Protein AF-A0A518E091-F1 (afdb_monomer)

pLDDT: mean 81.17, std 14.45, range [46.28, 98.56]

Foldseek 3Di:
DDWEKDKDFFQFDADFKDKFKDDPPGQPDTPFDPPWGFAADPVDGRMTITTTPDQDAAKIKIFMAGPVRDTQKIDIWGWHDDPPDIDTPDDDIDGPDDDPPDPPCVDVDDPPDDDPVNQDPCNDPPVNDDPVNVVVVVVPDQDPVNVVVVVVVVVVVQVVQCPPPPSVPCVVVVVVVVVVVVVVVVVVVVVVCCPDPRPNVVPPCPPPDDPPPPDDPPDDDDPPPPDPDDDPDPPVVVVVVVVVVVVVVVVVVVVVVVVVVVVVVVVVVVQVVQCVQPPSVPNCPVQHPVNVVVVVVVVVVVVVVVVLVCQQPPCVHVVNVVVVVVVVVCCVVVPPQPPVNVVVVVVCQQQPFQNPHNDPDDHTGGNQLVVQLVQQVPQFDWDPQVHQKIFRAGNVRPDRAWIFGADPVRDGPDIDGDSD

Organism: NCBI:txid2528010

Mean predicted aligned error: 22.21 Å

Radius of gyration: 72.85 Å; Cα contacts (8 Å, |Δi|>4): 406; chains: 1; bounding box: 138×112×195 Å

Secondary structure (DSSP, 8-state):
---EEEEEE--TT-SS-EEEEEETT-TTSB-S-TT-BEEE-TTSTTEEEEEE-S---EEEEEEEE-TT--EEEEEEEEEE--TT--EEEEEEEEE----TTS---TT----S---TTTSPTT-S-GGGS-HHHHHHHHHHSPPHHHHHHHHHHHHHHHHHHHTSGGGGT-HHHHHHHHHHHHHHHHHHHHHHHH-TTSGGGGG---TT----TTS---SSS----S-TT-TT---HHHHHHHHHHHHHHHHHHHHHHHHHHHHHHHHHHHHHHHHHSGGGGT-TTSS-HHHHHHHHHHHHHHHHHHHHHHHHHSTTSHHHHHHHHHHHHHHHHS----HHHHHHHHHHHHT-TTSS---SSS----HHHHHHHHHHHHHPPEESTTTTEEEEEPTTSSSEEEEEEE-TT--EEEEEE---

Sequence (420 aa):
MASTTITCNLPSGLSSPVLKLAAVGAPDTLVNGVGDTLTEQTNLKGWYAATVTEALADLHLATLEDSASNVLATGYVSLADDTGNYLVVEQCLLSVGAKPGELSISSGKVPATIAAGDLATDSITADVLQADAVAELQNGLATASALATVDGNVDAIRAVTDEIPDAGAMTSLAMALATVDGNVNSILEDTAEIGPAGAGLTNIHLPDQEMNITGNLSGSVGSVTGGINTAAGEITTLDGLDTAQDAEHDATQALLATIAAYIDTEVAAIKAVTDAIPDSGAMSSIATAAALATVDANVDSVLEDTAELQAAWTDGGRLDLLVDAIQEAIQATGVALSAATINTIADGLLDRTDGVEPASSGTSRTLRQALRLILAASVGKLSGAAGAQVMIRDPNDTKNRIVAAVDSSGNRTSVTLNDS

Solvent-accessible surface area (backbone atoms only — not comparable to full-atom values): 24823 Å² total; per-residue (Å²): 131,84,61,33,71,50,75,47,78,50,80,62,87,69,67,68,37,42,66,46,36,12,44,73,93,44,74,90,46,70,75,59,67,100,78,42,50,40,40,71,38,95,91,41,84,25,32,31,38,28,47,39,73,70,94,52,64,51,56,24,41,37,41,31,24,43,74,83,69,50,71,46,31,43,32,49,37,32,33,43,72,51,104,84,63,58,50,73,78,46,80,52,70,50,69,64,85,78,67,95,88,62,89,79,72,87,74,83,69,78,72,97,66,84,55,85,82,77,52,61,88,77,70,77,45,77,87,75,52,54,68,67,62,55,49,55,57,54,70,71,45,83,46,73,69,56,51,53,50,51,49,54,51,50,51,52,53,46,53,60,42,56,71,33,63,72,62,64,64,48,52,70,59,52,52,52,50,53,50,51,49,51,51,50,52,50,50,52,50,55,54,56,57,26,39,92,89,50,65,38,70,80,63,77,75,57,93,88,53,84,84,65,87,84,59,82,87,87,73,90,73,86,83,77,80,70,64,88,91,48,103,82,68,78,61,62,68,58,56,53,47,51,54,52,50,49,52,53,49,50,52,50,52,52,51,50,52,52,51,52,54,50,50,53,51,54,50,51,52,50,48,55,53,42,60,69,32,55,69,65,60,68,46,66,76,55,73,37,74,65,56,46,52,51,53,49,55,51,49,51,53,51,52,51,54,49,52,53,52,50,52,26,60,33,92,87,13,68,54,35,50,50,50,50,52,49,54,49,50,44,55,73,72,60,60,80,68,46,72,67,55,49,48,50,52,54,50,51,58,35,60,22,77,45,59,73,54,66,53,92,82,66,86,50,38,22,43,52,32,48,52,52,46,51,48,16,78,73,66,26,51,80,42,52,74,94,54,62,40,36,31,27,15,32,80,84,70,81,47,71,24,38,38,28,37,33,52,99,85,65,50,75,78,46,77,51,75,48,65,124

Nearest PDB structures (foldseek):
  6rfx-assembly1_D  TM=7.145E-01  e=7.419E-01  Mycobacteroides abscessus
  4zm6-assembly1_B  TM=5.449E-01  e=1.064E+00  Rhizomucor miehei CAU432

Structure (mmCIF, N/CA/C/O backbone):
data_AF-A0A518E091-F1
#
_entry.id   AF-A0A518E091-F1
#
loop_
_atom_site.group_PDB
_atom_site.id
_atom_site.type_symbol
_atom_site.label_atom_id
_atom_site.label_alt_id
_atom_site.label_comp_id
_atom_site.label_asym_id
_atom_site.label_entity_id
_atom_site.label_seq_id
_atom_site.pdbx_PDB_ins_code
_atom_site.Cartn_x
_atom_site.Cartn_y
_atom_site.Cartn_z
_atom_site.occupancy
_atom_site.B_iso_or_equiv
_atom_site.auth_seq_id
_atom_site.auth_comp_id
_atom_site.auth_asym_id
_atom_site.auth_atom_id
_atom_site.pdbx_PDB_model_num
ATOM 1 N N . MET A 1 1 ? 63.237 75.862 7.632 1.00 50.25 1 MET A N 1
ATOM 2 C CA . MET A 1 1 ? 63.632 74.958 8.729 1.00 50.25 1 MET A CA 1
ATOM 3 C C . MET A 1 1 ? 63.094 73.599 8.338 1.00 50.25 1 MET A C 1
ATOM 5 O O . MET A 1 1 ? 61.906 73.525 8.050 1.00 50.25 1 MET A O 1
ATOM 9 N N . ALA A 1 2 ? 63.963 72.612 8.119 1.00 51.91 2 ALA A N 1
ATOM 10 C CA . ALA A 1 2 ? 63.514 71.266 7.759 1.00 51.91 2 ALA A CA 1
ATOM 11 C C . ALA A 1 2 ? 62.797 70.654 8.975 1.00 51.91 2 ALA A C 1
ATOM 13 O O . ALA A 1 2 ? 63.245 70.880 10.093 1.00 51.91 2 ALA A O 1
ATOM 14 N N . SER A 1 3 ? 61.669 69.973 8.765 1.00 65.62 3 SER A N 1
ATOM 15 C CA . SER A 1 3 ? 60.878 69.345 9.831 1.00 65.62 3 SER A CA 1
ATOM 16 C C . S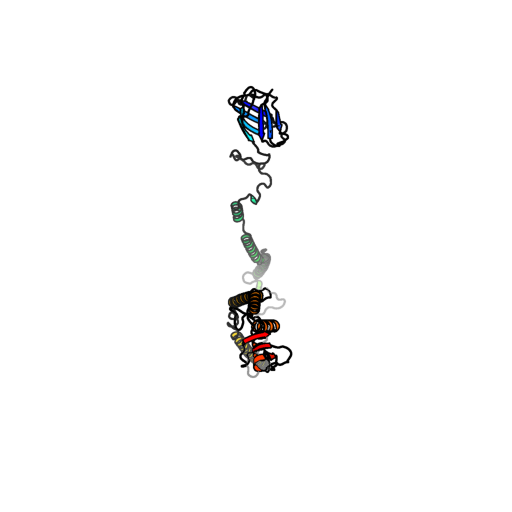ER A 1 3 ? 60.906 67.827 9.691 1.00 65.62 3 SER A C 1
ATOM 18 O O . SER A 1 3 ? 60.837 67.312 8.573 1.00 65.62 3 SER A O 1
ATOM 20 N N . THR A 1 4 ? 60.975 67.129 10.825 1.00 72.38 4 THR A N 1
ATOM 21 C CA . THR A 1 4 ? 60.858 65.671 10.919 1.00 72.38 4 THR A CA 1
ATOM 22 C C . THR A 1 4 ? 59.389 65.285 11.012 1.00 72.38 4 THR A C 1
ATOM 24 O O . THR A 1 4 ? 58.672 65.774 11.886 1.00 72.38 4 THR A O 1
ATOM 27 N N . THR A 1 5 ? 58.921 64.396 10.135 1.00 76.31 5 THR A N 1
ATOM 28 C CA . THR A 1 5 ? 57.534 63.913 10.177 1.00 76.31 5 THR A CA 1
ATOM 29 C C . THR A 1 5 ? 57.439 62.570 10.901 1.00 76.31 5 THR A C 1
ATOM 31 O O . THR A 1 5 ? 58.033 61.591 10.458 1.00 76.31 5 THR A O 1
ATOM 34 N N . ILE A 1 6 ? 56.653 62.509 11.978 1.00 77.69 6 ILE A N 1
ATOM 35 C CA . ILE A 1 6 ? 56.302 61.272 12.697 1.00 77.69 6 ILE A CA 1
ATOM 36 C C . ILE A 1 6 ? 54.890 60.858 12.276 1.00 77.69 6 ILE A C 1
ATOM 38 O O . ILE A 1 6 ? 53.970 61.668 12.365 1.00 77.69 6 ILE A O 1
ATOM 42 N N . THR A 1 7 ? 54.682 59.616 11.831 1.00 81.25 7 THR A N 1
ATOM 43 C CA . THR A 1 7 ? 53.378 59.166 11.299 1.00 81.25 7 THR A CA 1
ATOM 44 C C . THR A 1 7 ? 52.788 58.023 12.104 1.00 81.25 7 THR A C 1
ATOM 46 O O . THR A 1 7 ? 53.448 57.015 12.303 1.00 81.25 7 THR A O 1
ATOM 49 N N . CYS A 1 8 ? 51.536 58.113 12.529 1.00 75.88 8 CYS A N 1
ATOM 50 C CA . CYS A 1 8 ? 50.884 57.062 13.310 1.00 75.88 8 CYS A CA 1
ATOM 51 C C . CYS A 1 8 ? 49.487 56.747 12.777 1.00 75.88 8 CYS A C 1
ATOM 53 O O . CYS A 1 8 ? 48.867 57.578 12.117 1.00 75.88 8 CYS A O 1
ATOM 55 N N . ASN A 1 9 ? 49.000 55.543 13.071 1.00 78.12 9 ASN A N 1
ATOM 56 C CA . ASN A 1 9 ? 47.634 55.143 12.762 1.00 78.12 9 ASN A CA 1
ATOM 57 C C . ASN A 1 9 ? 46.779 55.247 14.033 1.00 78.12 9 ASN A C 1
ATOM 59 O O . ASN A 1 9 ? 47.095 54.631 15.051 1.00 78.12 9 ASN A O 1
ATOM 63 N N . LEU A 1 10 ? 45.717 56.039 13.971 1.00 74.38 10 LEU A N 1
ATOM 64 C CA . LEU A 1 10 ? 44.744 56.282 15.031 1.00 74.38 10 LEU A CA 1
ATOM 65 C C . LEU A 1 10 ? 43.326 56.231 14.429 1.00 74.38 10 LEU A C 1
ATOM 67 O O . LEU A 1 10 ? 43.166 56.335 13.212 1.00 74.38 10 LEU A O 1
ATOM 71 N N . PRO A 1 11 ? 42.259 56.103 15.237 1.00 75.44 11 PRO A N 1
ATOM 72 C CA . PRO A 1 11 ? 40.896 56.274 14.734 1.00 75.44 11 PRO A CA 1
ATOM 73 C C . PRO A 1 11 ? 40.731 57.617 13.995 1.00 75.44 11 PRO A C 1
ATOM 75 O O . PRO A 1 11 ? 41.177 58.649 14.486 1.00 75.44 11 PRO A O 1
ATOM 78 N N . SER A 1 12 ? 40.106 57.614 12.812 1.00 79.56 12 SER A N 1
ATOM 79 C CA . SER A 1 12 ? 39.942 58.817 11.975 1.00 79.56 12 SER A CA 1
ATOM 80 C C . SER A 1 12 ? 39.024 59.870 12.609 1.00 79.56 12 SER A C 1
ATOM 82 O O . SER A 1 12 ? 38.038 59.504 13.251 1.00 79.56 12 SER A O 1
ATOM 84 N N . GLY A 1 13 ? 39.245 61.156 12.318 1.00 79.44 13 GLY A N 1
ATOM 85 C CA . GLY A 1 13 ? 38.331 62.243 12.698 1.00 79.44 13 GLY A CA 1
ATOM 86 C C . GLY A 1 13 ? 38.489 62.802 14.118 1.00 79.44 13 GLY A C 1
ATOM 87 O O . GLY A 1 13 ? 37.566 63.441 14.618 1.00 79.44 13 GLY A O 1
ATOM 88 N N . LEU A 1 14 ? 39.635 62.588 14.771 1.00 78.62 14 LEU A N 1
ATOM 89 C CA . LEU A 1 14 ? 39.964 63.199 16.064 1.00 78.62 14 LEU A CA 1
ATOM 90 C C . LEU A 1 14 ? 40.048 64.731 15.968 1.00 78.62 14 LEU A C 1
ATOM 92 O O . LEU A 1 14 ? 40.714 65.276 15.086 1.00 78.62 14 LEU A O 1
ATOM 96 N N . SER A 1 15 ? 39.408 65.426 16.910 1.00 80.31 15 SER A N 1
ATOM 97 C CA . SER A 1 15 ? 39.460 66.883 17.036 1.00 80.31 15 SER A CA 1
ATOM 98 C C . SER A 1 15 ? 40.710 67.319 17.806 1.00 80.31 15 SER A C 1
ATOM 100 O O . SER A 1 15 ? 40.766 67.168 19.024 1.00 80.31 15 SER A O 1
ATOM 102 N N . SER A 1 16 ? 41.688 67.886 17.097 1.00 79.75 16 SER A N 1
ATOM 103 C CA . SER A 1 16 ? 42.902 68.502 17.665 1.00 79.75 16 SER A CA 1
ATOM 104 C C . SER A 1 16 ? 43.746 67.586 18.572 1.00 79.75 16 SER A C 1
ATOM 106 O O . SER A 1 16 ? 43.987 67.945 19.727 1.00 79.75 16 SER A O 1
ATOM 108 N N . PRO A 1 17 ? 44.200 66.410 18.096 1.00 83.56 17 PRO A N 1
ATOM 109 C CA . PRO A 1 17 ? 45.074 65.560 18.892 1.00 83.56 17 PRO A CA 1
ATOM 110 C C . PRO A 1 17 ? 46.472 66.186 19.036 1.00 83.56 17 PRO A C 1
ATOM 112 O O . PRO A 1 17 ? 46.924 66.948 18.177 1.00 83.56 17 PRO A O 1
ATOM 115 N N . VAL A 1 18 ? 47.162 65.859 20.128 1.00 85.38 18 VAL A N 1
ATOM 116 C CA . VAL A 1 18 ? 48.465 66.439 20.489 1.00 85.38 18 VAL A CA 1
ATOM 117 C C . VAL A 1 18 ? 49.522 65.342 20.580 1.00 85.38 18 VAL A C 1
ATOM 119 O O . VAL A 1 18 ? 49.276 64.289 21.168 1.00 85.38 18 VAL A O 1
ATOM 122 N N . LEU A 1 19 ? 50.708 65.601 20.017 1.00 85.75 19 LEU A N 1
ATOM 123 C CA . LEU A 1 19 ? 51.902 64.779 20.219 1.00 85.75 19 LEU A CA 1
ATOM 124 C C . LEU A 1 19 ? 52.756 65.369 21.345 1.00 85.75 19 LEU A C 1
ATOM 126 O O . LEU A 1 19 ? 53.175 66.525 21.278 1.00 85.75 19 LEU A O 1
ATOM 130 N N . LYS A 1 20 ? 53.077 64.543 22.339 1.00 87.31 20 LYS A N 1
ATOM 131 C CA . LYS A 1 20 ? 54.059 64.839 23.383 1.00 87.31 20 LYS A CA 1
ATOM 132 C C . LYS A 1 20 ? 55.265 63.923 23.227 1.00 87.31 20 LYS A C 1
ATOM 134 O O . LYS A 1 20 ? 55.096 62.706 23.168 1.00 87.31 20 LYS A O 1
ATOM 139 N N . LEU A 1 21 ? 56.464 64.499 23.188 1.00 85.75 21 LEU A N 1
ATOM 140 C CA . LEU A 1 21 ? 57.731 63.769 23.180 1.00 85.75 21 LEU A CA 1
ATOM 141 C C . LEU A 1 21 ? 58.497 64.046 24.472 1.00 85.75 21 LEU A C 1
ATOM 143 O O . LEU A 1 21 ? 58.687 65.202 24.845 1.00 85.75 21 LEU A O 1
ATOM 147 N N . ALA A 1 22 ? 58.984 62.991 25.120 1.00 86.50 22 ALA A N 1
ATOM 148 C CA . ALA A 1 22 ? 59.887 63.076 26.266 1.00 86.50 22 ALA A CA 1
ATOM 149 C C . ALA A 1 22 ? 61.127 62.196 26.045 1.00 86.50 22 ALA A C 1
ATOM 151 O O . ALA A 1 22 ? 61.031 61.119 25.453 1.00 86.50 22 ALA A O 1
ATOM 152 N N . ALA A 1 23 ? 62.299 62.631 26.512 1.00 84.69 23 ALA A N 1
ATOM 153 C CA . ALA A 1 23 ? 63.530 61.847 26.387 1.00 84.69 23 ALA A CA 1
ATOM 154 C C . ALA A 1 23 ? 63.464 60.564 27.235 1.00 84.69 23 ALA A C 1
ATOM 156 O O . ALA A 1 23 ? 63.007 60.582 28.386 1.00 84.69 23 ALA A O 1
ATOM 157 N N . VAL A 1 24 ? 63.957 59.441 26.701 1.00 79.31 24 VAL A N 1
ATOM 158 C CA . VAL A 1 24 ? 64.017 58.176 27.449 1.00 79.31 24 VAL A CA 1
ATOM 159 C C . VAL A 1 24 ? 65.050 58.300 28.576 1.00 79.31 24 VAL A C 1
ATOM 161 O O . VAL A 1 24 ? 66.253 58.289 28.346 1.00 79.31 24 VAL A O 1
ATOM 164 N N . GLY A 1 25 ? 64.557 58.464 29.807 1.00 76.31 25 GLY A N 1
ATOM 165 C CA . GLY A 1 25 ? 65.354 58.762 31.006 1.00 76.31 25 GLY A CA 1
ATOM 166 C C . GLY A 1 25 ? 64.836 59.959 31.816 1.00 76.31 25 GLY A C 1
ATOM 167 O O . GLY A 1 25 ? 65.165 60.077 32.994 1.00 76.31 25 GLY A O 1
ATOM 168 N N . ALA A 1 26 ? 63.979 60.798 31.222 1.00 77.81 26 ALA A N 1
ATOM 169 C CA . ALA A 1 26 ? 63.287 61.910 31.880 1.00 77.81 26 ALA A CA 1
ATOM 170 C C . ALA A 1 26 ? 61.853 62.077 31.316 1.00 77.81 26 ALA A C 1
ATOM 172 O O . ALA A 1 26 ? 61.562 63.078 30.660 1.00 77.81 26 ALA A O 1
ATOM 173 N N . PRO A 1 27 ? 60.946 61.104 31.545 1.00 70.19 27 PRO A N 1
ATOM 174 C CA . PRO A 1 27 ? 59.643 61.032 30.870 1.00 70.19 27 PRO A CA 1
ATOM 175 C C . PRO A 1 27 ? 58.683 62.188 31.204 1.00 70.19 27 PRO A C 1
ATOM 177 O O . PRO A 1 27 ? 57.759 62.444 30.440 1.00 70.19 27 PRO A O 1
ATOM 180 N N . ASP A 1 28 ? 58.915 62.905 32.307 1.00 74.81 28 ASP A N 1
ATOM 181 C CA . ASP A 1 28 ? 58.046 64.000 32.763 1.00 74.81 28 ASP A CA 1
ATOM 182 C C . ASP A 1 28 ? 58.430 65.375 32.188 1.00 74.81 28 ASP A C 1
ATOM 184 O O . ASP A 1 28 ? 57.759 66.372 32.454 1.00 74.81 28 ASP A O 1
ATOM 188 N N . THR A 1 29 ? 59.519 65.466 31.416 1.00 79.44 29 THR A N 1
ATOM 189 C CA . THR A 1 29 ? 59.945 66.718 30.773 1.00 79.44 29 THR A CA 1
ATOM 190 C C . THR A 1 29 ? 59.757 66.609 29.267 1.00 79.44 29 THR A C 1
ATOM 192 O O . THR A 1 29 ? 60.442 65.831 28.603 1.00 79.44 29 THR A O 1
ATOM 195 N N . LEU A 1 30 ? 58.825 67.400 28.732 1.00 83.88 30 LEU A N 1
ATOM 196 C CA . LEU A 1 30 ? 58.589 67.462 27.294 1.00 83.88 30 LEU A CA 1
ATOM 197 C C . LEU A 1 30 ? 59.780 68.113 26.597 1.00 83.88 30 LEU A C 1
ATOM 199 O O . LEU A 1 30 ? 60.252 69.172 27.014 1.00 83.88 30 LEU A O 1
ATOM 203 N N . VAL A 1 31 ? 60.257 67.465 25.541 1.00 83.06 31 VAL A N 1
ATOM 204 C CA . VAL A 1 31 ? 61.375 67.947 24.724 1.00 83.06 31 VAL A CA 1
ATOM 205 C C . VAL A 1 31 ? 60.912 68.609 23.432 1.00 83.06 31 VAL A C 1
ATOM 207 O O . VAL A 1 31 ? 61.705 69.292 22.791 1.00 83.06 31 VAL A O 1
ATOM 210 N N . ASN A 1 32 ? 59.642 68.438 23.063 1.00 82.12 32 ASN A N 1
ATOM 211 C CA . ASN A 1 32 ? 59.051 69.101 21.914 1.00 82.12 32 ASN A CA 1
ATOM 212 C C . ASN A 1 32 ? 58.237 70.340 22.314 1.00 82.12 32 ASN A C 1
ATOM 214 O O . ASN A 1 32 ? 57.677 70.419 23.412 1.00 82.12 32 ASN A O 1
ATOM 218 N N . GLY A 1 33 ? 58.222 71.345 21.442 1.00 73.12 33 GLY A N 1
ATOM 219 C CA . GLY A 1 33 ? 57.577 72.625 21.675 1.00 73.12 33 GLY A CA 1
ATOM 220 C C . GLY A 1 33 ? 56.068 72.577 21.457 1.00 73.12 33 GLY A C 1
ATOM 221 O O . GLY A 1 33 ? 55.508 71.693 20.818 1.00 73.12 33 GLY A O 1
ATOM 222 N N . VAL A 1 34 ? 55.385 73.608 21.956 1.00 62.44 34 VAL A N 1
ATOM 223 C CA . VAL A 1 34 ? 53.915 73.762 21.902 1.00 62.44 34 VAL A CA 1
ATOM 224 C C . VAL A 1 34 ? 53.348 73.923 20.473 1.00 62.44 34 VAL A C 1
ATOM 226 O O . VAL A 1 34 ? 52.147 74.126 20.314 1.00 62.44 34 VAL A O 1
ATOM 229 N N . GLY A 1 35 ? 54.202 73.895 19.444 1.00 58.81 35 GLY A N 1
ATOM 230 C CA . GLY A 1 35 ? 53.867 74.127 18.035 1.00 58.81 35 GLY A CA 1
ATOM 231 C C . GLY A 1 35 ? 53.760 72.867 17.171 1.00 58.81 35 GLY A C 1
ATOM 232 O O . GLY A 1 35 ? 53.382 72.983 16.003 1.00 58.81 35 GLY A O 1
ATOM 233 N N . ASP A 1 36 ? 54.049 71.685 17.718 1.00 75.69 36 ASP A N 1
ATOM 234 C CA . ASP A 1 36 ? 53.966 70.428 16.976 1.00 75.69 36 ASP A CA 1
ATOM 235 C C . ASP A 1 36 ? 52.509 70.006 16.788 1.00 75.69 36 ASP A C 1
ATOM 237 O O . ASP A 1 36 ? 51.800 69.638 17.726 1.00 75.69 36 ASP A O 1
ATOM 241 N N . THR A 1 37 ? 52.041 70.063 15.545 1.00 73.38 37 THR A N 1
ATOM 242 C CA . THR A 1 37 ? 50.657 69.727 15.200 1.00 73.38 37 THR A CA 1
ATOM 243 C C . THR A 1 37 ? 50.577 68.308 14.660 1.00 73.38 37 THR A C 1
ATOM 245 O O . THR A 1 37 ? 51.257 67.968 13.693 1.00 73.38 37 THR A O 1
ATOM 248 N N . LEU A 1 38 ? 49.727 67.481 15.273 1.00 83.12 38 LEU A N 1
ATOM 249 C CA . LEU A 1 38 ? 49.390 66.144 14.796 1.00 83.12 38 LEU A CA 1
ATOM 250 C C . LEU A 1 38 ? 48.107 66.236 13.962 1.00 83.12 38 LEU A C 1
ATOM 252 O O . LEU A 1 38 ? 47.016 66.427 14.494 1.00 83.12 38 LEU A O 1
ATOM 256 N N . THR A 1 39 ? 48.235 66.122 12.641 1.00 85.19 39 THR A N 1
ATOM 257 C CA . THR A 1 39 ? 47.114 66.329 11.709 1.00 85.19 39 THR A CA 1
ATOM 258 C C . THR A 1 39 ? 46.830 65.065 10.909 1.00 85.19 39 THR A C 1
ATOM 260 O O . THR A 1 39 ? 47.757 64.387 10.466 1.00 85.19 39 THR A O 1
ATOM 263 N N . GLU A 1 40 ? 45.550 64.743 10.713 1.00 86.06 40 GLU A N 1
ATOM 264 C CA . GLU A 1 40 ? 45.134 63.637 9.844 1.00 86.06 40 GLU A CA 1
ATOM 265 C C . GLU A 1 40 ? 45.523 63.948 8.393 1.00 86.06 40 GLU A C 1
ATOM 267 O O . GLU A 1 40 ? 45.239 65.032 7.876 1.00 86.06 40 GLU A O 1
ATOM 272 N N . GLN A 1 41 ? 46.178 63.007 7.720 1.00 81.25 41 GLN A N 1
ATOM 273 C CA . GLN A 1 41 ? 46.568 63.183 6.330 1.00 81.25 41 GLN A CA 1
ATOM 274 C C . GLN A 1 41 ? 45.331 63.166 5.427 1.00 81.25 41 GLN A C 1
ATOM 276 O O . GLN A 1 41 ? 44.545 62.221 5.440 1.00 81.25 41 GLN A O 1
ATOM 281 N N . THR A 1 42 ? 45.201 64.170 4.555 1.00 82.56 42 THR A N 1
ATOM 282 C CA . THR A 1 42 ? 44.054 64.311 3.638 1.00 82.56 42 THR A CA 1
ATOM 283 C C . THR A 1 42 ? 43.835 63.081 2.746 1.00 82.56 42 THR A C 1
ATOM 285 O O . THR A 1 42 ? 42.698 62.775 2.394 1.00 82.56 42 THR A O 1
ATOM 288 N N . ASN A 1 43 ? 44.912 62.362 2.401 1.00 79.12 43 ASN A N 1
ATOM 289 C CA . ASN A 1 43 ? 44.886 61.240 1.456 1.00 79.12 43 ASN A CA 1
ATOM 290 C C . ASN A 1 43 ? 44.872 59.848 2.123 1.00 79.12 43 ASN A C 1
ATOM 292 O O . ASN A 1 43 ? 44.683 58.858 1.420 1.00 79.12 43 ASN A O 1
ATOM 296 N N . LEU A 1 44 ? 45.056 59.751 3.448 1.00 79.31 44 LEU A N 1
ATOM 297 C CA . LEU A 1 44 ? 44.985 58.498 4.211 1.00 79.31 44 LEU A CA 1
ATOM 298 C C . LEU A 1 44 ? 44.245 58.737 5.534 1.00 79.31 44 LEU A C 1
ATOM 300 O O . LEU A 1 44 ? 44.847 59.084 6.547 1.00 79.31 44 LEU A O 1
ATOM 304 N N . LYS A 1 45 ? 42.925 58.523 5.5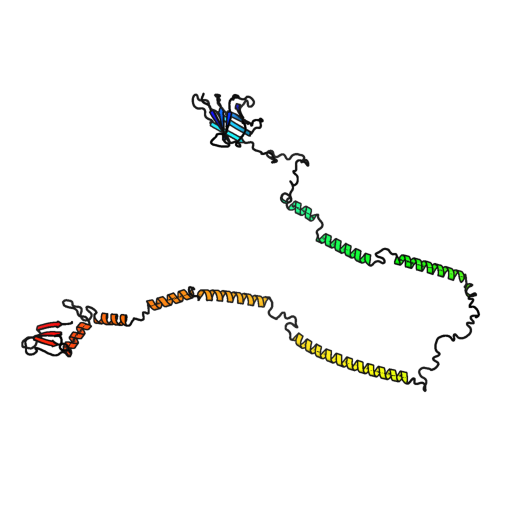31 1.00 79.25 45 LYS A N 1
ATOM 305 C CA . LYS A 1 45 ? 42.117 58.612 6.756 1.00 79.25 45 LYS A CA 1
ATOM 306 C C . LYS A 1 45 ? 42.602 57.614 7.813 1.00 79.25 45 LYS A C 1
ATOM 308 O O . LYS A 1 45 ? 42.923 56.474 7.484 1.00 79.25 45 LYS A O 1
ATOM 313 N N . GLY A 1 46 ? 42.648 58.051 9.068 1.00 76.75 46 GLY A N 1
ATOM 314 C CA . GLY A 1 46 ? 43.224 57.326 10.205 1.00 76.75 46 GLY A CA 1
ATOM 315 C C . GLY A 1 46 ? 44.745 57.462 10.339 1.00 76.75 46 GLY A C 1
ATOM 316 O O . GLY A 1 46 ? 45.290 57.171 11.398 1.00 76.75 46 GLY A O 1
ATOM 317 N N . TRP A 1 47 ? 45.449 57.970 9.323 1.00 81.06 47 TRP A N 1
ATOM 318 C CA . TRP A 1 47 ? 46.884 58.233 9.420 1.00 81.06 47 TRP A CA 1
ATOM 319 C C . TRP A 1 47 ? 47.135 59.687 9.790 1.00 81.06 47 TRP A C 1
ATOM 321 O O . TRP A 1 47 ? 46.795 60.603 9.043 1.00 81.06 47 TRP A O 1
ATOM 331 N N . TYR A 1 48 ? 47.768 59.900 10.936 1.00 83.75 48 TYR A N 1
ATOM 332 C CA . TYR A 1 48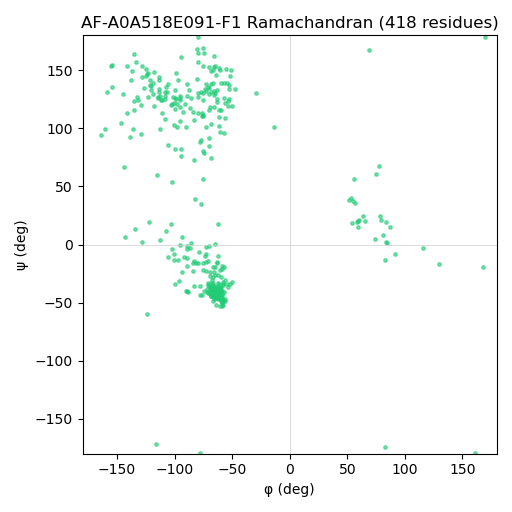 ? 48.134 61.216 11.436 1.00 83.75 48 TYR A CA 1
ATOM 333 C C . TYR A 1 48 ? 49.633 61.449 11.274 1.00 83.75 48 TYR A C 1
ATOM 335 O O . TYR A 1 48 ? 50.436 60.557 11.545 1.00 83.75 48 TYR A O 1
ATOM 343 N N . ALA A 1 49 ? 50.009 62.650 10.844 1.00 83.44 49 ALA A N 1
ATOM 344 C CA . ALA A 1 49 ? 51.388 63.107 10.742 1.00 83.44 49 ALA A CA 1
ATOM 345 C C . ALA A 1 49 ? 51.628 64.262 11.720 1.00 83.44 49 ALA A C 1
ATOM 347 O O . ALA A 1 49 ? 50.890 65.249 11.702 1.00 83.44 49 ALA A O 1
ATOM 348 N N . ALA A 1 50 ? 52.652 64.134 12.559 1.00 83.62 50 ALA A N 1
ATOM 349 C CA . ALA A 1 50 ? 53.165 65.213 13.388 1.00 83.62 50 ALA A CA 1
ATOM 350 C C . ALA A 1 50 ? 54.413 65.819 12.752 1.00 83.62 50 ALA A C 1
ATOM 352 O O . ALA A 1 50 ? 55.317 65.095 12.335 1.00 83.62 50 ALA A O 1
ATOM 353 N N . THR A 1 51 ? 54.439 67.146 12.695 1.00 79.88 51 THR A N 1
ATOM 354 C CA . THR A 1 51 ? 55.558 67.954 12.195 1.00 79.88 51 THR A CA 1
ATOM 355 C C . THR A 1 51 ? 56.367 68.410 13.404 1.00 79.88 51 THR A C 1
ATOM 357 O O . THR A 1 51 ? 55.929 69.335 14.080 1.00 79.88 51 THR A O 1
ATOM 360 N N . VAL A 1 52 ? 57.495 67.755 13.690 1.00 78.94 52 VAL A N 1
ATOM 361 C CA . VAL A 1 52 ? 58.425 68.163 14.758 1.00 78.94 52 VAL A CA 1
ATOM 362 C C . VAL A 1 52 ? 59.429 69.139 14.159 1.00 78.94 52 VAL A C 1
ATOM 364 O O . VAL A 1 52 ? 60.006 68.865 13.096 1.00 78.94 52 VAL A O 1
ATOM 367 N N . THR A 1 53 ? 59.594 70.307 14.774 1.00 72.62 53 THR A N 1
ATOM 368 C CA . THR A 1 53 ? 60.460 71.382 14.241 1.00 72.62 53 THR A CA 1
ATOM 369 C C . THR A 1 53 ? 61.772 71.543 15.000 1.00 72.62 53 THR A C 1
ATOM 371 O O . THR A 1 53 ? 62.682 72.232 14.537 1.00 72.62 53 THR A O 1
ATOM 374 N N . GLU A 1 54 ? 61.880 70.883 16.145 1.00 78.00 54 GLU A N 1
ATOM 375 C CA . GLU A 1 54 ? 63.034 70.844 17.021 1.00 78.00 54 GLU A CA 1
ATOM 376 C C . GLU A 1 54 ? 64.087 69.851 16.509 1.00 78.00 54 GLU A C 1
ATOM 378 O O . GLU A 1 54 ? 63.768 68.762 16.026 1.00 78.00 54 GLU A O 1
ATOM 383 N N . ALA A 1 55 ? 65.365 70.212 16.658 1.00 76.38 55 ALA A N 1
ATOM 384 C CA . ALA A 1 55 ? 66.485 69.312 16.400 1.00 76.38 55 ALA A CA 1
ATOM 385 C C . ALA A 1 55 ? 66.628 68.327 17.575 1.00 76.38 55 ALA A C 1
ATOM 387 O O . ALA A 1 55 ? 67.292 68.622 18.569 1.00 76.38 55 ALA A O 1
ATOM 388 N N . LEU A 1 56 ? 65.937 67.186 17.480 1.00 77.25 56 LEU A N 1
ATOM 389 C CA . LEU A 1 56 ? 65.955 66.109 18.474 1.00 77.25 56 LEU A CA 1
ATOM 390 C C . LEU A 1 56 ? 66.731 64.894 17.944 1.00 77.25 56 LEU A C 1
ATOM 392 O O . LEU A 1 56 ? 66.516 64.460 16.812 1.00 77.25 56 LEU A O 1
ATOM 396 N N . ALA A 1 57 ? 67.588 64.317 18.789 1.00 78.44 57 ALA A N 1
ATOM 397 C CA . ALA A 1 57 ? 68.342 63.092 18.524 1.00 78.44 57 ALA A CA 1
ATOM 398 C C . ALA A 1 57 ? 68.145 62.083 19.670 1.00 78.44 57 ALA A C 1
ATOM 400 O O . ALA A 1 57 ? 67.896 62.492 20.800 1.00 78.44 57 ALA A O 1
ATOM 401 N N . ASP A 1 58 ? 68.278 60.789 19.373 1.00 81.44 58 ASP A N 1
ATOM 402 C CA . ASP A 1 58 ? 68.083 59.629 20.259 1.00 81.44 58 ASP A CA 1
ATOM 403 C C . ASP A 1 58 ? 66.617 59.161 20.431 1.00 81.44 58 ASP A C 1
ATOM 405 O O . ASP A 1 58 ? 65.694 59.565 19.712 1.00 81.44 58 ASP A O 1
ATOM 409 N N . LEU A 1 59 ? 66.414 58.189 21.329 1.00 82.44 59 LEU A N 1
ATOM 410 C CA . LEU A 1 59 ? 65.129 57.547 21.606 1.00 82.44 59 LEU A CA 1
ATOM 411 C C . LEU A 1 59 ? 64.257 58.423 22.516 1.00 82.44 59 LEU A C 1
ATOM 413 O O . LEU A 1 59 ? 64.676 58.843 23.596 1.00 82.44 59 LEU A O 1
ATOM 417 N N . HIS A 1 60 ? 63.008 58.615 22.108 1.00 84.38 60 HIS A N 1
ATOM 418 C CA . HIS A 1 60 ? 61.997 59.393 22.814 1.00 84.38 60 HIS A CA 1
ATOM 419 C C . HIS A 1 60 ? 60.749 58.549 23.081 1.00 84.38 60 HIS A C 1
ATOM 421 O O . HIS A 1 60 ? 60.393 57.683 22.282 1.00 84.38 60 HIS A O 1
ATOM 427 N N . LEU A 1 61 ? 60.072 58.803 24.200 1.00 84.19 61 LEU A N 1
ATOM 428 C CA . LEU A 1 61 ? 58.726 58.303 24.464 1.00 84.19 61 LEU A CA 1
ATOM 429 C C . LEU A 1 61 ? 57.719 59.289 23.863 1.00 84.19 61 LEU A C 1
ATOM 431 O O . LEU A 1 61 ? 57.663 60.450 24.266 1.00 84.19 61 LEU A O 1
ATOM 435 N N . ALA A 1 62 ? 56.938 58.812 22.902 1.00 85.56 62 ALA A N 1
ATOM 436 C CA . ALA A 1 62 ? 55.827 59.523 22.301 1.00 85.56 62 ALA A CA 1
ATOM 437 C C . ALA A 1 62 ? 54.515 59.143 22.994 1.00 85.56 62 ALA A C 1
ATOM 439 O O . ALA A 1 62 ? 54.164 57.963 23.083 1.00 85.56 62 ALA A O 1
ATOM 440 N N . THR A 1 63 ? 53.764 60.150 23.428 1.00 83.69 63 THR A N 1
ATOM 441 C CA . THR A 1 63 ? 52.407 59.998 23.963 1.00 83.69 63 THR A CA 1
ATOM 442 C C . THR A 1 63 ? 51.464 60.869 23.152 1.00 83.69 63 THR A C 1
ATOM 444 O O . THR A 1 63 ? 51.716 62.059 22.956 1.00 83.69 63 THR A O 1
ATOM 447 N N . LEU A 1 64 ? 50.400 60.259 22.639 1.00 83.62 64 LEU A N 1
ATOM 448 C CA . LEU A 1 64 ? 49.391 60.928 21.830 1.00 83.62 64 LEU A CA 1
ATOM 449 C C . LEU A 1 64 ? 48.123 61.057 22.647 1.00 83.62 64 LEU A C 1
ATOM 451 O O . LEU A 1 64 ? 47.626 60.064 23.179 1.00 83.62 64 LEU A O 1
ATOM 455 N N . GLU A 1 65 ? 47.600 62.272 22.715 1.00 83.25 65 GLU A N 1
ATOM 456 C CA . GLU A 1 65 ? 46.423 62.601 23.510 1.00 83.25 65 GLU A CA 1
ATOM 457 C C . GLU A 1 65 ? 45.341 63.262 22.653 1.00 83.25 65 GLU A C 1
ATOM 459 O O . GLU A 1 65 ? 45.636 63.922 21.652 1.00 83.25 65 GLU A O 1
ATOM 464 N N . ASP A 1 66 ? 44.079 63.083 23.045 1.00 81.94 66 ASP A N 1
ATOM 465 C CA . ASP A 1 66 ? 42.970 63.877 22.515 1.00 81.94 66 ASP A CA 1
ATOM 466 C C . ASP A 1 66 ? 42.889 65.266 23.181 1.00 81.94 66 ASP A C 1
ATOM 468 O O . ASP A 1 66 ? 43.645 65.603 24.094 1.00 81.94 66 ASP A O 1
ATOM 472 N N . SER A 1 67 ? 41.927 66.086 22.749 1.00 77.31 67 SER A N 1
ATOM 473 C CA . SER A 1 67 ? 41.683 67.419 23.314 1.00 77.31 67 SER A CA 1
ATOM 474 C C . SER A 1 67 ? 41.284 67.432 24.801 1.00 77.31 67 SER A C 1
ATOM 476 O O . SER A 1 67 ? 41.201 68.508 25.390 1.00 77.31 67 SER A O 1
ATOM 478 N N . ALA A 1 68 ? 40.997 66.274 25.404 1.00 78.44 68 ALA A N 1
ATOM 479 C CA . ALA A 1 68 ? 40.658 66.107 26.816 1.00 78.44 68 ALA A CA 1
ATOM 480 C C . ALA A 1 68 ? 41.798 65.454 27.629 1.00 78.44 68 ALA A C 1
ATOM 482 O O . ALA A 1 68 ? 41.586 65.095 28.788 1.00 78.44 68 ALA A O 1
ATOM 483 N N . SER A 1 69 ? 43.001 65.340 27.049 1.00 75.00 69 SER A N 1
ATOM 484 C CA . SER A 1 69 ? 44.189 64.705 27.640 1.00 75.00 69 SER A CA 1
ATOM 485 C C . SER A 1 69 ? 44.051 63.194 27.881 1.00 75.00 69 SER A C 1
ATOM 487 O O . SER A 1 69 ? 44.793 62.626 28.685 1.00 75.00 69 SER A O 1
ATOM 489 N N . ASN A 1 70 ? 43.122 62.513 27.201 1.00 78.31 70 ASN A N 1
ATOM 490 C CA . ASN A 1 70 ? 43.057 61.053 27.248 1.00 78.31 70 ASN A CA 1
ATOM 491 C C . ASN A 1 70 ? 44.150 60.468 26.353 1.00 78.31 70 ASN A C 1
ATOM 493 O O . ASN A 1 70 ? 44.265 60.849 25.187 1.00 78.31 70 ASN A O 1
ATOM 497 N N . VAL A 1 71 ? 44.925 59.514 26.872 1.00 79.56 71 VAL A N 1
ATOM 498 C CA . VAL A 1 71 ? 45.979 58.844 26.098 1.00 79.56 71 VAL A CA 1
ATOM 499 C C . VAL A 1 71 ? 45.347 57.941 25.039 1.00 79.56 71 VAL A C 1
ATOM 501 O O . VAL A 1 71 ? 44.683 56.957 25.357 1.00 79.56 71 VAL A O 1
ATOM 504 N N . LEU A 1 72 ? 45.586 58.270 23.773 1.00 76.94 72 LEU A N 1
ATOM 505 C CA . LEU A 1 72 ? 45.115 57.529 22.604 1.00 76.94 72 LEU A CA 1
ATOM 506 C C . LEU A 1 72 ? 46.104 56.434 22.198 1.00 76.94 72 LEU A C 1
ATOM 508 O O . LEU A 1 72 ? 45.712 55.324 21.831 1.00 76.94 72 LEU A O 1
ATOM 512 N N . ALA A 1 73 ? 47.395 56.757 22.258 1.00 76.50 73 ALA A N 1
ATOM 513 C CA . ALA A 1 73 ? 48.481 55.840 21.962 1.00 76.50 73 ALA A CA 1
ATOM 514 C C . ALA A 1 73 ? 49.761 56.263 22.685 1.00 76.50 73 ALA A C 1
ATOM 516 O O . ALA A 1 73 ? 49.983 57.445 22.949 1.00 76.50 73 ALA A O 1
ATOM 517 N N . THR A 1 74 ? 50.632 55.300 22.963 1.00 79.31 74 THR A N 1
ATOM 518 C CA . THR A 1 74 ? 51.972 55.563 23.496 1.00 79.31 74 THR A CA 1
ATOM 519 C C . THR A 1 74 ? 52.988 54.614 22.877 1.00 79.31 74 THR A C 1
ATOM 521 O O . THR A 1 74 ? 52.631 53.520 22.424 1.00 79.31 74 THR A O 1
ATOM 524 N N . GLY A 1 75 ? 54.247 55.034 22.821 1.00 78.75 75 GLY A N 1
ATOM 525 C CA . GLY A 1 75 ? 55.319 54.199 22.311 1.00 78.75 75 GLY A CA 1
ATOM 526 C C . GLY A 1 75 ? 56.633 54.930 22.088 1.00 78.75 75 GLY A C 1
ATOM 527 O O . GLY A 1 75 ? 56.731 56.128 22.326 1.00 78.75 75 GLY A O 1
ATOM 528 N N . TYR A 1 76 ? 57.658 54.211 21.642 1.00 81.06 76 TYR A N 1
ATOM 529 C CA . TYR A 1 76 ? 58.992 54.782 21.461 1.00 81.06 76 TYR A CA 1
ATOM 530 C C . TYR A 1 76 ? 59.243 55.191 20.006 1.00 81.06 76 TYR A C 1
ATOM 532 O O . TYR A 1 76 ? 58.827 54.500 19.070 1.00 81.06 76 TYR A O 1
ATOM 540 N N . VAL A 1 77 ? 59.936 56.316 19.833 1.00 79.75 77 VAL A N 1
ATOM 541 C CA . VAL A 1 77 ? 60.347 56.867 18.538 1.00 79.75 77 VAL A CA 1
ATOM 542 C C . VAL A 1 77 ? 61.824 57.230 18.602 1.00 79.75 77 VAL A C 1
ATOM 544 O O . VAL A 1 77 ? 62.238 57.988 19.477 1.00 79.75 77 VAL A O 1
ATOM 547 N N . SER A 1 78 ? 62.630 56.690 17.689 1.00 81.31 78 SER A N 1
ATOM 548 C CA . SER A 1 78 ? 64.042 57.069 17.555 1.00 81.31 78 SER A CA 1
ATOM 549 C C . SER A 1 78 ? 64.203 58.145 16.483 1.00 81.31 78 SER A C 1
ATOM 551 O O . SER A 1 78 ? 63.775 57.954 15.341 1.00 81.31 78 SER A O 1
ATOM 553 N N . LEU A 1 79 ? 64.806 59.271 16.871 1.00 80.00 79 LEU A N 1
ATOM 554 C CA . LEU A 1 79 ? 65.072 60.429 16.018 1.00 80.00 79 LEU A CA 1
ATOM 555 C C . LEU A 1 79 ? 66.589 60.588 15.824 1.00 80.00 79 LEU A C 1
ATOM 557 O O . LEU A 1 79 ? 67.362 60.321 16.743 1.00 80.00 79 LEU A O 1
ATOM 561 N N . ALA A 1 80 ? 67.026 61.021 14.641 1.00 73.06 80 ALA A N 1
ATOM 562 C CA . ALA A 1 80 ? 68.430 61.323 14.354 1.00 73.06 80 ALA A CA 1
ATOM 563 C C . ALA A 1 80 ? 68.572 62.740 13.776 1.00 73.06 80 ALA A C 1
ATOM 565 O O . ALA A 1 80 ? 67.816 63.116 12.879 1.00 73.06 80 ALA A O 1
ATOM 566 N N . ASP A 1 81 ? 69.550 63.498 14.282 1.00 67.25 81 ASP A N 1
ATOM 567 C CA . ASP A 1 81 ? 69.919 64.837 13.804 1.00 67.25 81 ASP A CA 1
ATOM 568 C C . ASP A 1 81 ? 71.169 64.729 12.916 1.00 67.25 81 ASP A C 1
ATOM 570 O O . ASP A 1 81 ? 72.285 64.553 13.409 1.00 67.25 81 ASP A O 1
ATOM 574 N N . ASP A 1 82 ? 70.993 64.805 11.596 1.00 54.81 82 ASP A N 1
ATOM 575 C CA . ASP A 1 82 ? 72.061 65.218 10.688 1.00 54.81 82 ASP A CA 1
ATOM 576 C C . ASP A 1 82 ? 71.636 66.503 9.973 1.00 54.81 82 ASP A C 1
ATOM 578 O O . ASP A 1 82 ? 70.451 66.780 9.784 1.00 54.81 82 ASP A O 1
ATOM 582 N N . THR A 1 83 ? 72.605 67.355 9.641 1.00 55.97 83 THR A N 1
ATOM 583 C CA . THR A 1 83 ? 72.374 68.735 9.189 1.00 55.97 83 THR A CA 1
ATOM 584 C C . THR A 1 83 ? 71.871 68.782 7.734 1.00 55.97 83 THR A C 1
ATOM 586 O O . THR A 1 83 ? 72.488 69.408 6.870 1.00 55.97 83 THR A O 1
ATOM 589 N N . GLY A 1 84 ? 70.761 68.098 7.439 1.00 56.06 84 GLY A N 1
ATOM 590 C CA . GLY A 1 84 ? 70.122 68.054 6.126 1.00 56.06 84 GLY A CA 1
ATOM 591 C C . GLY A 1 84 ? 69.028 66.992 5.929 1.00 56.06 84 GLY A C 1
ATOM 592 O O . GLY A 1 84 ? 68.222 67.186 5.021 1.00 56.06 84 GLY A O 1
ATOM 593 N N . ASN A 1 85 ? 68.950 65.925 6.737 1.00 53.31 85 ASN A N 1
ATOM 594 C CA . ASN A 1 85 ? 67.943 64.860 6.623 1.00 53.31 85 ASN A CA 1
ATOM 595 C C . ASN A 1 85 ? 67.550 64.289 8.001 1.00 53.31 85 ASN A C 1
ATOM 597 O O . ASN A 1 85 ? 68.245 63.462 8.582 1.00 53.31 85 ASN A O 1
ATOM 601 N N . TYR A 1 86 ? 66.366 64.655 8.489 1.00 56.28 86 TYR A N 1
ATOM 602 C CA . TYR A 1 86 ? 65.811 64.079 9.714 1.00 56.28 86 TYR A CA 1
ATOM 603 C C . TYR A 1 86 ? 64.945 62.852 9.393 1.00 56.28 86 TYR A C 1
ATOM 605 O O . TYR A 1 86 ? 63.965 62.958 8.653 1.00 56.28 86 TYR A O 1
ATOM 613 N N . LEU A 1 87 ? 65.293 61.684 9.942 1.00 58.62 87 LEU A N 1
ATOM 614 C CA . LEU A 1 87 ? 64.630 60.398 9.684 1.00 58.62 87 LEU A CA 1
ATOM 615 C C . LEU A 1 87 ? 64.094 59.789 10.986 1.00 58.62 87 LEU A C 1
ATOM 617 O O . LEU A 1 87 ? 64.789 59.762 12.001 1.00 58.62 87 LEU A O 1
ATOM 621 N N . VAL A 1 88 ? 62.873 59.252 10.937 1.00 61.25 88 VAL A N 1
ATOM 622 C CA . VAL A 1 88 ? 62.356 58.352 11.976 1.00 61.25 88 VAL A CA 1
ATOM 623 C C . VAL A 1 88 ? 62.952 56.970 11.720 1.00 61.25 88 VAL A C 1
ATOM 625 O O . VAL A 1 88 ? 62.666 56.359 10.691 1.00 61.25 88 VAL A O 1
ATOM 628 N N . VAL A 1 89 ? 63.812 56.499 12.624 1.00 59.38 89 VAL A N 1
ATOM 629 C CA . VAL A 1 89 ? 64.556 55.238 12.435 1.00 59.38 89 VAL A CA 1
ATOM 630 C C . VAL A 1 89 ? 63.707 54.029 12.834 1.00 59.38 89 VAL A C 1
ATOM 632 O O . VAL A 1 89 ? 63.760 52.989 12.184 1.00 59.38 89 VAL A O 1
ATOM 635 N N . GLU A 1 90 ? 62.875 54.180 13.863 1.00 59.41 90 GLU A N 1
ATOM 636 C CA . GLU A 1 90 ? 61.925 53.162 14.309 1.00 59.41 90 GLU A CA 1
ATOM 637 C C . GLU A 1 90 ? 60.757 53.842 15.036 1.00 59.41 90 GLU A C 1
ATOM 639 O O . GLU A 1 90 ? 60.968 54.760 15.835 1.00 59.41 90 GLU A O 1
ATOM 644 N N . GLN A 1 91 ? 59.526 53.415 14.738 1.00 61.16 91 GLN A N 1
ATOM 645 C CA . GLN A 1 91 ? 58.306 53.937 15.351 1.00 61.16 91 GLN A CA 1
ATOM 646 C C . GLN A 1 91 ? 57.373 52.785 15.733 1.00 61.16 91 GLN A C 1
ATOM 648 O O . GLN A 1 91 ? 56.856 52.084 14.864 1.00 61.16 91 GLN A O 1
ATOM 653 N N . CYS A 1 92 ? 57.115 52.619 17.031 1.00 57.59 92 CYS A N 1
ATOM 654 C CA . CYS A 1 92 ? 56.159 51.641 17.549 1.00 57.59 92 CYS A CA 1
ATOM 655 C C . CYS A 1 92 ? 55.205 52.336 18.521 1.00 57.59 92 CYS A C 1
ATOM 657 O O . CYS A 1 92 ? 55.556 52.506 19.681 1.00 57.59 92 CYS A O 1
ATOM 659 N N . LEU A 1 93 ? 54.031 52.770 18.047 1.00 63.06 93 LEU A N 1
ATOM 660 C CA . LEU A 1 93 ? 52.963 53.338 18.882 1.00 63.06 93 LEU A CA 1
ATOM 661 C C . LEU A 1 93 ? 51.803 52.342 18.961 1.00 63.06 93 LEU A C 1
ATOM 663 O O . LEU A 1 93 ? 51.276 51.935 17.926 1.00 63.06 93 LEU A O 1
ATOM 667 N N . LEU A 1 94 ? 51.393 51.972 20.176 1.00 64.19 94 LEU A N 1
ATOM 668 C CA . LEU A 1 94 ? 50.266 51.068 20.414 1.00 64.19 94 LEU A CA 1
ATOM 669 C C . LEU A 1 94 ? 49.012 51.875 20.775 1.00 64.19 94 LEU A C 1
ATOM 671 O O . LEU A 1 94 ? 49.035 52.667 21.717 1.00 64.19 94 LEU A O 1
ATOM 675 N N . SER A 1 95 ? 47.913 51.660 20.048 1.00 59.34 95 SER A N 1
ATOM 676 C CA . SER A 1 95 ? 46.613 52.286 20.325 1.00 59.34 95 SER A CA 1
ATOM 677 C C . SER A 1 95 ? 45.919 51.645 21.533 1.00 59.34 95 SER A C 1
ATOM 679 O O . SER A 1 95 ? 45.745 50.424 21.559 1.00 59.34 95 SER A O 1
ATOM 681 N N . VAL A 1 96 ? 45.446 52.448 22.489 1.00 62.19 96 VAL A N 1
ATOM 682 C CA . VAL A 1 96 ? 44.682 51.991 23.667 1.00 62.19 96 VAL A CA 1
ATOM 683 C C . VAL A 1 96 ? 43.180 52.098 23.359 1.00 62.19 96 VAL A C 1
ATOM 685 O O . VAL A 1 96 ? 42.510 53.049 23.742 1.00 62.19 96 VAL A O 1
ATOM 688 N N . GLY A 1 97 ? 42.647 51.166 22.563 1.00 53.44 97 GLY A N 1
ATOM 689 C CA . GLY A 1 97 ? 41.297 51.272 21.992 1.00 53.44 97 GLY A CA 1
ATOM 690 C C . GLY A 1 97 ? 40.206 50.470 22.711 1.00 53.44 97 GLY A C 1
ATOM 691 O O . GLY A 1 97 ? 39.833 49.415 22.210 1.00 53.44 97 GLY A O 1
ATOM 692 N N . ALA A 1 98 ? 39.618 50.974 23.801 1.00 53.22 98 ALA A N 1
ATOM 693 C CA . ALA A 1 98 ? 38.324 50.466 24.290 1.00 53.22 98 ALA A CA 1
ATOM 694 C C . ALA A 1 98 ? 37.219 51.521 24.095 1.00 53.22 98 ALA A C 1
ATOM 696 O O . ALA A 1 98 ? 37.349 52.657 24.549 1.00 53.22 98 ALA A O 1
ATOM 697 N N . LYS A 1 99 ? 36.138 51.155 23.390 1.00 48.84 99 LYS A N 1
ATOM 698 C CA . LYS A 1 99 ? 34.943 51.999 23.192 1.00 48.84 99 LYS A CA 1
ATOM 699 C C . LYS A 1 99 ? 34.088 52.042 24.476 1.00 48.84 99 LYS A C 1
ATOM 701 O O . LYS A 1 99 ? 34.105 51.077 25.237 1.00 48.84 99 LYS A O 1
ATOM 706 N N . PRO A 1 100 ? 33.294 53.104 24.718 1.00 46.28 100 PRO A N 1
ATOM 707 C CA . PRO A 1 100 ? 32.370 53.151 25.854 1.00 46.28 100 PRO A CA 1
ATOM 708 C C . PRO A 1 100 ? 31.293 52.055 25.750 1.00 46.28 100 PRO A C 1
ATOM 710 O O . PRO A 1 100 ? 30.590 52.000 24.743 1.00 46.28 100 PRO A O 1
ATOM 713 N N . GLY A 1 101 ? 31.143 51.213 26.782 1.00 54.12 101 GLY A N 1
ATOM 714 C CA . GLY A 1 101 ? 30.069 50.206 26.883 1.00 54.12 101 GLY A CA 1
ATOM 715 C C . GLY A 1 101 ? 30.505 48.735 26.893 1.00 54.12 101 GLY A C 1
ATOM 716 O O . GLY A 1 101 ? 29.659 47.867 27.082 1.00 54.12 101 GLY A O 1
ATOM 717 N N . GLU A 1 102 ? 31.797 48.438 26.753 1.00 49.59 102 GLU A N 1
ATOM 718 C CA . GLU A 1 102 ? 32.337 47.088 26.960 1.00 49.59 102 GLU A CA 1
ATOM 719 C C . GLU A 1 102 ? 33.113 47.023 28.283 1.00 49.59 102 GLU A C 1
ATOM 721 O O . GLU A 1 102 ? 33.969 47.868 28.562 1.00 49.59 102 GLU A O 1
ATOM 726 N N . LEU A 1 103 ? 32.827 46.008 29.110 1.00 58.34 103 LEU A N 1
ATOM 727 C CA . LEU A 1 103 ? 33.618 45.701 30.301 1.00 58.34 103 LEU A CA 1
ATOM 728 C C . LEU A 1 103 ? 34.980 45.156 29.846 1.00 58.34 103 LEU A C 1
ATOM 730 O O . LEU A 1 103 ? 35.145 43.962 29.601 1.00 58.34 103 LEU A O 1
ATOM 734 N N . SER A 1 104 ? 35.955 46.047 29.689 1.00 56.34 104 SER A N 1
ATOM 735 C CA . SER A 1 104 ? 37.295 45.684 29.234 1.00 56.34 104 SER A CA 1
ATOM 736 C C . SER A 1 104 ? 38.052 44.943 30.343 1.00 56.34 104 SER A C 1
ATOM 738 O O . SER A 1 104 ? 38.564 45.542 31.288 1.00 56.34 104 SER A O 1
ATOM 740 N N . ILE A 1 105 ? 38.122 43.612 30.243 1.00 61.75 105 ILE A N 1
ATOM 741 C CA . ILE A 1 105 ? 38.834 42.726 31.184 1.00 61.75 105 ILE A CA 1
ATOM 742 C C . ILE A 1 105 ? 40.340 42.662 30.869 1.00 61.75 105 ILE A C 1
ATOM 744 O O . ILE A 1 105 ? 40.972 41.613 30.974 1.00 61.75 105 ILE A O 1
ATOM 748 N N . SER A 1 106 ? 40.958 43.781 30.486 1.00 53.25 106 SER A N 1
ATOM 749 C CA . SER A 1 106 ? 42.372 43.821 30.079 1.00 53.25 106 SER A CA 1
ATOM 750 C C . SER A 1 106 ? 43.367 43.598 31.231 1.00 53.25 106 SER A C 1
ATOM 752 O O . SER A 1 106 ? 44.571 43.564 30.992 1.00 53.25 106 SER A O 1
ATOM 754 N N . SER A 1 107 ? 42.889 43.427 32.472 1.00 50.03 107 SER A N 1
ATOM 755 C CA . SER A 1 107 ? 43.741 43.359 33.674 1.00 50.03 107 SER A CA 1
ATOM 756 C C . SER A 1 107 ? 43.399 42.227 34.657 1.00 50.03 107 SER A C 1
ATOM 758 O O . SER A 1 107 ? 43.860 42.266 35.796 1.00 50.03 107 SER A O 1
ATOM 760 N N . GLY A 1 108 ? 42.584 41.233 34.273 1.00 50.12 108 GLY A N 1
ATOM 761 C CA . GLY A 1 108 ? 42.392 39.995 35.055 1.00 50.12 108 GLY A CA 1
ATOM 762 C C . GLY A 1 108 ? 41.867 40.141 36.497 1.00 50.12 108 GLY A C 1
ATOM 763 O O . GLY A 1 108 ? 41.951 39.189 37.269 1.00 50.12 108 GLY A O 1
ATOM 764 N N . LYS A 1 109 ? 41.325 41.301 36.892 1.00 52.59 109 LYS A N 1
ATOM 765 C CA . LYS A 1 109 ? 40.662 41.498 38.190 1.00 52.59 109 LYS A CA 1
ATOM 766 C C . LYS A 1 109 ? 39.158 41.636 37.986 1.00 52.59 109 LYS A C 1
ATOM 768 O O . LYS A 1 109 ? 38.694 42.669 37.518 1.00 52.59 109 LYS A O 1
ATOM 773 N N . VAL A 1 110 ? 38.406 40.607 38.372 1.00 62.22 110 VAL A N 1
ATOM 774 C CA . VAL A 1 110 ? 36.957 40.722 38.584 1.00 62.22 110 VAL A CA 1
ATOM 775 C C . VAL A 1 110 ? 36.741 41.660 39.784 1.00 62.22 110 VAL A C 1
ATOM 777 O O . VAL A 1 110 ? 37.435 41.492 40.794 1.00 62.22 110 VAL A O 1
ATOM 780 N N . PRO A 1 111 ? 35.856 42.672 39.707 1.00 60.25 111 PRO A N 1
ATOM 781 C CA . PRO A 1 111 ? 35.536 43.511 40.859 1.00 60.25 111 PRO A CA 1
ATOM 782 C C . PRO A 1 111 ? 35.023 42.645 42.019 1.00 60.25 111 PRO A C 1
ATOM 784 O O . PRO A 1 111 ? 34.266 41.701 41.816 1.00 60.25 111 PRO A O 1
ATOM 787 N N . ALA A 1 112 ? 35.453 42.954 43.247 1.00 64.44 112 ALA A N 1
ATOM 788 C CA . ALA A 1 112 ? 35.146 42.153 44.440 1.00 64.44 112 ALA A CA 1
ATOM 789 C C . ALA A 1 112 ? 33.642 42.088 44.782 1.00 64.44 112 ALA A C 1
ATOM 791 O O . ALA A 1 112 ? 33.224 41.223 45.548 1.00 64.44 112 ALA A O 1
ATOM 792 N N . THR A 1 113 ? 32.841 42.975 44.190 1.00 67.31 113 THR A N 1
ATOM 793 C CA . THR A 1 113 ? 31.385 43.009 44.295 1.00 67.31 113 THR A CA 1
ATOM 794 C C . THR A 1 113 ? 30.833 43.472 42.950 1.00 67.31 113 THR A C 1
ATOM 796 O O . THR A 1 113 ? 31.278 44.501 42.448 1.00 67.31 113 THR A O 1
ATOM 799 N N . ILE A 1 114 ? 29.874 42.740 42.381 1.00 76.81 114 ILE A N 1
ATOM 800 C CA . ILE A 1 114 ? 29.036 43.226 41.276 1.00 76.81 114 ILE A CA 1
ATOM 801 C C . ILE A 1 114 ? 27.791 43.838 41.921 1.00 76.81 114 ILE A C 1
ATOM 803 O O . ILE A 1 114 ? 27.037 43.133 42.595 1.00 76.81 114 ILE A O 1
ATOM 807 N N . ALA A 1 115 ? 27.604 45.151 41.800 1.00 73.75 115 ALA A N 1
ATOM 808 C CA . ALA A 1 115 ? 26.413 45.827 42.298 1.00 73.75 115 ALA A CA 1
ATOM 809 C C . ALA A 1 115 ? 25.242 45.640 41.320 1.00 73.75 115 ALA A C 1
ATOM 811 O O . ALA A 1 115 ? 25.434 45.435 40.126 1.00 73.75 115 ALA A O 1
ATOM 812 N N . ALA A 1 116 ? 24.005 45.768 41.808 1.00 63.66 116 ALA A N 1
ATOM 813 C CA . ALA A 1 116 ? 22.803 45.595 40.985 1.00 63.66 116 ALA A CA 1
ATOM 814 C C . ALA A 1 116 ? 22.710 46.557 39.776 1.00 63.66 116 ALA A C 1
ATOM 816 O O . ALA A 1 116 ? 21.950 46.285 38.856 1.00 63.66 116 ALA A O 1
ATOM 817 N N . GLY A 1 117 ? 23.466 47.663 39.769 1.00 69.44 117 GLY A N 1
ATOM 818 C CA . GLY A 1 117 ? 23.548 48.599 38.639 1.00 69.44 117 GLY A CA 1
ATOM 819 C C . GLY A 1 117 ? 24.634 48.276 37.605 1.00 69.44 117 GLY A C 1
ATOM 820 O O . GLY A 1 117 ? 24.622 48.866 36.530 1.00 69.44 117 GLY A O 1
ATOM 821 N N . ASP A 1 118 ? 25.551 47.351 37.911 1.00 70.56 118 ASP A N 1
ATOM 822 C CA . ASP A 1 118 ? 26.628 46.933 36.998 1.00 70.56 118 ASP A CA 1
ATOM 823 C C . ASP A 1 118 ? 26.137 45.905 35.961 1.00 70.56 118 ASP A C 1
ATOM 825 O O . ASP A 1 118 ? 26.794 45.665 34.949 1.00 70.56 118 ASP A O 1
ATOM 829 N N . LEU A 1 119 ? 24.969 45.302 36.206 1.00 78.75 119 LEU A N 1
ATOM 830 C CA . LEU A 1 119 ? 24.268 44.418 35.282 1.00 78.75 119 LEU A CA 1
ATOM 831 C C . LEU A 1 119 ? 23.163 45.216 34.589 1.00 78.75 119 LEU A C 1
ATOM 833 O O . LEU A 1 119 ? 22.221 45.680 35.231 1.00 78.75 119 LEU A O 1
ATOM 837 N N . ALA A 1 120 ? 23.257 45.363 33.268 1.00 76.56 120 ALA A N 1
ATOM 838 C CA . ALA A 1 120 ? 22.156 45.919 32.489 1.00 76.56 120 ALA A CA 1
ATOM 839 C C . ALA A 1 120 ? 20.902 45.035 32.634 1.00 76.56 120 ALA A C 1
ATOM 841 O O . ALA A 1 120 ? 21.007 43.815 32.810 1.00 76.56 120 ALA A O 1
ATOM 842 N N . THR A 1 121 ? 19.714 45.637 32.544 1.00 77.50 121 THR A N 1
ATOM 843 C CA . THR A 1 121 ? 18.450 44.887 32.466 1.00 77.50 121 THR A CA 1
ATOM 844 C C . THR A 1 121 ? 18.533 43.856 31.338 1.00 77.50 121 THR A C 1
ATOM 846 O O . THR A 1 121 ? 19.085 44.149 30.280 1.00 77.50 121 THR A O 1
ATOM 849 N N . ASP A 1 122 ? 18.041 42.643 31.594 1.00 79.56 122 ASP A N 1
ATOM 850 C CA . ASP A 1 122 ? 18.050 41.512 30.654 1.00 79.56 122 ASP A CA 1
ATOM 851 C C . ASP A 1 122 ? 19.445 41.075 30.160 1.00 79.56 122 ASP A C 1
ATOM 853 O O . ASP A 1 122 ? 19.564 40.359 29.169 1.00 79.56 122 ASP A O 1
ATOM 857 N N . SER A 1 123 ? 20.521 41.445 30.869 1.00 75.69 123 SER A N 1
ATOM 858 C CA . SER A 1 123 ? 21.886 41.000 30.536 1.00 75.69 123 SER A CA 1
ATOM 859 C C . SER A 1 123 ? 22.117 39.496 30.732 1.00 75.69 123 SER A C 1
ATOM 861 O O . SER A 1 123 ? 23.049 38.944 30.149 1.00 75.69 123 SER A O 1
ATOM 863 N N . ILE A 1 124 ? 21.265 38.822 31.514 1.00 82.44 124 ILE A N 1
ATOM 864 C CA . ILE A 1 124 ? 21.254 37.363 31.673 1.00 82.44 124 ILE A CA 1
ATOM 865 C C . ILE A 1 124 ? 20.051 36.809 30.907 1.00 82.44 124 ILE A C 1
ATOM 867 O O . ILE A 1 124 ? 18.964 36.636 31.457 1.00 82.44 124 ILE A O 1
ATOM 871 N N . THR A 1 125 ? 20.239 36.567 29.613 1.00 82.56 125 THR A N 1
ATOM 872 C CA . THR A 1 125 ? 19.269 35.855 28.774 1.00 82.56 125 THR A CA 1
ATOM 873 C C . THR A 1 125 ? 19.384 34.335 28.953 1.00 82.56 125 THR A C 1
ATOM 875 O O . THR A 1 125 ? 20.349 33.825 29.525 1.00 82.56 125 THR A O 1
ATOM 878 N N . ALA A 1 126 ? 18.406 33.581 28.443 1.00 74.75 126 ALA A N 1
ATOM 879 C CA . ALA A 1 126 ? 18.470 32.117 28.441 1.00 74.75 126 ALA A CA 1
ATOM 880 C C . ALA A 1 126 ? 19.716 31.586 27.703 1.00 74.75 126 ALA A C 1
ATOM 882 O O . ALA A 1 126 ? 20.303 30.600 28.135 1.00 74.75 126 ALA A O 1
ATOM 883 N N . ASP A 1 127 ? 20.152 32.284 26.651 1.00 79.69 127 ASP A N 1
ATOM 884 C CA . ASP A 1 127 ? 21.286 31.882 25.811 1.00 79.69 127 ASP A CA 1
ATOM 885 C C . ASP A 1 127 ? 22.643 31.986 26.524 1.00 79.69 127 ASP A C 1
ATOM 887 O O . ASP A 1 127 ? 23.592 31.305 26.137 1.00 79.69 127 ASP A O 1
ATOM 891 N N . VAL A 1 128 ? 22.759 32.833 27.557 1.00 77.75 128 VAL A N 1
ATOM 892 C CA . VAL A 1 128 ? 24.012 32.988 28.321 1.00 77.75 128 VAL A CA 1
ATOM 893 C C . VAL A 1 128 ? 24.093 32.067 29.542 1.00 77.75 128 VAL A C 1
ATOM 895 O O . VAL A 1 128 ? 25.163 31.934 30.138 1.00 77.75 128 VAL A O 1
ATOM 898 N N . LEU A 1 129 ? 22.992 31.411 29.923 1.00 84.62 129 LEU A N 1
ATOM 899 C CA . LEU A 1 129 ? 22.985 30.385 30.964 1.00 84.62 129 LEU A CA 1
ATOM 900 C C . LEU A 1 129 ? 23.489 29.064 30.374 1.00 84.62 129 LEU A C 1
ATOM 902 O O . LEU A 1 129 ? 22.979 28.580 29.368 1.00 84.62 129 LEU A O 1
ATOM 906 N N . GLN A 1 130 ? 24.492 28.453 31.009 1.00 86.69 130 GLN A N 1
ATOM 907 C CA . GLN A 1 130 ? 24.970 27.143 30.567 1.00 86.69 130 GLN A CA 1
ATOM 908 C C . GLN A 1 130 ? 23.882 26.075 30.723 1.00 86.69 130 GLN A C 1
ATOM 910 O O . GLN A 1 130 ? 23.113 26.094 31.686 1.00 86.69 130 GLN A O 1
ATOM 915 N N . ALA A 1 131 ? 23.869 25.112 29.797 1.00 85.06 131 ALA A N 1
ATOM 916 C CA . ALA A 1 131 ? 22.894 24.024 29.772 1.00 85.06 131 ALA A CA 1
ATOM 917 C C . ALA A 1 131 ? 22.820 23.257 31.105 1.00 85.06 131 ALA A C 1
ATOM 919 O O . ALA A 1 131 ? 21.724 22.913 31.538 1.00 85.06 131 ALA A O 1
ATOM 920 N N . ASP A 1 132 ? 23.952 23.071 31.791 1.00 87.06 132 ASP A N 1
ATOM 921 C CA . ASP A 1 132 ? 24.004 22.408 33.100 1.00 87.06 132 ASP A CA 1
ATOM 922 C C . ASP A 1 132 ? 23.205 23.166 34.172 1.00 87.06 132 ASP A C 1
ATOM 924 O O . ASP A 1 132 ? 22.449 22.558 34.926 1.00 87.06 132 ASP A O 1
ATOM 928 N N . ALA A 1 133 ? 23.294 24.501 34.202 1.00 87.19 133 ALA A N 1
ATOM 929 C CA . ALA A 1 133 ? 22.536 25.323 35.146 1.00 87.19 133 ALA A CA 1
ATOM 930 C C . ALA A 1 133 ? 21.027 25.280 34.850 1.00 87.19 133 ALA A C 1
ATOM 932 O O . ALA A 1 133 ? 20.207 25.225 35.767 1.00 87.19 133 ALA A O 1
ATOM 933 N N . VAL A 1 134 ? 20.654 25.263 33.566 1.00 86.31 134 VAL A N 1
ATOM 934 C CA . VAL A 1 134 ? 19.256 25.091 33.143 1.00 86.31 134 VAL A CA 1
ATOM 935 C C . VAL A 1 134 ? 18.740 23.711 33.559 1.00 86.31 134 VAL A C 1
ATOM 937 O O . VAL A 1 134 ? 17.639 23.612 34.100 1.00 86.31 134 VAL A O 1
ATOM 940 N N . ALA A 1 135 ? 19.545 22.663 33.381 1.00 84.81 135 ALA A N 1
ATOM 941 C CA . ALA A 1 135 ? 19.196 21.299 33.758 1.00 84.81 135 ALA A CA 1
ATOM 942 C C . ALA A 1 135 ? 19.039 21.133 35.278 1.00 84.81 135 ALA A C 1
ATOM 944 O O . ALA A 1 135 ? 18.067 20.526 35.720 1.00 84.81 135 ALA A O 1
ATOM 945 N N . GLU A 1 136 ? 19.931 21.698 36.099 1.00 87.75 136 GLU A N 1
ATOM 946 C CA . GLU A 1 136 ? 19.804 21.655 37.564 1.00 87.75 136 GLU A CA 1
ATOM 947 C C . GLU A 1 136 ? 18.536 22.360 38.063 1.00 87.75 136 GLU A C 1
ATOM 949 O O . GLU A 1 136 ? 17.812 21.807 38.895 1.00 87.75 136 GLU A O 1
ATOM 954 N N . LEU A 1 137 ? 18.219 23.542 37.519 1.00 87.81 137 LEU A N 1
ATOM 955 C CA . LEU A 1 137 ? 16.984 24.258 37.851 1.00 87.81 137 LEU A CA 1
ATOM 956 C C . LEU A 1 137 ? 15.737 23.458 37.452 1.00 87.81 137 LEU A C 1
ATOM 958 O O . LEU A 1 137 ? 14.779 23.381 38.221 1.00 87.81 137 LEU A O 1
ATOM 962 N N . GLN A 1 138 ? 15.751 22.835 36.272 1.00 87.62 138 GLN A N 1
ATOM 963 C CA . GLN A 1 138 ? 14.643 22.010 35.787 1.00 87.62 138 GLN A CA 1
ATOM 964 C C . GLN A 1 138 ? 14.480 20.716 36.592 1.00 87.62 138 GLN A C 1
ATOM 966 O O . GLN A 1 138 ? 13.351 20.319 36.867 1.00 87.62 138 GLN A O 1
ATOM 971 N N . ASN A 1 139 ? 15.579 20.098 37.030 1.00 84.56 139 ASN A N 1
ATOM 972 C CA . ASN A 1 139 ? 15.562 18.905 37.879 1.00 84.56 139 ASN A CA 1
ATOM 973 C C . ASN A 1 139 ? 14.985 19.183 39.278 1.00 84.56 139 ASN A C 1
ATOM 975 O O . ASN A 1 139 ? 14.442 18.276 39.907 1.00 84.56 139 ASN A O 1
ATOM 979 N N . GLY A 1 140 ? 15.101 20.420 39.771 1.00 83.88 140 GLY A N 1
ATOM 980 C CA . GLY A 1 140 ? 14.515 20.846 41.044 1.00 83.88 140 GLY A CA 1
ATOM 981 C C . GLY A 1 140 ? 13.018 21.170 40.982 1.00 83.88 140 GLY A C 1
ATOM 982 O O . GLY A 1 140 ? 12.373 21.252 42.029 1.00 83.88 140 GLY A O 1
ATOM 983 N N . LEU A 1 141 ? 12.447 21.357 39.788 1.00 89.00 141 LEU A N 1
ATOM 984 C CA . LEU A 1 141 ? 11.033 21.681 39.614 1.00 89.00 141 LEU A CA 1
ATOM 985 C C . LEU A 1 141 ? 10.197 20.401 39.494 1.00 89.00 141 LEU A C 1
ATOM 987 O O . LEU A 1 141 ? 10.568 19.456 38.800 1.00 89.00 141 LEU A O 1
ATOM 991 N N . ALA A 1 142 ? 9.034 20.369 40.151 1.00 89.25 142 ALA A N 1
ATOM 992 C CA . ALA A 1 142 ? 8.101 19.259 39.993 1.00 89.25 142 ALA A CA 1
ATOM 993 C C . ALA A 1 142 ? 7.722 19.101 38.513 1.00 89.25 142 ALA A C 1
ATOM 995 O O . ALA A 1 142 ? 7.275 20.052 37.867 1.00 89.25 142 ALA A O 1
ATOM 996 N N . THR A 1 143 ? 7.895 17.894 37.973 1.00 89.94 143 THR A N 1
ATOM 997 C CA . THR A 1 143 ? 7.532 17.616 36.582 1.00 89.94 143 THR A CA 1
ATOM 998 C C . THR A 1 143 ? 6.019 17.733 36.400 1.00 89.94 143 THR A C 1
ATOM 1000 O O . THR A 1 143 ? 5.247 17.468 37.324 1.00 89.94 143 THR A O 1
ATOM 1003 N N . ALA A 1 144 ? 5.571 18.062 35.185 1.00 89.50 144 ALA A N 1
ATOM 1004 C CA . ALA A 1 144 ? 4.141 18.080 34.860 1.00 89.50 144 ALA A CA 1
ATOM 1005 C C . ALA A 1 144 ? 3.457 16.737 35.192 1.00 89.50 144 ALA A C 1
ATOM 1007 O O . ALA A 1 144 ? 2.325 16.713 35.665 1.00 89.50 144 ALA A O 1
ATOM 1008 N N . SER A 1 145 ? 4.181 15.623 35.032 1.00 91.56 145 SER A N 1
ATOM 1009 C CA . SER A 1 145 ? 3.714 14.287 35.415 1.00 91.56 145 SER A CA 1
ATOM 1010 C C . SER A 1 145 ? 3.547 14.121 36.929 1.00 91.56 145 SER A C 1
ATOM 1012 O O . SER A 1 145 ? 2.582 13.494 37.368 1.00 91.56 145 SER A O 1
ATOM 1014 N N . ALA A 1 146 ? 4.467 14.661 37.735 1.00 93.69 146 ALA A N 1
ATOM 1015 C CA . ALA A 1 146 ? 4.355 14.619 39.191 1.00 93.69 146 ALA A CA 1
ATOM 1016 C C . ALA A 1 146 ? 3.156 15.451 39.666 1.00 93.69 146 ALA A C 1
ATOM 1018 O O . ALA A 1 146 ? 2.396 14.997 40.518 1.00 93.69 146 ALA A O 1
ATOM 1019 N N . LEU A 1 147 ? 2.933 16.622 39.061 1.00 95.31 147 LEU A N 1
ATOM 1020 C CA . LEU A 1 147 ? 1.785 17.468 39.382 1.00 95.31 147 LEU A CA 1
ATOM 1021 C C . LEU A 1 147 ? 0.453 16.813 38.983 1.00 95.31 147 LEU A C 1
ATOM 1023 O O . LEU A 1 147 ? -0.472 16.815 39.785 1.00 95.31 147 LEU A O 1
ATOM 1027 N N . ALA A 1 148 ? 0.379 16.172 37.812 1.00 94.38 148 ALA A N 1
ATOM 1028 C CA . ALA A 1 148 ? -0.798 15.407 37.389 1.00 94.38 148 ALA A CA 1
ATOM 1029 C C . ALA A 1 148 ? -1.104 14.219 38.323 1.00 94.38 148 ALA A C 1
ATOM 1031 O O . ALA A 1 148 ? -2.261 13.885 38.556 1.00 94.38 148 ALA A O 1
ATOM 1032 N N . THR A 1 149 ? -0.069 13.597 38.899 1.00 96.19 149 THR A N 1
ATOM 1033 C CA . THR A 1 149 ? -0.245 12.533 39.903 1.00 96.19 149 THR A CA 1
ATOM 1034 C C . THR A 1 149 ? -0.843 13.086 41.196 1.00 96.19 149 THR A C 1
ATOM 1036 O O . THR A 1 149 ? -1.743 12.480 41.773 1.00 96.19 149 THR A O 1
ATOM 1039 N N . VAL A 1 150 ? -0.357 14.244 41.657 1.00 96.69 150 VAL A N 1
ATOM 1040 C CA . VAL A 1 150 ? -0.916 14.923 42.836 1.00 96.69 150 VAL A CA 1
ATOM 1041 C C . VAL A 1 150 ? -2.368 15.326 42.588 1.00 96.69 150 VAL A C 1
ATOM 1043 O O . VAL A 1 150 ? -3.200 15.094 43.457 1.00 96.69 150 VAL A O 1
ATOM 1046 N N . ASP A 1 151 ? -2.677 15.860 41.409 1.00 97.25 151 ASP A N 1
ATOM 1047 C CA . ASP A 1 151 ? -4.033 16.244 41.009 1.00 97.25 151 ASP A CA 1
ATOM 1048 C C . ASP A 1 151 ? -4.995 15.047 41.039 1.00 97.25 151 ASP A C 1
ATOM 1050 O O . ASP A 1 151 ? -6.009 15.081 41.731 1.00 97.25 151 ASP A O 1
ATOM 1054 N N . GLY A 1 152 ? -4.605 13.920 40.432 1.00 97.06 152 GLY A N 1
ATOM 1055 C CA . GLY A 1 152 ? -5.390 12.683 40.487 1.00 97.06 152 GLY A CA 1
ATOM 1056 C C . GLY A 1 152 ? -5.600 12.153 41.911 1.00 97.06 152 GLY A C 1
ATOM 1057 O O . GLY A 1 152 ? -6.689 11.687 42.246 1.00 97.06 152 GLY A O 1
ATOM 1058 N N . ASN A 1 153 ? -4.592 12.263 42.783 1.00 96.88 153 ASN A N 1
ATOM 1059 C CA . ASN A 1 153 ? -4.743 11.910 44.198 1.00 96.88 153 ASN A CA 1
ATOM 1060 C C . ASN A 1 153 ? -5.722 12.851 44.922 1.00 96.88 153 ASN A C 1
ATOM 1062 O O . ASN A 1 153 ? -6.517 12.389 45.739 1.00 96.88 153 ASN A O 1
ATOM 1066 N N . VAL A 1 154 ? -5.676 14.156 44.639 1.00 97.44 154 VAL A N 1
ATOM 1067 C CA . VAL A 1 154 ? -6.599 15.152 45.209 1.00 97.44 154 VAL A CA 1
ATOM 1068 C C . VAL A 1 154 ? -8.028 14.900 44.733 1.00 97.44 154 VAL A C 1
ATOM 1070 O O . VAL A 1 154 ? -8.948 14.919 45.549 1.00 97.44 154 VAL A O 1
ATOM 1073 N N . ASP A 1 155 ? -8.217 14.589 43.453 1.00 96.75 155 ASP A N 1
ATOM 1074 C CA . ASP A 1 155 ? -9.516 14.213 42.899 1.00 96.75 155 ASP A CA 1
ATOM 1075 C C . ASP A 1 155 ? -10.064 12.934 43.542 1.00 96.75 155 ASP A C 1
ATOM 1077 O O . ASP A 1 155 ? -11.240 12.890 43.902 1.00 96.75 155 ASP A O 1
ATOM 1081 N N . ALA A 1 156 ? -9.222 11.917 43.758 1.00 96.56 156 ALA A N 1
ATOM 1082 C CA . ALA A 1 156 ? -9.621 10.690 44.448 1.00 96.56 156 ALA A CA 1
ATOM 1083 C C . ALA A 1 156 ? -10.029 10.952 45.909 1.00 96.56 156 ALA A C 1
ATOM 1085 O O . ALA A 1 156 ? -11.043 10.432 46.372 1.00 96.56 156 ALA A O 1
ATOM 1086 N N . ILE A 1 157 ? -9.280 11.794 46.631 1.00 95.25 157 ILE A N 1
ATOM 1087 C CA . ILE A 1 157 ? -9.634 12.217 47.995 1.00 95.25 157 ILE A CA 1
ATOM 1088 C C . ILE A 1 157 ? -10.971 12.959 47.994 1.00 95.25 157 ILE A C 1
ATOM 1090 O O . ILE A 1 157 ? -11.813 12.698 48.856 1.00 95.25 157 ILE A O 1
ATOM 1094 N N . ARG A 1 158 ? -11.183 13.867 47.035 1.00 92.69 158 ARG A N 1
ATOM 1095 C CA . ARG A 1 158 ? -12.440 14.606 46.906 1.00 92.69 158 ARG A CA 1
ATOM 1096 C C . ARG A 1 158 ? -13.604 13.658 46.640 1.00 92.69 158 ARG A C 1
ATOM 1098 O O . ARG A 1 158 ? -14.589 13.748 47.353 1.00 92.69 158 ARG A O 1
ATOM 1105 N N . ALA A 1 159 ? -13.462 12.710 45.716 1.00 92.31 159 ALA A N 1
ATOM 1106 C CA . ALA A 1 159 ? -14.501 11.725 45.422 1.00 92.31 159 ALA A CA 1
ATOM 1107 C C . ALA A 1 159 ? -14.915 10.928 46.671 1.00 92.31 159 ALA A C 1
ATOM 1109 O O . ALA A 1 159 ? -16.100 10.836 46.977 1.00 92.31 159 ALA A O 1
ATOM 1110 N N . VAL A 1 160 ? -13.944 10.432 47.447 1.00 91.62 160 VAL A N 1
ATOM 1111 C CA . VAL A 1 160 ? -14.228 9.739 48.717 1.00 91.62 160 VAL A CA 1
ATOM 1112 C C . VAL A 1 160 ? -14.900 10.672 49.729 1.00 91.62 160 VAL A C 1
ATOM 1114 O O . VAL A 1 160 ? -15.790 10.250 50.459 1.00 91.62 160 VAL A O 1
ATOM 1117 N N . THR A 1 161 ? -14.488 11.939 49.787 1.00 88.81 161 THR A N 1
ATOM 1118 C CA . THR A 1 161 ? -15.057 12.926 50.719 1.00 88.81 161 THR A CA 1
ATOM 1119 C C . THR A 1 161 ? -16.489 13.313 50.336 1.00 88.81 161 THR A C 1
ATOM 1121 O O . THR A 1 161 ? -17.325 13.490 51.219 1.00 88.81 161 THR A O 1
ATOM 1124 N N . ASP A 1 162 ? -16.791 13.386 49.041 1.00 86.19 162 ASP A N 1
ATOM 1125 C CA . ASP A 1 162 ? -18.122 13.691 48.511 1.00 86.19 162 ASP A CA 1
ATOM 1126 C C . ASP A 1 162 ? -19.121 12.543 48.762 1.00 86.19 162 ASP A C 1
ATOM 1128 O O . ASP A 1 162 ? -20.319 12.790 48.903 1.00 86.19 162 ASP A O 1
ATOM 1132 N N . GLU A 1 163 ? -18.646 11.295 48.871 1.00 87.62 163 GLU A N 1
ATOM 1133 C CA . GLU A 1 163 ? -19.464 10.130 49.251 1.00 87.62 163 GLU A CA 1
ATOM 1134 C C . GLU A 1 163 ? -19.807 10.080 50.754 1.00 87.62 163 GLU A C 1
ATOM 1136 O O . GLU A 1 163 ? -20.727 9.361 51.159 1.00 87.62 163 GLU A O 1
ATOM 1141 N N . ILE A 1 164 ? -19.112 10.846 51.603 1.00 86.56 164 ILE A N 1
ATOM 1142 C CA . ILE A 1 164 ? -19.469 10.973 53.023 1.00 86.56 164 ILE A CA 1
ATOM 1143 C C . ILE A 1 164 ? -20.785 11.770 53.124 1.00 86.56 164 ILE A C 1
ATOM 1145 O O . ILE A 1 164 ? -20.905 12.821 52.491 1.00 86.56 164 ILE A O 1
ATOM 1149 N N . PRO A 1 165 ? -21.770 11.337 53.942 1.00 82.56 165 PRO A N 1
ATOM 1150 C CA . PRO A 1 165 ? -23.052 12.026 54.082 1.00 82.56 165 PRO A CA 1
ATOM 1151 C C . PRO A 1 165 ? -22.918 13.542 54.287 1.00 82.56 165 PRO A C 1
ATOM 1153 O O . PRO A 1 165 ? -22.113 14.010 55.099 1.00 82.56 165 PRO A O 1
ATOM 1156 N N . ASP A 1 166 ? -23.734 14.291 53.544 1.00 76.19 166 ASP A N 1
ATOM 1157 C CA . ASP A 1 166 ? -23.744 15.758 53.477 1.00 76.19 166 ASP A CA 1
ATOM 1158 C C . ASP A 1 166 ? -22.396 16.383 53.075 1.00 76.19 166 ASP A C 1
ATOM 1160 O O . ASP A 1 166 ? -22.026 17.434 53.599 1.00 76.19 166 ASP A O 1
ATOM 1164 N N . ALA A 1 167 ? -21.638 15.730 52.185 1.00 73.69 167 ALA A N 1
ATOM 1165 C CA . ALA A 1 167 ? -20.300 16.166 51.768 1.00 73.69 167 ALA A CA 1
ATOM 1166 C C . ALA A 1 167 ? -19.361 16.403 52.970 1.00 73.69 167 ALA A C 1
ATOM 1168 O O . ALA A 1 167 ? -18.627 17.390 53.043 1.00 73.69 167 ALA A O 1
ATOM 1169 N N . GLY A 1 168 ? -19.450 15.523 53.974 1.00 71.62 168 GLY A N 1
ATOM 1170 C CA . GLY A 1 168 ? -18.675 15.616 55.212 1.00 71.62 168 GLY A CA 1
ATOM 1171 C C . GLY A 1 168 ? -19.267 16.524 56.298 1.00 71.62 168 GLY A C 1
ATOM 1172 O O . GLY A 1 168 ? -18.678 16.628 57.373 1.00 71.62 168 GLY A O 1
ATOM 1173 N N . ALA A 1 169 ? -20.431 17.148 56.083 1.00 74.94 169 ALA A N 1
ATOM 1174 C CA . ALA A 1 169 ? -21.061 18.027 57.073 1.00 74.94 169 ALA A CA 1
ATOM 1175 C C . ALA A 1 169 ? -21.810 17.289 58.209 1.00 74.94 169 ALA A C 1
ATOM 1177 O O . ALA A 1 169 ? -22.251 17.945 59.154 1.00 74.94 169 ALA A O 1
ATOM 1178 N N . MET A 1 170 ? -21.954 15.951 58.159 1.00 82.94 170 MET A N 1
ATOM 1179 C CA . MET A 1 170 ? -22.526 15.098 59.233 1.00 82.94 170 MET A CA 1
ATOM 1180 C C . MET A 1 170 ? -23.929 15.509 59.743 1.00 82.94 170 MET A C 1
ATOM 1182 O O . MET A 1 170 ? -24.364 15.090 60.820 1.00 82.94 170 MET A O 1
ATOM 1186 N N . THR A 1 171 ? -24.677 16.302 58.979 1.00 83.69 171 THR A N 1
ATOM 1187 C CA . THR A 1 171 ? -25.949 16.909 59.404 1.00 83.69 171 THR A CA 1
ATOM 1188 C C . THR A 1 171 ? -27.053 15.862 59.556 1.00 83.69 171 THR A C 1
ATOM 1190 O O . THR A 1 171 ? -27.773 15.846 60.553 1.00 83.69 171 THR A O 1
ATOM 1193 N N . SER A 1 172 ? -27.129 14.919 58.628 1.00 83.38 172 SER A N 1
ATOM 1194 C CA . SER A 1 172 ? -28.046 13.785 58.622 1.00 83.38 172 SER A CA 1
ATOM 1195 C C . SER A 1 172 ? -27.838 12.882 59.841 1.00 83.38 172 SER A C 1
ATOM 1197 O O . SER A 1 172 ? -28.804 12.429 60.454 1.00 83.38 172 SER A O 1
ATOM 1199 N N . LEU A 1 173 ? -26.583 12.672 60.258 1.00 85.75 173 LEU A N 1
ATOM 1200 C CA . LEU A 1 173 ? -26.271 11.914 61.472 1.00 85.75 173 LEU A CA 1
ATOM 1201 C C . LEU A 1 173 ? -26.673 12.684 62.739 1.00 85.75 173 LEU A C 1
ATOM 1203 O O . LEU A 1 173 ? -27.228 12.089 63.661 1.00 85.75 173 LEU A O 1
ATOM 1207 N N . ALA A 1 174 ? -26.458 14.003 62.774 1.00 87.44 174 ALA A N 1
ATOM 1208 C CA . ALA A 1 174 ? -26.906 14.850 63.879 1.00 87.44 174 ALA A CA 1
ATOM 1209 C C . ALA A 1 174 ? -28.441 14.849 64.020 1.00 87.44 174 ALA A C 1
ATOM 1211 O O . ALA A 1 174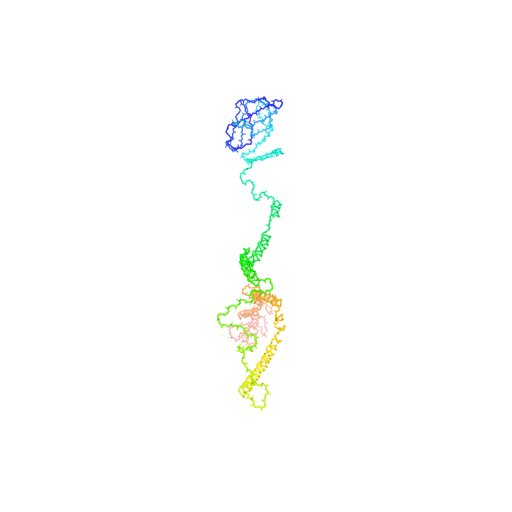 ? -28.960 14.747 65.131 1.00 87.44 174 ALA A O 1
ATOM 1212 N N . MET A 1 175 ? -29.172 14.882 62.903 1.00 89.19 175 MET A N 1
ATOM 1213 C CA . MET A 1 175 ? -30.635 14.770 62.887 1.00 89.19 175 MET A CA 1
ATOM 1214 C C . MET A 1 175 ? -31.123 13.393 63.353 1.00 89.19 175 MET A C 1
ATOM 1216 O O . MET A 1 175 ? -32.075 13.304 64.133 1.00 89.19 175 MET A O 1
ATOM 1220 N N . ALA A 1 176 ? -30.466 12.317 62.913 1.00 89.25 176 ALA A N 1
ATOM 1221 C CA . ALA A 1 176 ? -30.781 10.964 63.363 1.00 89.25 176 ALA A CA 1
ATOM 1222 C C . ALA A 1 176 ? -30.556 10.816 64.875 1.00 89.25 176 ALA A C 1
ATOM 1224 O O . ALA A 1 176 ? -31.409 10.270 65.571 1.00 89.25 176 ALA A O 1
ATOM 1225 N N . LEU A 1 177 ? -29.456 11.364 65.401 1.00 92.75 177 LEU A N 1
ATOM 1226 C CA . LEU A 1 177 ? -29.165 11.328 66.831 1.00 92.75 177 LEU A CA 1
ATOM 1227 C C . LEU A 1 177 ? -30.167 12.154 67.646 1.00 92.75 177 LEU A C 1
ATOM 1229 O O . LEU A 1 177 ? -30.615 11.682 68.682 1.00 92.75 177 LEU A O 1
ATOM 1233 N N . ALA A 1 178 ? -30.581 13.326 67.158 1.00 92.88 178 ALA A N 1
ATOM 1234 C CA . ALA A 1 178 ? -31.640 14.116 67.790 1.00 92.88 178 ALA A CA 1
ATOM 1235 C C . ALA A 1 178 ? -32.992 13.378 67.802 1.00 92.88 178 ALA A C 1
ATOM 1237 O O . ALA A 1 178 ? -33.746 13.471 68.767 1.00 92.88 178 ALA A O 1
ATOM 1238 N N . THR A 1 179 ? -33.289 12.603 66.754 1.00 94.44 179 THR A N 1
ATOM 1239 C CA . THR A 1 179 ? -34.494 11.757 66.696 1.00 94.44 179 THR A CA 1
ATOM 1240 C C . THR A 1 179 ? -34.417 10.615 67.707 1.00 94.44 179 THR A C 1
ATOM 1242 O O . THR A 1 179 ? -35.385 10.351 68.416 1.00 94.44 179 THR A O 1
ATOM 1245 N N . VAL A 1 180 ? -33.265 9.943 67.800 1.00 95.50 180 VAL A N 1
ATOM 1246 C CA . VAL A 1 180 ? -33.031 8.892 68.800 1.00 95.50 180 VAL A CA 1
ATOM 1247 C C . VAL A 1 180 ? -33.128 9.460 70.210 1.00 95.50 180 VAL A C 1
ATOM 1249 O O . VAL A 1 180 ? -33.784 8.847 71.041 1.00 95.50 180 VAL A O 1
ATOM 1252 N N . ASP A 1 181 ? -32.535 10.623 70.468 1.00 95.81 181 ASP A N 1
ATOM 1253 C CA . ASP A 1 181 ? -32.626 11.317 71.755 1.00 95.81 181 ASP A CA 1
ATOM 1254 C C . ASP A 1 181 ? -34.085 11.623 72.116 1.00 95.81 181 ASP A C 1
ATOM 1256 O O . ASP A 1 181 ? -34.541 11.265 73.197 1.00 95.81 181 ASP A O 1
ATOM 1260 N N . GLY A 1 182 ? -34.866 12.160 71.172 1.00 94.75 182 GLY A N 1
ATOM 1261 C CA . GLY A 1 182 ? -36.308 12.357 71.344 1.00 94.75 182 GLY A CA 1
ATOM 1262 C C . GLY A 1 182 ? -37.054 11.062 71.684 1.00 94.75 182 GLY A C 1
ATOM 1263 O O . GLY A 1 182 ? -37.794 11.022 72.662 1.00 94.75 182 GLY A O 1
ATOM 1264 N N . ASN A 1 183 ? -36.813 9.984 70.933 1.00 94.25 183 ASN A N 1
ATOM 1265 C CA . ASN A 1 183 ? -37.439 8.683 71.185 1.00 94.25 183 ASN A CA 1
ATOM 1266 C C . ASN A 1 183 ? -37.029 8.091 72.541 1.00 94.25 183 ASN A C 1
ATOM 1268 O O . ASN A 1 183 ? -37.864 7.529 73.242 1.00 94.25 183 ASN A O 1
ATOM 1272 N N . VAL A 1 184 ? -35.752 8.198 72.917 1.00 95.38 184 VAL A N 1
ATOM 1273 C CA . VAL A 1 184 ? -35.241 7.728 74.211 1.00 95.38 184 VAL A CA 1
ATOM 1274 C C . VAL A 1 184 ? -35.865 8.529 75.345 1.00 95.38 184 VAL A C 1
ATOM 1276 O O . VAL A 1 184 ? -36.288 7.928 76.328 1.00 95.38 184 VAL A O 1
ATOM 1279 N N . ASN A 1 185 ? -35.994 9.848 75.193 1.00 92.88 185 ASN A N 1
ATOM 1280 C CA . ASN A 1 185 ? -36.694 10.693 76.155 1.00 92.88 185 ASN A CA 1
ATOM 1281 C C . ASN A 1 185 ? -38.151 10.240 76.330 1.00 92.88 185 ASN A C 1
ATOM 1283 O O . ASN A 1 185 ? -38.565 10.008 77.462 1.00 92.88 185 ASN A O 1
ATOM 1287 N N . SER A 1 186 ? -38.889 9.996 75.241 1.00 89.94 186 SER A N 1
ATOM 1288 C CA . SER A 1 186 ? -40.259 9.465 75.315 1.00 89.94 186 SER A CA 1
ATOM 1289 C C . SER A 1 186 ? -40.328 8.083 75.970 1.00 89.94 186 SER A C 1
ATOM 1291 O O . SER A 1 186 ? -41.173 7.856 76.824 1.00 89.94 186 SER A O 1
ATOM 1293 N N . ILE A 1 187 ? -39.408 7.167 75.653 1.00 90.12 187 ILE A N 1
ATOM 1294 C CA . ILE A 1 187 ? -39.358 5.841 76.293 1.00 90.12 187 ILE A CA 1
ATOM 1295 C C . ILE A 1 187 ? -39.085 5.963 77.794 1.00 90.12 187 ILE A C 1
ATOM 1297 O O . ILE A 1 187 ? -39.658 5.219 78.589 1.00 90.12 187 ILE A O 1
ATOM 1301 N N . LEU A 1 188 ? -38.180 6.855 78.195 1.00 88.06 188 LEU A N 1
ATOM 1302 C CA . LEU A 1 188 ? -37.865 7.084 79.602 1.00 88.06 188 LEU A CA 1
ATOM 1303 C C . LEU A 1 188 ? -39.061 7.689 80.346 1.00 88.06 188 LEU A C 1
ATOM 1305 O O . LEU A 1 188 ? -39.295 7.298 81.489 1.00 88.06 188 LEU A O 1
ATOM 1309 N N . GLU A 1 189 ? -39.833 8.569 79.704 1.00 85.38 189 GLU A N 1
ATOM 1310 C CA . GLU A 1 189 ? -41.108 9.080 80.224 1.00 85.38 189 GLU A CA 1
ATOM 1311 C C . GLU A 1 189 ? -42.150 7.959 80.363 1.00 85.38 189 GLU A C 1
ATOM 1313 O O . GLU A 1 189 ? -42.649 7.741 81.469 1.00 85.38 189 GLU A O 1
ATOM 1318 N N . ASP A 1 190 ? -42.390 7.173 79.309 1.00 78.62 190 ASP A N 1
ATOM 1319 C CA . ASP A 1 190 ? -43.331 6.042 79.320 1.00 78.62 190 ASP A CA 1
ATOM 1320 C C . ASP A 1 190 ? -42.947 5.003 80.391 1.00 78.62 190 ASP A C 1
ATOM 1322 O O . ASP A 1 190 ? -43.778 4.493 81.144 1.00 78.62 190 ASP A O 1
ATOM 1326 N N . THR A 1 191 ? -41.654 4.695 80.516 1.00 78.50 191 THR A N 1
ATOM 1327 C CA . THR A 1 191 ? -41.148 3.728 81.504 1.00 78.50 191 THR A CA 1
ATOM 1328 C C . THR A 1 191 ? -41.231 4.283 82.928 1.00 78.50 191 THR A C 1
ATOM 1330 O O . THR A 1 191 ? -41.471 3.526 83.873 1.00 78.50 191 THR A O 1
ATOM 1333 N N . ALA A 1 192 ? -41.067 5.597 83.107 1.00 77.19 192 ALA A N 1
ATOM 1334 C CA . ALA A 1 192 ? -41.288 6.255 84.390 1.00 77.19 192 ALA A CA 1
ATOM 1335 C C . ALA A 1 192 ? -42.775 6.241 84.787 1.00 77.19 192 ALA A C 1
ATOM 1337 O O . ALA A 1 192 ? -43.073 6.031 85.965 1.00 77.19 192 ALA A O 1
ATOM 1338 N N . GLU A 1 193 ? -43.698 6.380 83.828 1.00 73.00 193 GLU A N 1
ATOM 1339 C CA . GLU A 1 193 ? -45.150 6.266 84.042 1.00 73.00 193 GLU A CA 1
ATOM 1340 C C . GLU A 1 193 ? -45.574 4.836 84.421 1.00 73.00 193 GLU A C 1
ATOM 1342 O O . GLU A 1 193 ? -46.421 4.641 85.296 1.00 73.00 193 GLU A O 1
ATOM 1347 N N . ILE A 1 194 ? -44.919 3.815 83.857 1.00 69.94 194 ILE A N 1
ATOM 1348 C CA . ILE A 1 194 ? -45.116 2.409 84.248 1.00 69.94 194 ILE A CA 1
ATOM 1349 C C . ILE A 1 194 ? -44.712 2.163 85.721 1.00 69.94 194 ILE A C 1
ATOM 1351 O O . ILE A 1 194 ? -45.283 1.282 86.373 1.00 69.94 194 ILE A O 1
ATOM 1355 N N . GLY A 1 195 ? -43.803 2.970 86.282 1.00 67.69 195 GLY A N 1
ATOM 1356 C CA . GLY A 1 195 ? -43.388 2.944 87.689 1.00 67.69 195 GLY A CA 1
ATOM 1357 C C . GLY A 1 195 ? -42.593 1.689 88.104 1.00 67.69 195 GLY A C 1
ATOM 1358 O O . GLY A 1 195 ? -42.544 0.687 87.383 1.00 67.69 195 GLY A O 1
ATOM 1359 N N . PRO A 1 196 ? -41.952 1.685 89.292 1.00 56.81 196 PRO A N 1
ATOM 1360 C CA . PRO A 1 196 ? -41.265 0.500 89.795 1.00 56.81 196 PRO A CA 1
ATOM 1361 C C . PRO A 1 196 ? -42.296 -0.605 90.081 1.00 56.81 196 PRO A C 1
ATOM 1363 O O . PRO A 1 196 ? -43.173 -0.436 90.923 1.00 56.81 196 PRO A O 1
ATOM 1366 N N . ALA A 1 197 ? -42.165 -1.733 89.374 1.00 61.50 197 ALA A N 1
ATOM 1367 C CA . ALA A 1 197 ? -43.051 -2.907 89.399 1.00 61.50 197 ALA A CA 1
ATOM 1368 C C . ALA A 1 197 ? -44.381 -2.821 88.608 1.00 61.50 197 ALA A C 1
ATOM 1370 O O . ALA A 1 197 ? -45.300 -3.582 88.902 1.00 61.50 197 ALA A O 1
ATOM 1371 N N . GLY A 1 198 ? -44.486 -1.978 87.569 1.00 60.28 198 GLY A N 1
ATOM 1372 C CA . GLY A 1 198 ? -45.607 -2.050 86.611 1.00 60.28 198 GLY A CA 1
ATOM 1373 C C . GLY A 1 198 ? -46.922 -1.421 87.087 1.00 60.28 198 GLY A C 1
ATOM 1374 O O . GLY A 1 198 ? -47.986 -1.745 86.562 1.00 60.28 198 GLY A O 1
ATOM 1375 N N . ALA A 1 199 ? -46.858 -0.519 88.068 1.00 58.38 199 ALA A N 1
ATOM 1376 C CA . ALA A 1 199 ? -48.008 0.171 88.651 1.00 58.38 199 ALA A CA 1
ATOM 1377 C C . ALA A 1 199 ? -48.822 1.022 87.644 1.00 58.38 199 ALA A C 1
ATOM 1379 O O . ALA A 1 199 ? -50.007 1.264 87.877 1.00 58.38 199 ALA A O 1
ATOM 1380 N N . GLY A 1 200 ? -48.238 1.436 86.514 1.00 60.59 200 GLY A N 1
ATOM 1381 C CA . GLY A 1 200 ? -48.946 2.160 85.444 1.00 60.59 200 GLY A CA 1
ATOM 1382 C C . GLY A 1 200 ? -49.869 1.283 84.584 1.00 60.59 200 GLY A C 1
ATOM 1383 O O . GLY A 1 200 ? -50.846 1.775 84.023 1.00 60.59 200 GLY A O 1
ATOM 1384 N N . LEU A 1 201 ? -49.647 -0.039 84.542 1.00 62.84 201 LEU A N 1
ATOM 1385 C CA . LEU A 1 201 ? -50.495 -0.973 83.781 1.00 62.84 201 LEU A CA 1
ATOM 1386 C C . LEU A 1 201 ? -51.869 -1.202 84.426 1.00 62.84 201 LEU A C 1
ATOM 1388 O O . LEU A 1 201 ? -52.787 -1.689 83.771 1.00 62.84 201 LEU A O 1
ATOM 1392 N N . THR A 1 202 ? -52.039 -0.817 85.691 1.00 56.34 202 THR A N 1
ATOM 1393 C CA . THR A 1 202 ? -53.328 -0.876 86.394 1.00 56.34 202 THR A CA 1
ATOM 1394 C C . THR A 1 202 ? -54.328 0.199 85.943 1.00 56.34 202 THR A C 1
ATOM 1396 O O . THR A 1 202 ? -55.501 0.097 86.294 1.00 56.34 202 THR A O 1
ATOM 1399 N N . ASN A 1 203 ? -53.900 1.190 85.143 1.00 55.53 203 ASN A N 1
ATOM 1400 C CA . ASN A 1 203 ? -54.693 2.373 84.786 1.00 55.53 203 ASN A CA 1
ATOM 1401 C C . ASN A 1 203 ? -54.921 2.578 83.270 1.00 55.53 203 ASN A C 1
ATOM 1403 O O . ASN A 1 203 ? -55.307 3.679 82.876 1.00 55.53 203 ASN A O 1
ATOM 1407 N N . ILE A 1 204 ? -54.760 1.557 82.410 1.00 60.03 204 ILE A N 1
ATOM 1408 C CA . ILE A 1 204 ? -55.281 1.644 81.029 1.00 60.03 204 ILE A CA 1
ATOM 1409 C C . ILE A 1 204 ? -56.805 1.802 81.104 1.00 60.03 204 ILE A C 1
ATOM 1411 O O . ILE A 1 204 ? -57.551 0.856 81.348 1.00 60.03 204 ILE A O 1
ATOM 1415 N N . HIS A 1 205 ? -57.262 3.035 80.917 1.00 60.69 205 HIS A N 1
ATOM 1416 C CA . HIS A 1 205 ? -58.668 3.394 80.883 1.00 60.69 205 HIS A CA 1
ATOM 1417 C C . HIS A 1 205 ? -59.120 3.382 79.421 1.00 60.69 205 HIS A C 1
ATOM 1419 O O . HIS A 1 205 ? -59.141 4.415 78.753 1.00 60.69 205 HIS A O 1
ATOM 1425 N N . LEU A 1 206 ? -59.446 2.198 78.896 1.00 58.47 206 LEU A N 1
ATOM 1426 C CA . LEU A 1 206 ? -60.289 2.130 77.705 1.00 58.47 206 LEU A CA 1
ATOM 1427 C C . LEU A 1 206 ? -61.684 2.593 78.145 1.00 58.47 206 LEU A C 1
ATOM 1429 O O . LEU A 1 206 ? -62.246 1.960 79.043 1.00 58.47 206 LEU A O 1
ATOM 1433 N N . PRO A 1 207 ? -62.232 3.691 77.592 1.00 57.50 207 PRO A N 1
ATOM 1434 C CA . PRO A 1 207 ? -63.561 4.145 77.965 1.00 57.50 207 PRO A CA 1
ATOM 1435 C C . PRO A 1 207 ? -64.547 3.029 77.601 1.00 57.50 207 PRO A C 1
ATOM 1437 O O . PRO A 1 207 ? -64.762 2.732 76.429 1.00 57.50 207 PRO A O 1
ATOM 1440 N N . ASP A 1 208 ? -65.076 2.389 78.641 1.00 57.53 208 ASP A N 1
ATOM 1441 C CA . ASP A 1 208 ? -66.170 1.414 78.646 1.00 57.53 208 ASP A CA 1
ATOM 1442 C C . ASP A 1 208 ? -65.869 -0.078 78.428 1.00 57.53 208 ASP A C 1
ATOM 1444 O O . ASP A 1 208 ? -66.822 -0.840 78.265 1.00 57.53 208 ASP A O 1
ATOM 1448 N N . GLN A 1 209 ? -64.624 -0.566 78.524 1.00 48.50 209 GLN A N 1
ATOM 1449 C CA . GLN A 1 209 ? -64.399 -2.022 78.625 1.00 48.50 209 GLN A CA 1
ATOM 1450 C C . GLN A 1 209 ? -63.261 -2.387 79.582 1.00 48.50 209 GLN A C 1
ATOM 1452 O O . GLN A 1 209 ? -62.088 -2.155 79.295 1.00 48.50 209 GLN A O 1
ATOM 1457 N N . GLU A 1 210 ? -63.609 -3.047 80.694 1.00 51.75 210 GLU A N 1
ATOM 1458 C CA . GLU A 1 210 ? -62.679 -3.955 81.370 1.00 51.75 210 GLU A CA 1
ATOM 1459 C C . GLU A 1 210 ? -62.111 -4.915 80.317 1.00 51.75 210 GLU A C 1
ATOM 1461 O O . GLU A 1 210 ? -62.850 -5.670 79.679 1.00 51.75 210 GLU A O 1
ATOM 1466 N N . MET A 1 211 ? -60.793 -4.902 80.123 1.00 55.03 211 MET A N 1
ATOM 1467 C CA . MET A 1 211 ? -60.111 -5.899 79.307 1.00 55.03 211 MET A CA 1
ATOM 1468 C C . MET A 1 211 ? -60.152 -7.243 80.052 1.00 55.03 211 MET A C 1
ATOM 1470 O O . MET A 1 211 ? -59.238 -7.601 80.790 1.00 55.03 211 MET A O 1
ATOM 1474 N N . ASN A 1 212 ? -61.241 -7.995 79.897 1.00 57.47 212 ASN A N 1
ATOM 1475 C CA . ASN A 1 212 ? -61.353 -9.356 80.411 1.00 57.47 212 ASN A CA 1
ATOM 1476 C C . ASN A 1 212 ? -60.587 -10.320 79.489 1.00 57.47 212 ASN A C 1
ATOM 1478 O O . ASN A 1 212 ? -61.158 -10.916 78.576 1.00 57.47 212 ASN A O 1
ATOM 1482 N N . ILE A 1 213 ? -59.293 -10.513 79.749 1.00 62.03 213 ILE A N 1
ATOM 1483 C CA . ILE A 1 213 ? -58.417 -11.462 79.029 1.00 62.03 213 ILE A CA 1
ATOM 1484 C C . ILE A 1 213 ? -58.655 -12.916 79.490 1.00 62.03 213 ILE A C 1
ATOM 1486 O O . ILE A 1 213 ? -57.736 -13.728 79.570 1.00 62.03 213 ILE A O 1
ATOM 1490 N N . THR A 1 214 ? -59.899 -13.269 79.815 1.00 53.66 214 THR A N 1
ATOM 1491 C CA . THR A 1 214 ? -60.286 -14.649 80.159 1.00 53.66 214 THR A CA 1
ATOM 1492 C C . THR A 1 214 ? -61.223 -15.268 79.114 1.00 53.66 214 THR A C 1
ATOM 1494 O O . THR A 1 214 ? -61.668 -16.402 79.274 1.00 53.66 214 THR A O 1
ATOM 1497 N N . GLY A 1 215 ? -61.507 -14.555 78.015 1.00 52.62 215 GLY A N 1
ATOM 1498 C CA . GLY A 1 215 ? -62.283 -15.038 76.872 1.00 52.62 215 GLY A CA 1
ATOM 1499 C C . GLY A 1 215 ? -61.479 -14.984 75.574 1.00 52.62 215 GLY A C 1
ATOM 1500 O O . GLY A 1 215 ? -60.839 -13.981 75.284 1.00 52.62 215 GLY A O 1
ATOM 1501 N N . ASN A 1 216 ? -61.528 -16.080 74.812 1.00 52.88 216 ASN A N 1
ATOM 1502 C CA . ASN A 1 216 ? -60.969 -16.255 73.468 1.00 52.88 216 ASN A CA 1
ATOM 1503 C C . ASN A 1 216 ? -60.903 -14.966 72.627 1.00 52.88 216 ASN A C 1
ATOM 1505 O O . ASN A 1 216 ? -61.914 -14.292 72.424 1.00 52.88 216 ASN A O 1
ATOM 1509 N N . LEU A 1 217 ? -59.728 -14.713 72.047 1.00 56.25 217 LEU A N 1
ATOM 1510 C CA . LEU A 1 217 ? -59.457 -13.672 71.057 1.00 56.25 217 LEU A CA 1
ATOM 1511 C C . LEU A 1 217 ? -60.165 -14.004 69.730 1.00 56.25 217 LEU A C 1
ATOM 1513 O O . LEU A 1 217 ? -59.552 -14.439 68.760 1.00 56.25 217 LEU A O 1
ATOM 1517 N N . SER A 1 218 ? -61.484 -13.837 69.682 1.00 63.81 218 SER A N 1
ATOM 1518 C CA . SER A 1 218 ? -62.255 -13.912 68.439 1.00 63.81 218 SER A CA 1
ATOM 1519 C C . SER A 1 218 ? -62.195 -12.563 67.723 1.00 63.81 218 SER A C 1
ATOM 1521 O O . SER A 1 218 ? -63.169 -11.813 67.692 1.00 63.81 218 SER A O 1
ATOM 1523 N N . GLY A 1 219 ? -61.033 -12.252 67.155 1.00 55.66 219 GLY A N 1
ATOM 1524 C CA . GLY A 1 219 ? -60.814 -11.064 66.339 1.00 55.66 219 GLY A CA 1
ATOM 1525 C C . GLY A 1 219 ? -59.574 -11.217 65.466 1.00 55.66 219 GLY A C 1
ATOM 1526 O O . GLY A 1 219 ? -58.466 -10.983 65.929 1.00 55.66 219 GLY A O 1
ATOM 1527 N N . SER A 1 220 ? -59.798 -11.566 64.196 1.00 62.94 220 SER A N 1
ATOM 1528 C CA . SER A 1 220 ? -58.822 -11.624 63.095 1.00 62.94 220 SER A CA 1
ATOM 1529 C C . SER A 1 220 ? -57.871 -12.830 63.041 1.00 62.94 220 SER A C 1
ATOM 1531 O O . SER A 1 220 ? -56.660 -12.700 63.143 1.00 62.94 220 SER A O 1
ATOM 1533 N N . VAL A 1 221 ? -58.436 -14.010 62.781 1.00 48.91 221 VAL A N 1
ATOM 1534 C CA . VAL A 1 221 ? -57.992 -14.913 61.701 1.00 48.91 221 VAL A CA 1
ATOM 1535 C C . VAL A 1 221 ? -59.155 -15.852 61.388 1.00 48.91 221 VAL A C 1
ATOM 1537 O O . VAL A 1 221 ? -59.782 -16.396 62.294 1.00 48.91 221 VAL A O 1
ATOM 1540 N N . GLY A 1 222 ? -59.492 -15.997 60.107 1.00 50.53 222 GLY A N 1
ATOM 1541 C CA . GLY A 1 222 ? -60.548 -16.894 59.655 1.00 50.53 222 GLY A CA 1
ATOM 1542 C C . GLY A 1 222 ? -60.336 -18.303 60.201 1.00 50.53 222 GLY A C 1
ATOM 1543 O O . GLY A 1 222 ? -59.285 -18.910 60.013 1.00 50.53 222 GLY A O 1
ATOM 1544 N N . SER A 1 223 ? -61.357 -18.810 60.879 1.00 49.78 223 SER A N 1
ATOM 1545 C CA . SER A 1 223 ? -61.455 -20.200 61.285 1.00 49.78 223 SER A CA 1
ATOM 1546 C C . SER A 1 223 ? -61.448 -21.085 60.037 1.00 49.78 223 SER A C 1
ATOM 1548 O O . SER A 1 223 ? -62.483 -21.287 59.403 1.00 49.78 223 SER A O 1
ATOM 1550 N N . VAL A 1 224 ? -60.287 -21.623 59.666 1.00 58.38 224 VAL A N 1
ATOM 1551 C CA . VAL A 1 224 ? -60.207 -22.787 58.777 1.00 58.38 224 VAL A CA 1
ATOM 1552 C C . VAL A 1 224 ? -60.612 -24.000 59.613 1.00 58.38 224 VAL A C 1
ATOM 1554 O O . VAL A 1 224 ? -59.779 -24.738 60.126 1.00 58.38 224 VAL A O 1
ATOM 1557 N N . THR A 1 225 ? -61.919 -24.182 59.809 1.00 52.00 225 THR A N 1
ATOM 1558 C CA . THR A 1 225 ? -62.476 -25.410 60.414 1.00 52.00 225 THR A CA 1
ATOM 1559 C C . THR A 1 225 ? -62.884 -26.434 59.352 1.00 52.00 225 THR A C 1
ATOM 1561 O O . THR A 1 225 ? -63.448 -27.473 59.678 1.00 52.00 225 THR A O 1
ATOM 1564 N N . GLY A 1 226 ? -62.586 -26.175 58.076 1.00 50.94 226 GLY A N 1
ATOM 1565 C CA . GLY A 1 226 ? -62.547 -27.204 57.042 1.00 50.94 226 GLY A CA 1
ATOM 1566 C C . GLY A 1 226 ? -61.135 -27.766 56.980 1.00 50.94 226 GLY A C 1
ATOM 1567 O O . GLY A 1 226 ? -60.246 -27.116 56.440 1.00 50.94 226 GLY A O 1
ATOM 1568 N N . GLY A 1 227 ? -60.911 -28.937 57.577 1.00 53.56 227 GLY A N 1
ATOM 1569 C CA . GLY A 1 227 ? -59.626 -29.618 57.488 1.00 53.56 227 GLY A CA 1
ATOM 1570 C C . GLY A 1 227 ? -59.246 -29.852 56.027 1.00 53.56 227 GLY A C 1
ATOM 1571 O O . GLY A 1 227 ? -59.981 -30.512 55.292 1.00 53.56 227 GLY A O 1
ATOM 1572 N N . ILE A 1 228 ? -58.088 -29.328 55.632 1.00 54.66 228 ILE A N 1
ATOM 1573 C CA . ILE A 1 228 ? -57.344 -29.788 54.460 1.00 54.66 228 ILE A CA 1
ATOM 1574 C C . ILE A 1 228 ? -57.170 -31.306 54.660 1.00 54.66 228 ILE A C 1
ATOM 1576 O O . ILE A 1 228 ? -56.624 -31.716 55.682 1.00 54.66 228 ILE A O 1
ATOM 1580 N N . ASN A 1 229 ? -57.699 -32.121 53.739 1.00 54.84 229 ASN A N 1
ATOM 1581 C CA . ASN A 1 229 ? -57.814 -33.592 53.808 1.00 54.84 229 ASN A CA 1
ATOM 1582 C C . ASN A 1 229 ? -58.900 -34.194 54.727 1.00 54.84 229 ASN A C 1
ATOM 1584 O O . ASN A 1 229 ? -58.619 -35.041 55.576 1.00 54.84 229 ASN A O 1
ATOM 1588 N N . THR A 1 230 ? -60.180 -33.891 54.486 1.00 50.69 230 THR A N 1
ATOM 1589 C CA . THR A 1 230 ? -61.253 -34.841 54.851 1.00 50.69 230 THR A CA 1
ATOM 1590 C C . THR A 1 230 ? -62.086 -35.234 53.631 1.00 50.69 230 THR A C 1
ATOM 1592 O O . THR A 1 230 ? -62.333 -34.420 52.746 1.00 50.69 230 THR A O 1
ATOM 1595 N N . ALA A 1 231 ? -62.477 -36.513 53.589 1.00 62.28 231 ALA A N 1
ATOM 1596 C CA . ALA A 1 231 ? -62.920 -37.307 52.432 1.00 62.28 231 ALA A CA 1
ATOM 1597 C C . ALA A 1 231 ? -64.196 -36.847 51.678 1.00 62.28 231 ALA A C 1
ATOM 1599 O O . ALA A 1 231 ? -64.785 -37.633 50.943 1.00 62.28 231 ALA A O 1
ATOM 1600 N N . ALA A 1 232 ? -64.646 -35.605 51.855 1.00 54.38 232 ALA A N 1
ATOM 1601 C CA . ALA A 1 232 ? -65.801 -35.038 51.154 1.00 54.38 232 ALA A CA 1
ATOM 1602 C C . ALA A 1 232 ? -65.645 -33.545 50.791 1.00 54.38 232 ALA A C 1
ATOM 1604 O O . ALA A 1 232 ? -66.604 -32.931 50.330 1.00 54.38 232 ALA A O 1
ATOM 1605 N N . GLY A 1 233 ? -64.472 -32.945 51.019 1.00 53.56 233 GLY A N 1
ATOM 1606 C CA . GLY A 1 233 ? -64.210 -31.523 50.781 1.00 53.56 233 GLY A CA 1
ATOM 1607 C C . GLY A 1 233 ? -63.176 -31.303 49.686 1.00 53.56 233 GLY A C 1
ATOM 1608 O O . GLY A 1 233 ? -62.119 -30.739 49.949 1.00 53.56 233 GLY A O 1
ATOM 1609 N N . GLU A 1 234 ? -63.453 -31.778 48.477 1.00 57.38 234 GLU A N 1
ATOM 1610 C CA . GLU A 1 234 ? -62.626 -31.457 47.317 1.00 57.38 234 GLU A CA 1
ATOM 1611 C C . GLU A 1 234 ? -62.943 -30.011 46.902 1.00 57.38 234 GLU A C 1
ATOM 1613 O O . GLU A 1 234 ? -64.050 -29.700 46.456 1.00 57.38 234 GLU A O 1
ATOM 1618 N N . ILE A 1 235 ? -61.996 -29.089 47.094 1.00 58.22 235 ILE A N 1
ATOM 1619 C CA . ILE A 1 235 ? -62.056 -27.771 46.454 1.00 58.22 235 ILE A CA 1
ATOM 1620 C C . ILE A 1 235 ? -61.668 -28.002 44.990 1.00 58.22 235 ILE A C 1
ATOM 1622 O O . ILE A 1 235 ? -60.523 -27.799 44.595 1.00 58.22 235 ILE A O 1
ATOM 1626 N N . THR A 1 236 ? -62.624 -28.460 44.182 1.00 58.72 236 THR A N 1
ATOM 1627 C CA . THR A 1 236 ? -62.426 -28.842 42.769 1.00 58.72 236 THR A CA 1
ATOM 1628 C C . THR A 1 236 ? -61.851 -27.712 41.905 1.00 58.72 236 THR A C 1
ATOM 1630 O O . THR A 1 236 ? -61.310 -27.956 40.834 1.00 58.72 236 THR A O 1
ATOM 1633 N N . THR A 1 237 ? -61.964 -26.456 42.348 1.00 57.72 237 THR A N 1
ATOM 1634 C CA . THR A 1 237 ? -61.424 -25.284 41.643 1.00 57.72 237 THR A CA 1
ATOM 1635 C C . THR A 1 237 ? -59.949 -25.015 41.934 1.00 57.72 237 THR A C 1
ATOM 1637 O O . THR A 1 237 ? -59.314 -24.346 41.128 1.00 57.72 237 THR A O 1
ATOM 1640 N N . LEU A 1 238 ? -59.412 -25.486 43.069 1.00 63.16 238 LEU A N 1
ATOM 1641 C CA . LEU A 1 238 ? -57.977 -25.395 43.363 1.00 63.16 238 LEU A CA 1
ATOM 1642 C C . LEU A 1 238 ? -57.214 -26.483 42.595 1.00 63.16 238 LEU A C 1
ATOM 1644 O O . LEU A 1 238 ? -56.229 -26.160 41.952 1.00 63.16 238 LEU A O 1
ATOM 1648 N N . ASP A 1 239 ? -57.733 -27.716 42.573 1.00 66.38 239 ASP A N 1
ATOM 1649 C CA . ASP A 1 239 ? -57.177 -28.848 41.802 1.00 66.38 239 ASP A CA 1
ATOM 1650 C C . ASP A 1 239 ? -57.266 -28.625 40.277 1.00 66.38 239 ASP A C 1
ATOM 1652 O O . ASP A 1 239 ? -56.317 -28.854 39.530 1.00 66.38 239 ASP A O 1
ATOM 1656 N N . GLY A 1 240 ? -58.380 -28.059 39.794 1.00 70.25 240 GLY A N 1
ATOM 1657 C CA . GLY A 1 240 ? -58.514 -27.683 38.382 1.00 70.25 240 GLY A CA 1
ATOM 1658 C C . GLY A 1 240 ? -57.598 -26.529 37.950 1.00 70.25 240 GLY A C 1
ATOM 1659 O O . GLY A 1 240 ? -57.183 -26.488 36.792 1.00 70.25 240 GLY A O 1
ATOM 1660 N N . LEU A 1 241 ? -57.277 -25.596 38.858 1.00 75.75 241 LEU A N 1
ATOM 1661 C CA . LEU A 1 241 ? -56.315 -24.521 38.595 1.00 75.75 241 LEU A CA 1
ATOM 1662 C C . LEU A 1 241 ? -54.875 -25.053 38.614 1.00 75.75 241 LEU A C 1
ATOM 1664 O O . LEU A 1 241 ? -54.112 -24.688 37.726 1.00 75.75 241 LEU A O 1
ATOM 1668 N N . ASP A 1 242 ? -54.552 -25.952 39.549 1.00 83.38 242 ASP A N 1
ATOM 1669 C CA . ASP A 1 242 ? -53.266 -26.662 39.640 1.00 83.38 242 ASP A CA 1
ATOM 1670 C C . ASP A 1 242 ? -52.998 -27.462 38.356 1.00 83.38 242 ASP A C 1
ATOM 1672 O O . ASP A 1 242 ? -52.016 -27.230 37.660 1.00 83.38 242 ASP A O 1
ATOM 1676 N N . THR A 1 243 ? -53.974 -28.265 37.921 1.00 85.06 243 THR A N 1
ATOM 1677 C CA . THR A 1 243 ? -53.890 -29.051 36.679 1.00 85.06 243 THR A CA 1
ATOM 1678 C C . THR A 1 243 ? -53.706 -28.176 35.430 1.00 85.06 243 THR A C 1
ATOM 1680 O O . THR A 1 243 ? -52.963 -28.533 34.515 1.00 85.06 243 THR A O 1
ATOM 1683 N N . ALA A 1 244 ? -54.394 -27.031 35.348 1.00 86.88 244 ALA A N 1
ATOM 1684 C CA . ALA A 1 244 ? -54.263 -26.117 34.212 1.00 86.88 244 ALA A CA 1
ATOM 1685 C C . ALA A 1 244 ? -52.913 -25.380 34.217 1.00 86.88 244 ALA A C 1
ATOM 1687 O O . ALA A 1 244 ? -52.317 -25.191 33.159 1.00 86.88 244 ALA A O 1
ATOM 1688 N N . GLN A 1 245 ? -52.424 -24.982 35.395 1.00 92.38 245 GLN A N 1
ATOM 1689 C CA . GLN A 1 245 ? -51.106 -24.367 35.550 1.00 92.38 245 GLN A CA 1
ATOM 1690 C C . GLN A 1 245 ? -49.983 -25.357 35.243 1.00 92.38 245 GLN A C 1
ATOM 1692 O O . GLN A 1 245 ? -49.037 -24.975 34.558 1.00 92.38 245 GLN A O 1
ATOM 1697 N N . ASP A 1 246 ? -50.114 -26.614 35.661 1.00 92.00 246 ASP A N 1
ATOM 1698 C CA . ASP A 1 246 ? -49.181 -27.691 35.330 1.00 92.00 246 ASP A CA 1
ATOM 1699 C C . ASP A 1 246 ? -49.141 -27.951 33.824 1.00 92.00 246 ASP A C 1
ATOM 1701 O O . ASP A 1 246 ? -48.063 -28.026 33.240 1.00 92.00 246 ASP A O 1
ATOM 1705 N N . ALA A 1 247 ? -50.301 -27.993 33.161 1.00 93.56 247 ALA A N 1
ATOM 1706 C CA . ALA A 1 247 ? -50.368 -28.162 31.711 1.00 93.56 247 ALA A CA 1
ATOM 1707 C C . ALA A 1 247 ? -49.700 -27.000 30.950 1.00 93.56 247 ALA A C 1
ATOM 1709 O O . ALA A 1 247 ? -48.966 -27.230 29.987 1.00 93.56 247 ALA A O 1
ATOM 1710 N N . GLU A 1 248 ? -49.921 -25.754 31.379 1.00 95.94 248 GLU A N 1
ATOM 1711 C CA . GLU A 1 248 ? -49.267 -24.572 30.797 1.00 95.94 248 GLU A CA 1
ATOM 1712 C C . GLU A 1 248 ? -47.761 -24.533 31.108 1.00 95.94 248 GLU A C 1
ATOM 1714 O O . GLU A 1 248 ? -46.951 -24.155 30.254 1.00 95.94 248 GLU A O 1
ATOM 1719 N N . HIS A 1 249 ? -47.353 -24.961 32.306 1.00 95.56 249 HIS A N 1
ATOM 1720 C CA . HIS A 1 249 ? -45.949 -25.088 32.687 1.00 95.56 249 HIS A CA 1
ATOM 1721 C C . HIS A 1 249 ? -45.243 -26.158 31.847 1.00 95.56 249 HIS A C 1
ATOM 1723 O O . HIS A 1 249 ? -44.177 -25.887 31.296 1.00 95.56 249 HIS A O 1
ATOM 1729 N N . ASP A 1 250 ? -45.856 -27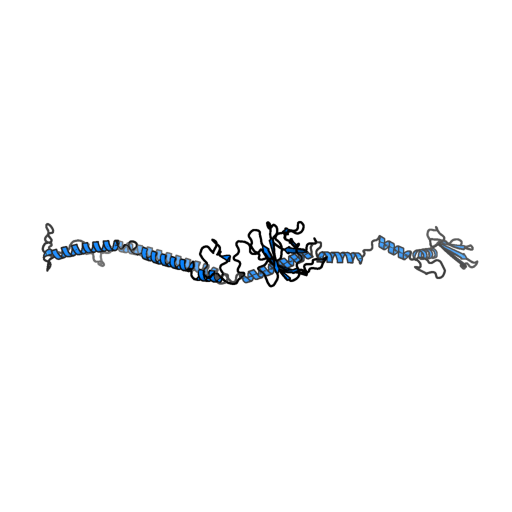.325 31.661 1.00 97.06 250 ASP A N 1
ATOM 1730 C CA . ASP A 1 250 ? -45.349 -28.402 30.809 1.00 97.06 250 ASP A CA 1
ATOM 1731 C C . ASP A 1 250 ? -45.257 -27.969 29.343 1.00 97.06 250 ASP A C 1
ATOM 1733 O O . ASP A 1 250 ? -44.245 -28.221 28.682 1.00 97.06 250 ASP A O 1
ATOM 1737 N N . ALA A 1 251 ? -46.263 -27.248 28.838 1.00 97.19 251 ALA A N 1
ATOM 1738 C CA . ALA A 1 251 ? -46.231 -26.673 27.496 1.00 97.19 251 ALA A CA 1
ATOM 1739 C C . ALA A 1 251 ? -45.086 -25.657 27.339 1.00 97.19 251 ALA A C 1
ATOM 1741 O O . ALA A 1 251 ? -44.351 -25.690 26.346 1.00 97.19 251 ALA A O 1
ATOM 1742 N N . THR A 1 252 ? -44.885 -24.792 28.337 1.00 97.19 252 THR A N 1
ATOM 1743 C CA . THR A 1 252 ? -43.789 -23.813 28.361 1.00 97.19 252 THR A CA 1
ATOM 1744 C C . THR A 1 252 ? -42.426 -24.505 28.427 1.00 97.19 252 THR A C 1
ATOM 1746 O O . THR A 1 252 ? -41.520 -24.143 27.673 1.00 97.19 252 THR A O 1
ATOM 1749 N N . GLN A 1 253 ? -42.274 -25.536 29.265 1.00 98.00 253 GLN A N 1
ATOM 1750 C CA . GLN A 1 253 ? -41.048 -26.331 29.360 1.00 98.00 253 GLN A CA 1
ATOM 1751 C C . GLN A 1 253 ? -40.737 -27.058 28.046 1.00 98.00 253 GLN A C 1
ATOM 1753 O O . GLN A 1 253 ? -39.585 -27.066 27.609 1.00 98.00 253 GLN A O 1
ATOM 1758 N N . ALA A 1 254 ? -41.746 -27.617 27.373 1.00 97.75 254 ALA A N 1
ATOM 1759 C CA . ALA A 1 254 ? -41.576 -28.276 26.079 1.00 97.75 254 ALA A CA 1
ATOM 1760 C C . ALA A 1 254 ? -41.142 -27.294 24.975 1.00 97.75 254 ALA A C 1
ATOM 1762 O O . ALA A 1 254 ? -40.257 -27.606 24.1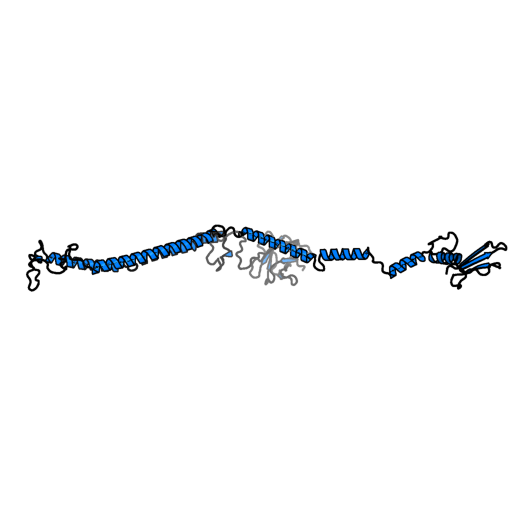67 1.00 97.75 254 ALA A O 1
ATOM 1763 N N . LEU A 1 255 ? -41.719 -26.088 24.951 1.00 98.19 255 LEU A N 1
ATOM 1764 C CA . LEU A 1 255 ? -41.307 -25.031 24.027 1.00 98.19 255 LEU A CA 1
ATOM 1765 C C . LEU A 1 255 ? -39.860 -24.602 24.299 1.00 98.19 255 LEU A C 1
ATOM 1767 O O . LEU A 1 255 ? -39.066 -24.483 23.366 1.00 98.19 255 LEU A O 1
ATOM 1771 N N . LEU A 1 256 ? -39.498 -24.428 25.572 1.00 98.06 256 LEU A N 1
ATOM 1772 C CA . LEU A 1 256 ? -38.151 -24.040 25.980 1.00 98.06 256 LEU A CA 1
ATOM 1773 C C . LEU A 1 256 ? -37.114 -25.105 25.599 1.00 98.06 256 LEU A C 1
ATOM 1775 O O . LEU A 1 256 ? -36.055 -24.765 25.076 1.00 98.06 256 LEU A O 1
ATOM 1779 N N . ALA A 1 257 ? -37.444 -26.389 25.770 1.00 98.19 257 ALA A N 1
ATOM 1780 C CA . ALA A 1 257 ? -36.606 -27.503 25.331 1.00 98.19 257 ALA A CA 1
ATOM 1781 C C . ALA A 1 257 ? -36.407 -27.514 23.804 1.00 98.19 257 ALA A C 1
ATOM 1783 O O . ALA A 1 257 ? -35.303 -27.752 23.318 1.00 98.19 257 ALA A O 1
ATOM 1784 N N . THR A 1 258 ? -37.459 -27.200 23.044 1.00 98.19 258 THR A N 1
ATOM 1785 C CA . THR A 1 258 ? -37.388 -27.097 21.578 1.00 98.19 258 THR A CA 1
ATOM 1786 C C . THR A 1 258 ? -36.497 -25.931 21.141 1.00 98.19 258 THR A C 1
ATOM 1788 O O . THR A 1 258 ? -35.649 -26.090 20.265 1.00 98.19 258 THR A O 1
ATOM 1791 N N . ILE A 1 259 ? -36.648 -24.765 21.775 1.00 98.31 259 ILE A N 1
ATOM 1792 C CA . ILE A 1 259 ? -35.821 -23.579 21.510 1.00 98.31 259 ILE A CA 1
ATOM 1793 C C . ILE A 1 259 ? -34.350 -23.864 21.832 1.00 98.31 259 ILE A C 1
ATOM 1795 O O . ILE A 1 259 ? -33.485 -23.529 21.026 1.00 98.31 259 ILE A O 1
ATOM 1799 N N . ALA A 1 260 ? -34.063 -24.518 22.960 1.00 98.25 260 ALA A N 1
ATOM 1800 C CA . ALA A 1 260 ? -32.703 -24.904 23.332 1.00 98.25 260 ALA A CA 1
ATOM 1801 C C . ALA A 1 260 ? -32.060 -25.810 22.269 1.00 98.25 260 ALA A C 1
ATOM 1803 O O . ALA A 1 260 ? -30.952 -25.533 21.819 1.00 98.25 260 ALA A O 1
ATOM 1804 N N . ALA A 1 261 ? -32.789 -26.817 21.779 1.00 98.38 261 ALA A N 1
ATOM 1805 C CA . ALA A 1 261 ? -32.300 -27.704 20.724 1.00 98.38 261 ALA A CA 1
ATOM 1806 C C . ALA A 1 261 ? -32.019 -26.972 19.395 1.00 98.38 261 ALA A C 1
ATOM 1808 O O . ALA A 1 261 ? -31.038 -27.280 18.710 1.00 98.38 261 ALA A O 1
ATOM 1809 N N . TYR A 1 262 ? -32.851 -25.990 19.021 1.00 98.44 262 TYR A N 1
ATOM 1810 C CA . TYR A 1 262 ? -32.583 -25.151 17.849 1.00 98.44 262 TYR A CA 1
ATOM 1811 C C . TYR A 1 262 ? -31.343 -24.281 18.036 1.00 98.44 262 TYR A C 1
ATOM 1813 O O . TYR A 1 262 ? -30.511 -24.222 17.133 1.00 98.44 262 TYR A O 1
ATOM 1821 N N . ILE A 1 263 ? -31.190 -23.652 19.204 1.00 98.56 263 ILE A N 1
ATOM 1822 C CA . ILE A 1 263 ? -30.011 -22.842 19.524 1.00 98.56 263 ILE A CA 1
ATOM 1823 C C . ILE A 1 263 ? -28.747 -23.698 19.455 1.00 98.56 263 ILE A C 1
ATOM 1825 O O . ILE A 1 263 ? -27.796 -23.299 18.790 1.00 98.56 263 ILE A O 1
ATOM 1829 N N . ASP A 1 264 ? -28.744 -24.887 20.058 1.00 98.38 264 ASP A N 1
ATOM 1830 C CA . ASP A 1 264 ? -27.594 -25.794 20.012 1.00 98.38 264 ASP A CA 1
ATOM 1831 C C . ASP A 1 264 ? -27.229 -26.186 18.571 1.00 98.38 264 ASP A C 1
ATOM 1833 O O . ASP A 1 264 ? -26.050 -26.226 18.215 1.00 98.38 264 ASP A O 1
ATOM 1837 N N . THR A 1 265 ? -28.231 -26.422 17.717 1.00 98.31 265 THR A N 1
ATOM 1838 C CA . THR A 1 265 ? -28.025 -26.763 16.300 1.00 98.31 265 THR A CA 1
ATOM 1839 C C . THR A 1 265 ? -27.418 -25.597 15.515 1.00 98.31 265 THR A C 1
ATOM 1841 O O . THR A 1 265 ? -26.425 -25.780 14.808 1.00 98.31 265 THR A O 1
ATOM 1844 N N . GLU A 1 266 ? -27.975 -24.393 15.652 1.00 98.44 266 GLU A N 1
ATOM 1845 C CA . GLU A 1 266 ? -27.472 -23.188 14.979 1.00 98.44 266 GLU A CA 1
ATOM 1846 C C . GLU A 1 266 ? -26.072 -22.808 15.483 1.00 98.44 266 GLU A C 1
ATOM 1848 O O . GLU A 1 266 ? -25.179 -22.516 14.687 1.00 98.44 266 GLU A O 1
ATOM 1853 N N . VAL A 1 267 ? -25.826 -22.887 16.795 1.00 98.00 267 VAL A N 1
ATOM 1854 C CA . VAL A 1 267 ? -24.506 -22.633 17.395 1.00 98.00 267 VAL A CA 1
ATOM 1855 C C . VAL A 1 267 ? -23.480 -23.653 16.906 1.00 98.00 267 VAL A C 1
ATOM 1857 O O . VAL A 1 267 ? -22.349 -23.274 16.596 1.00 98.00 267 VAL A O 1
ATOM 1860 N N . ALA A 1 268 ? -23.854 -24.927 16.769 1.00 97.94 268 ALA A N 1
ATOM 1861 C CA . ALA A 1 268 ? -22.980 -25.944 16.193 1.00 97.94 268 ALA A CA 1
ATOM 1862 C C . ALA A 1 268 ? -22.646 -25.652 14.719 1.00 97.94 268 ALA A C 1
ATOM 1864 O O . ALA A 1 268 ? -21.490 -25.806 14.320 1.00 97.94 268 ALA A O 1
ATOM 1865 N N . ALA A 1 269 ? -23.617 -25.191 13.924 1.00 98.00 269 ALA A N 1
ATOM 1866 C CA . ALA A 1 269 ? -23.399 -24.802 12.530 1.00 98.00 269 ALA A CA 1
ATOM 1867 C C . ALA A 1 269 ? -22.482 -23.573 12.409 1.00 98.00 269 ALA A C 1
ATOM 1869 O O . ALA A 1 269 ? -21.529 -23.591 11.628 1.00 98.00 269 ALA A O 1
ATOM 1870 N N . ILE A 1 270 ? -22.711 -22.537 13.224 1.00 96.44 270 ILE A N 1
ATOM 1871 C CA . ILE A 1 270 ? -21.852 -21.347 13.294 1.00 96.44 270 ILE A CA 1
ATOM 1872 C C . ILE A 1 270 ? -20.434 -21.753 13.686 1.00 96.44 270 ILE A C 1
ATOM 1874 O O . ILE A 1 270 ? -19.486 -21.387 12.997 1.00 96.44 270 ILE A O 1
ATOM 1878 N N . LYS A 1 271 ? -20.284 -22.568 14.736 1.00 94.94 271 LYS A N 1
ATOM 1879 C CA . LYS A 1 271 ? -18.982 -23.067 15.186 1.00 94.94 271 LYS A CA 1
ATOM 1880 C C . LYS A 1 271 ? -18.263 -23.843 14.084 1.00 94.94 271 LYS A C 1
ATOM 1882 O O . LYS A 1 271 ? -17.074 -23.632 13.894 1.00 94.94 271 LYS A O 1
ATOM 1887 N N . ALA A 1 272 ? -18.964 -24.690 13.331 1.00 94.69 272 ALA A N 1
ATOM 1888 C CA . ALA A 1 272 ? -18.369 -25.423 12.215 1.00 94.69 272 ALA A CA 1
ATOM 1889 C C . ALA A 1 272 ? -17.838 -24.486 11.115 1.00 94.69 272 ALA A C 1
ATOM 1891 O O . ALA A 1 272 ? -16.764 -24.732 10.569 1.00 94.69 272 ALA A O 1
ATOM 1892 N N . VAL A 1 273 ? -18.555 -23.399 10.811 1.00 93.50 273 VAL A N 1
ATOM 1893 C CA . VAL A 1 273 ? -18.078 -22.370 9.873 1.00 93.50 273 VAL A CA 1
ATOM 1894 C C . VAL A 1 273 ? -16.893 -21.603 10.460 1.00 93.50 273 VAL A C 1
ATOM 1896 O O . VAL A 1 273 ? -15.907 -21.403 9.759 1.00 93.50 273 VAL A O 1
ATOM 1899 N N . THR A 1 274 ? -16.946 -21.209 11.734 1.00 92.31 274 THR A N 1
ATOM 1900 C CA . THR A 1 274 ? -15.848 -20.503 12.416 1.00 92.31 274 THR A CA 1
ATOM 1901 C C . THR A 1 274 ? -14.577 -21.350 12.491 1.00 92.31 274 THR A C 1
ATOM 1903 O O . THR A 1 274 ? -13.499 -20.839 12.207 1.00 92.31 274 THR A O 1
ATOM 1906 N N . ASP A 1 275 ? -14.698 -22.645 12.784 1.00 90.06 275 ASP A N 1
ATOM 1907 C CA . ASP A 1 275 ? -13.582 -23.598 12.815 1.00 90.06 275 ASP A CA 1
ATOM 1908 C C . ASP A 1 275 ? -12.967 -23.817 11.412 1.00 90.06 275 ASP A C 1
ATOM 1910 O O . ASP A 1 275 ? -11.805 -24.206 11.302 1.00 90.06 275 ASP A O 1
ATOM 1914 N N . ALA A 1 276 ? -13.723 -23.562 10.334 1.00 90.12 276 ALA A N 1
ATOM 1915 C CA . ALA A 1 276 ? -13.236 -23.630 8.953 1.00 90.12 276 ALA A CA 1
ATOM 1916 C C . ALA A 1 276 ? -12.506 -22.352 8.495 1.00 90.12 276 ALA A C 1
ATOM 1918 O O . ALA A 1 276 ? -11.823 -22.373 7.467 1.00 90.12 276 ALA A O 1
ATOM 1919 N N . ILE A 1 277 ? -12.631 -21.242 9.232 1.00 89.12 277 ILE A N 1
ATOM 1920 C CA . ILE A 1 277 ? -11.836 -20.036 8.986 1.00 89.12 277 ILE A CA 1
ATOM 1921 C C . ILE A 1 277 ? -10.395 -20.318 9.451 1.00 89.12 277 ILE A C 1
ATOM 1923 O O . ILE A 1 277 ? -10.210 -20.820 10.563 1.00 89.12 277 ILE A O 1
ATOM 1927 N N . PRO A 1 278 ? -9.361 -20.001 8.645 1.00 87.50 278 PRO A N 1
ATOM 1928 C CA . PRO A 1 278 ? -7.971 -20.241 9.022 1.00 87.50 278 PRO A CA 1
ATOM 1929 C C . PRO A 1 278 ? -7.601 -19.660 10.394 1.00 87.50 278 PRO A C 1
ATOM 1931 O O . PRO A 1 278 ? -8.107 -18.611 10.804 1.00 87.50 278 PRO A O 1
ATOM 1934 N N . ASP A 1 279 ? -6.721 -20.372 11.101 1.00 82.62 279 ASP A N 1
ATOM 1935 C CA . ASP A 1 279 ? -6.340 -20.124 12.499 1.00 82.62 279 ASP A CA 1
ATOM 1936 C C . ASP A 1 279 ? -7.526 -19.991 13.453 1.00 82.62 279 ASP A C 1
ATOM 1938 O O . ASP A 1 279 ? -7.532 -19.145 14.351 1.00 82.62 279 ASP A O 1
ATOM 1942 N N . SER A 1 280 ? -8.556 -20.809 13.233 1.00 80.38 280 SER A N 1
ATOM 1943 C CA . SER A 1 280 ? -9.768 -20.821 14.054 1.00 80.38 280 SER A CA 1
ATOM 1944 C C . SER A 1 280 ? -10.419 -19.433 14.149 1.00 80.38 280 SER A C 1
ATOM 1946 O O . SER A 1 280 ? -10.881 -19.022 15.213 1.00 80.38 280 SER A O 1
ATOM 1948 N N . GLY A 1 281 ? -10.392 -18.672 13.051 1.00 76.06 281 GLY A N 1
ATOM 1949 C CA . GLY A 1 281 ? -10.915 -17.306 12.988 1.00 76.06 281 GLY A CA 1
ATOM 1950 C C . GLY A 1 281 ? -9.910 -16.194 13.304 1.00 76.06 281 GLY A C 1
ATOM 1951 O O . GLY A 1 281 ? -10.238 -15.030 13.081 1.00 76.06 281 GLY A O 1
ATOM 1952 N N . ALA A 1 282 ? -8.693 -16.504 13.767 1.00 79.31 282 ALA A N 1
ATOM 1953 C CA . ALA A 1 282 ? -7.658 -15.488 13.997 1.00 79.31 282 ALA A CA 1
ATOM 1954 C C . ALA A 1 282 ? -7.068 -14.934 12.688 1.00 79.31 282 ALA A C 1
ATOM 1956 O O . ALA A 1 282 ? -6.558 -13.814 12.676 1.00 79.31 282 ALA A O 1
ATOM 1957 N N . MET A 1 283 ? -7.172 -15.692 11.585 1.00 79.12 283 MET A N 1
ATOM 1958 C CA . MET A 1 283 ? -6.814 -15.253 10.231 1.00 79.12 283 MET A CA 1
ATOM 1959 C C . MET A 1 283 ? -5.339 -14.822 10.073 1.00 79.12 283 MET A C 1
ATOM 1961 O O . MET A 1 283 ? -4.993 -14.125 9.123 1.00 79.12 283 MET A O 1
ATOM 1965 N N . SER A 1 284 ? -4.454 -15.255 10.976 1.00 75.56 284 SER A N 1
ATOM 1966 C CA . SER A 1 284 ? -3.013 -14.954 10.979 1.00 75.56 284 SER A CA 1
ATOM 1967 C C . SER A 1 284 ? -2.207 -15.645 9.866 1.00 75.56 284 SER A C 1
ATOM 1969 O O . SER A 1 284 ? -1.074 -15.256 9.589 1.00 75.56 284 SER A O 1
ATOM 1971 N N . SER A 1 285 ? -2.785 -16.647 9.211 1.00 69.56 285 SER A N 1
ATOM 1972 C CA . SER A 1 285 ? -2.228 -17.442 8.124 1.00 69.56 285 SER A CA 1
ATOM 1973 C C . SER A 1 285 ? -2.688 -16.937 6.761 1.00 69.56 285 SER A C 1
ATOM 1975 O O . SER A 1 285 ? -2.134 -17.346 5.741 1.00 69.56 285 SER A O 1
ATOM 1977 N N . ILE A 1 286 ? -3.703 -16.062 6.719 1.00 73.56 286 ILE A N 1
ATOM 1978 C CA . ILE A 1 286 ? -3.940 -15.221 5.547 1.00 73.56 286 ILE A CA 1
ATOM 1979 C C . ILE A 1 286 ? -2.732 -14.289 5.465 1.00 73.56 286 ILE A C 1
ATOM 1981 O O . ILE A 1 286 ? -2.336 -13.748 6.493 1.00 73.56 286 ILE A O 1
ATOM 1985 N N . ALA A 1 287 ? -2.104 -14.221 4.284 1.00 67.50 287 ALA A N 1
ATOM 1986 C CA . ALA A 1 287 ? -0.823 -13.561 4.008 1.00 67.50 287 ALA A CA 1
ATOM 1987 C C . ALA A 1 287 ? -0.366 -12.628 5.138 1.00 67.50 287 ALA A C 1
ATOM 1989 O O . ALA A 1 287 ? -0.879 -11.516 5.276 1.00 67.50 287 ALA A O 1
ATOM 1990 N N . THR A 1 288 ? 0.566 -13.108 5.971 1.00 82.81 288 THR A N 1
ATOM 1991 C CA . THR A 1 288 ? 1.107 -12.298 7.066 1.00 82.81 288 THR A CA 1
ATOM 1992 C C . THR A 1 288 ? 1.558 -10.951 6.507 1.00 82.81 288 THR A C 1
ATOM 1994 O O . THR A 1 288 ? 1.997 -10.874 5.357 1.00 82.81 288 THR A O 1
ATOM 1997 N N . ALA A 1 289 ? 1.507 -9.885 7.310 1.00 82.88 289 ALA A N 1
ATOM 1998 C CA . ALA A 1 289 ? 1.995 -8.573 6.870 1.00 82.88 289 ALA A CA 1
ATOM 1999 C C . ALA A 1 289 ? 3.416 -8.656 6.268 1.00 82.88 289 ALA A C 1
ATOM 2001 O O . ALA A 1 289 ? 3.726 -7.957 5.310 1.00 82.88 289 ALA A O 1
ATOM 2002 N N . ALA A 1 290 ? 4.243 -9.584 6.766 1.00 86.19 290 ALA A N 1
ATOM 2003 C CA . ALA A 1 290 ? 5.562 -9.891 6.220 1.00 86.19 290 ALA A CA 1
ATOM 2004 C C . ALA A 1 290 ? 5.528 -10.562 4.832 1.00 86.19 290 ALA A C 1
ATOM 2006 O O . ALA A 1 290 ? 6.301 -10.187 3.951 1.00 86.19 290 ALA A O 1
ATOM 2007 N N . ALA A 1 291 ? 4.646 -11.543 4.612 1.00 89.44 291 ALA A N 1
ATOM 2008 C CA . ALA A 1 291 ? 4.470 -12.162 3.299 1.00 89.44 291 ALA A CA 1
ATOM 2009 C C . ALA A 1 291 ? 3.966 -11.142 2.270 1.00 89.44 291 ALA A C 1
ATOM 2011 O O . ALA A 1 291 ? 4.467 -11.111 1.148 1.00 89.44 291 ALA A O 1
ATOM 2012 N N . LEU A 1 292 ? 3.035 -10.269 2.668 1.00 91.31 292 LEU A N 1
ATOM 2013 C CA . LEU A 1 292 ? 2.531 -9.215 1.793 1.00 91.31 292 LEU A CA 1
ATOM 2014 C C . LEU A 1 292 ? 3.608 -8.169 1.488 1.00 91.31 292 LEU A C 1
ATOM 2016 O O . LEU A 1 292 ? 3.786 -7.836 0.326 1.00 91.31 292 LEU A O 1
ATOM 2020 N N . ALA A 1 293 ? 4.391 -7.741 2.483 1.00 93.56 293 ALA A N 1
ATOM 2021 C CA . ALA A 1 293 ? 5.529 -6.842 2.272 1.00 93.56 293 ALA A CA 1
ATOM 2022 C C . ALA A 1 293 ? 6.604 -7.449 1.351 1.00 93.56 293 ALA A C 1
ATOM 2024 O O . ALA A 1 293 ? 7.237 -6.741 0.577 1.00 93.56 293 ALA A O 1
ATOM 2025 N N . THR A 1 294 ? 6.799 -8.771 1.404 1.00 95.06 294 THR A N 1
ATOM 2026 C CA . THR A 1 294 ? 7.718 -9.467 0.489 1.00 95.06 294 THR A CA 1
ATOM 2027 C C . THR A 1 294 ? 7.183 -9.466 -0.943 1.00 95.06 294 THR A C 1
ATOM 2029 O O . THR A 1 294 ? 7.941 -9.256 -1.885 1.00 95.06 294 THR A O 1
ATOM 2032 N N . VAL A 1 295 ? 5.879 -9.708 -1.122 1.00 96.56 295 VAL A N 1
ATOM 2033 C CA . VAL A 1 295 ? 5.236 -9.627 -2.442 1.00 96.56 295 VAL A CA 1
ATOM 2034 C C . VAL A 1 295 ? 5.306 -8.203 -2.986 1.00 96.56 295 VAL A C 1
ATOM 2036 O O . VAL A 1 295 ? 5.637 -8.043 -4.153 1.00 96.56 295 VAL A O 1
ATOM 2039 N N . ASP A 1 296 ? 5.057 -7.202 -2.147 1.00 97.44 296 ASP A N 1
ATOM 2040 C CA . ASP A 1 296 ? 5.140 -5.780 -2.489 1.00 97.44 296 ASP A CA 1
ATOM 2041 C C . ASP A 1 296 ? 6.540 -5.413 -3.001 1.00 97.44 296 ASP A C 1
ATOM 2043 O O . ASP A 1 296 ? 6.689 -4.987 -4.140 1.00 97.44 296 ASP A O 1
ATOM 2047 N N . ALA A 1 297 ? 7.586 -5.756 -2.243 1.00 97.94 297 ALA A N 1
ATOM 2048 C CA . ALA A 1 297 ? 8.971 -5.523 -2.653 1.00 97.94 297 ALA A CA 1
ATOM 2049 C C . ALA A 1 297 ? 9.350 -6.243 -3.962 1.00 97.94 297 ALA A C 1
ATOM 2051 O O . ALA A 1 297 ? 10.089 -5.707 -4.788 1.00 97.94 297 ALA A O 1
ATOM 2052 N N . ASN A 1 298 ? 8.843 -7.462 -4.178 1.00 98.00 298 ASN A N 1
ATOM 2053 C CA . ASN A 1 298 ? 9.060 -8.175 -5.436 1.00 98.00 298 ASN A CA 1
ATOM 2054 C C . ASN A 1 298 ? 8.332 -7.495 -6.605 1.00 98.00 298 ASN A C 1
ATOM 2056 O O . ASN A 1 298 ? 8.871 -7.450 -7.708 1.00 98.00 298 ASN A O 1
ATOM 2060 N N . VAL A 1 299 ? 7.116 -6.987 -6.386 1.00 98.50 299 VAL A N 1
ATOM 2061 C CA . VAL A 1 299 ? 6.354 -6.244 -7.398 1.00 98.50 299 VAL A CA 1
ATOM 2062 C C . VAL A 1 299 ? 7.057 -4.933 -7.737 1.00 98.50 299 VAL A C 1
ATOM 2064 O O . VAL A 1 299 ? 7.193 -4.635 -8.921 1.00 98.50 299 VAL A O 1
ATOM 2067 N N . ASP A 1 300 ? 7.575 -4.214 -6.744 1.00 98.44 300 ASP A N 1
ATOM 2068 C CA . ASP A 1 300 ? 8.373 -3.002 -6.950 1.00 98.44 300 ASP A CA 1
ATOM 2069 C C . ASP A 1 300 ? 9.607 -3.287 -7.813 1.00 98.44 300 ASP A C 1
ATOM 2071 O O . ASP A 1 300 ? 9.809 -2.630 -8.833 1.00 98.44 300 ASP A O 1
ATOM 2075 N N . SER A 1 301 ? 10.371 -4.335 -7.491 1.00 98.44 301 SER A N 1
ATOM 2076 C CA . SER A 1 301 ? 11.535 -4.739 -8.292 1.00 98.44 301 SER A CA 1
ATOM 2077 C C . SER A 1 301 ? 11.156 -5.110 -9.731 1.00 98.44 301 SER A C 1
ATOM 2079 O O . SER A 1 301 ? 11.862 -4.751 -10.669 1.00 98.44 301 SER A O 1
ATOM 2081 N N . VAL A 1 302 ? 10.026 -5.795 -9.935 1.00 98.50 302 VAL A N 1
ATOM 2082 C CA . VAL A 1 302 ? 9.530 -6.134 -11.281 1.00 98.50 302 VAL A CA 1
ATOM 2083 C C . VAL A 1 302 ? 9.119 -4.881 -12.055 1.00 98.50 302 VAL A C 1
ATOM 2085 O O . VAL A 1 302 ? 9.333 -4.808 -13.269 1.00 98.50 302 VAL A O 1
ATOM 2088 N N . LEU A 1 303 ? 8.511 -3.900 -11.386 1.00 98.50 303 LEU A N 1
ATOM 2089 C CA . LEU A 1 303 ? 8.130 -2.628 -11.994 1.00 98.50 303 LEU A CA 1
ATOM 2090 C C . LEU A 1 303 ? 9.362 -1.812 -12.396 1.00 98.50 303 LEU 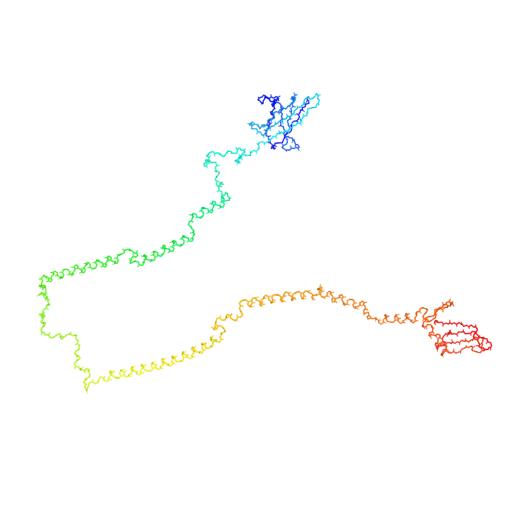A C 1
ATOM 2092 O O . LEU A 1 303 ? 9.369 -1.258 -13.497 1.00 98.50 303 LEU A O 1
ATOM 2096 N N . GLU A 1 304 ? 10.404 -1.791 -11.563 1.00 98.38 304 GLU A N 1
ATOM 2097 C CA . GLU A 1 304 ? 11.696 -1.171 -11.882 1.00 98.38 304 GLU A CA 1
ATOM 2098 C C . GLU A 1 304 ? 12.347 -1.827 -13.108 1.00 98.38 304 GLU A C 1
ATOM 2100 O O . GLU A 1 304 ? 12.604 -1.140 -14.100 1.00 98.38 304 GLU A O 1
ATOM 2105 N N . ASP A 1 305 ? 12.499 -3.156 -13.113 1.00 98.25 305 ASP A N 1
ATOM 2106 C CA . ASP A 1 305 ? 13.052 -3.904 -14.253 1.00 98.25 305 ASP A CA 1
ATOM 2107 C C . ASP A 1 305 ? 12.247 -3.653 -15.540 1.00 98.25 305 ASP A C 1
ATOM 2109 O O . ASP A 1 305 ? 12.795 -3.480 -16.634 1.00 98.25 305 ASP A O 1
ATOM 2113 N N . THR A 1 306 ? 10.918 -3.605 -15.422 1.00 98.00 306 THR A N 1
ATOM 2114 C CA . THR A 1 306 ? 10.028 -3.334 -16.556 1.00 98.00 306 THR A CA 1
ATOM 2115 C C . THR A 1 306 ? 10.234 -1.920 -17.096 1.00 98.00 306 THR A C 1
ATOM 2117 O O . THR A 1 306 ? 10.262 -1.737 -18.315 1.00 98.00 306 THR A O 1
ATOM 2120 N N . ALA A 1 307 ? 10.408 -0.922 -16.227 1.00 98.00 307 ALA A N 1
ATOM 2121 C CA . ALA A 1 307 ? 10.688 0.452 -16.633 1.00 98.00 307 ALA A CA 1
ATOM 2122 C C . ALA A 1 307 ? 12.047 0.569 -17.344 1.00 98.00 307 ALA A C 1
ATOM 2124 O O . ALA A 1 307 ? 12.141 1.233 -18.380 1.00 98.00 307 ALA A O 1
ATOM 2125 N N . GLU A 1 308 ? 13.081 -0.124 -16.857 1.00 97.44 308 GLU A N 1
ATOM 2126 C CA . GLU A 1 308 ? 14.391 -0.173 -17.515 1.00 97.44 308 GLU A CA 1
ATOM 2127 C C . GLU A 1 308 ? 14.317 -0.803 -18.911 1.00 97.44 308 GLU A C 1
ATOM 2129 O O . GLU A 1 308 ? 14.874 -0.263 -19.874 1.00 97.44 308 GLU A O 1
ATOM 2134 N N . LEU A 1 309 ? 13.601 -1.924 -19.052 1.00 97.19 309 LEU A N 1
ATOM 2135 C CA . LEU A 1 309 ? 13.410 -2.592 -20.340 1.00 97.19 309 LEU A CA 1
ATOM 2136 C C . LEU A 1 309 ? 12.620 -1.723 -21.322 1.00 97.19 309 LEU A C 1
ATOM 2138 O O . LEU A 1 309 ? 13.006 -1.619 -22.487 1.00 97.19 309 LEU A O 1
ATOM 2142 N N . GLN A 1 310 ? 11.558 -1.058 -20.859 1.00 97.75 310 GLN A N 1
ATOM 2143 C CA . GLN A 1 310 ? 10.792 -0.116 -21.678 1.00 97.75 310 GLN A CA 1
ATOM 2144 C C . GLN A 1 310 ? 11.664 1.049 -22.157 1.00 97.75 310 GLN A C 1
ATOM 2146 O O . GLN A 1 310 ? 11.625 1.395 -23.338 1.00 97.75 310 GLN A O 1
ATOM 2151 N N . ALA A 1 311 ? 12.503 1.615 -21.286 1.00 97.56 311 ALA A N 1
ATOM 2152 C CA . ALA A 1 311 ? 13.446 2.666 -21.663 1.00 97.56 311 ALA A CA 1
ATOM 2153 C C . ALA A 1 311 ? 14.503 2.169 -22.664 1.00 97.56 311 ALA A C 1
ATOM 2155 O O . ALA A 1 311 ? 14.887 2.897 -23.576 1.00 97.56 311 ALA A O 1
ATOM 2156 N N . ALA A 1 312 ? 14.962 0.920 -22.536 1.00 97.81 312 ALA A N 1
ATOM 2157 C CA . ALA A 1 312 ? 15.909 0.331 -23.477 1.00 97.81 312 ALA A CA 1
ATOM 2158 C C . ALA A 1 312 ? 15.301 0.078 -24.868 1.00 97.81 312 ALA A C 1
ATOM 2160 O O . ALA A 1 312 ? 16.037 0.162 -25.852 1.00 97.81 312 ALA A O 1
ATOM 2161 N N . TRP A 1 313 ? 14.006 -0.251 -24.935 1.00 97.25 313 TRP A N 1
ATOM 2162 C CA . TRP A 1 313 ? 13.263 -0.572 -26.166 1.00 97.25 313 TRP A CA 1
ATOM 2163 C C . TRP A 1 313 ? 12.618 0.629 -26.858 1.00 97.25 313 TRP A C 1
ATOM 2165 O O . TRP A 1 313 ? 12.229 0.511 -28.015 1.00 97.25 313 TRP A O 1
ATOM 2175 N N . THR A 1 314 ? 12.437 1.746 -26.156 1.00 97.50 314 THR A N 1
ATOM 2176 C CA . THR A 1 314 ? 11.882 2.973 -26.747 1.00 97.50 314 THR A CA 1
ATOM 2177 C C . THR A 1 314 ? 12.794 3.483 -27.866 1.00 97.50 314 THR A C 1
ATOM 2179 O O . THR A 1 314 ? 13.999 3.263 -27.808 1.00 97.50 314 THR A O 1
ATOM 2182 N N . ASP A 1 315 ? 12.225 4.183 -28.851 1.00 96.25 315 ASP A N 1
ATOM 2183 C CA . ASP A 1 315 ? 12.966 4.857 -29.929 1.00 96.25 315 ASP A CA 1
ATOM 2184 C C . ASP A 1 315 ? 14.050 5.793 -29.352 1.00 96.25 315 ASP A C 1
ATOM 2186 O O . ASP A 1 315 ? 13.767 6.652 -28.508 1.00 96.25 315 ASP A O 1
ATOM 2190 N N . GLY A 1 316 ? 15.306 5.578 -29.747 1.00 95.62 316 GLY A N 1
ATOM 2191 C CA . GLY A 1 316 ? 16.500 6.206 -29.171 1.00 95.62 316 GLY A CA 1
ATOM 2192 C C . GLY A 1 316 ? 17.058 5.528 -27.908 1.00 95.62 316 GLY A C 1
ATOM 2193 O O . GLY A 1 316 ? 18.038 6.004 -27.327 1.00 95.62 316 GLY A O 1
ATOM 2194 N N . GLY A 1 317 ? 16.460 4.423 -27.466 1.00 98.00 317 GLY A N 1
ATOM 2195 C CA . GLY A 1 317 ? 16.907 3.590 -26.353 1.00 98.00 317 GLY A CA 1
ATOM 2196 C C . GLY A 1 317 ? 18.113 2.714 -26.704 1.00 98.00 317 GLY A C 1
ATOM 2197 O O . GLY A 1 317 ? 18.512 2.562 -27.853 1.00 98.00 317 GLY A O 1
ATOM 2198 N N . ARG A 1 318 ? 18.735 2.094 -25.694 1.00 97.88 318 ARG A N 1
ATOM 2199 C CA . ARG A 1 318 ? 19.973 1.306 -25.884 1.00 97.88 318 ARG A CA 1
ATOM 2200 C C . ARG A 1 318 ? 19.812 0.119 -26.840 1.00 97.88 318 ARG A C 1
ATOM 2202 O O . ARG A 1 318 ? 20.731 -0.155 -27.608 1.00 97.88 318 ARG A O 1
ATOM 2209 N N . LEU A 1 319 ? 18.713 -0.633 -26.723 1.00 97.31 319 LEU A N 1
ATOM 2210 C CA . LEU A 1 319 ? 18.468 -1.806 -27.568 1.00 97.31 319 LEU A CA 1
ATOM 2211 C C . LEU A 1 319 ? 17.978 -1.392 -28.950 1.00 97.31 319 LEU A C 1
ATOM 2213 O O . LEU A 1 319 ? 18.390 -2.009 -29.925 1.00 97.31 319 LEU A O 1
ATOM 2217 N N . ASP A 1 320 ? 17.184 -0.331 -29.026 1.00 97.69 320 ASP A N 1
ATOM 2218 C CA . ASP A 1 320 ? 16.761 0.283 -30.282 1.00 97.69 320 ASP A CA 1
ATOM 2219 C C . ASP A 1 320 ? 17.966 0.745 -31.124 1.00 97.69 320 ASP A C 1
ATOM 2221 O O . ASP A 1 320 ? 18.186 0.231 -32.217 1.00 97.69 320 ASP A O 1
ATOM 2225 N N . LEU A 1 321 ? 18.873 1.539 -30.543 1.00 97.38 321 LEU A N 1
ATOM 2226 C CA . LEU A 1 321 ? 20.116 1.967 -31.201 1.00 97.38 321 LEU A CA 1
ATOM 2227 C C . LEU A 1 321 ? 21.001 0.794 -31.655 1.00 97.38 321 LEU A C 1
ATOM 2229 O O . LEU A 1 321 ? 21.691 0.882 -32.672 1.00 97.38 321 LEU A O 1
ATOM 2233 N N . LEU A 1 322 ? 21.022 -0.309 -30.897 1.00 97.31 322 LEU A N 1
ATOM 2234 C CA . LEU A 1 322 ? 21.764 -1.508 -31.287 1.00 97.31 322 LEU A CA 1
ATOM 2235 C C . LEU A 1 322 ? 21.101 -2.212 -32.478 1.00 97.31 322 LEU A C 1
ATOM 2237 O O . LEU A 1 322 ? 21.805 -2.675 -33.377 1.00 97.31 322 LEU A O 1
ATOM 2241 N N . VAL A 1 323 ? 19.771 -2.305 -32.483 1.00 96.69 323 VAL A N 1
ATOM 2242 C CA . VAL A 1 323 ? 18.998 -2.861 -33.599 1.00 96.69 323 VAL A CA 1
ATOM 2243 C C . VAL A 1 323 ? 19.195 -2.010 -34.849 1.00 96.69 323 VAL A C 1
ATOM 2245 O O . VAL A 1 323 ? 19.503 -2.572 -35.900 1.00 96.69 323 VAL A O 1
ATOM 2248 N N . ASP A 1 324 ? 19.140 -0.687 -34.724 1.00 95.94 324 ASP A N 1
ATOM 2249 C CA . ASP A 1 324 ? 19.424 0.255 -35.805 1.00 95.94 324 ASP A CA 1
ATOM 2250 C C . ASP A 1 324 ? 20.831 0.067 -36.367 1.00 95.94 324 ASP A C 1
ATOM 2252 O O . ASP A 1 324 ? 21.003 -0.099 -37.575 1.00 95.94 324 ASP A O 1
ATOM 2256 N N . ALA A 1 325 ? 21.846 -0.001 -35.502 1.00 95.25 325 ALA A N 1
ATOM 2257 C CA . ALA A 1 325 ? 23.226 -0.218 -35.925 1.00 95.25 325 ALA A CA 1
ATOM 2258 C C . ALA A 1 325 ? 23.409 -1.566 -36.645 1.00 95.25 325 ALA A C 1
ATOM 2260 O O . ALA A 1 325 ? 24.132 -1.656 -37.640 1.00 95.25 325 ALA A O 1
ATOM 2261 N N . ILE A 1 326 ? 22.744 -2.627 -36.175 1.00 94.00 326 ILE A N 1
ATOM 2262 C CA . ILE A 1 326 ? 22.748 -3.935 -36.846 1.00 94.00 326 ILE A CA 1
ATOM 2263 C C . ILE A 1 326 ? 22.056 -3.835 -38.207 1.00 94.00 326 ILE A C 1
ATOM 2265 O O . ILE A 1 326 ? 22.573 -4.349 -39.202 1.00 94.00 326 ILE A O 1
ATOM 2269 N N . GLN A 1 327 ? 20.908 -3.168 -38.277 1.00 92.69 327 GLN A N 1
ATOM 2270 C CA . GLN A 1 327 ? 20.156 -2.982 -39.509 1.00 92.69 327 GLN A CA 1
ATOM 2271 C C . GLN A 1 327 ? 20.938 -2.147 -40.533 1.00 92.69 327 GLN A C 1
ATOM 2273 O O . GLN A 1 327 ? 20.924 -2.465 -41.726 1.00 92.69 327 GLN A O 1
ATOM 2278 N N . GLU A 1 328 ? 21.663 -1.124 -40.091 1.00 91.25 328 GLU A N 1
ATOM 2279 C CA . GLU A 1 328 ? 22.570 -0.330 -40.918 1.00 91.25 328 GLU A CA 1
ATOM 2280 C C . GLU A 1 328 ? 23.751 -1.177 -41.417 1.00 91.25 328 GLU A C 1
ATOM 2282 O O . GLU A 1 328 ? 24.034 -1.206 -42.617 1.00 91.25 328 GLU A O 1
ATOM 2287 N N . ALA A 1 329 ? 24.391 -1.954 -40.539 1.00 88.00 329 ALA A N 1
ATOM 2288 C CA . ALA A 1 329 ? 25.510 -2.825 -40.902 1.00 88.00 329 ALA A CA 1
ATOM 2289 C C . ALA A 1 329 ? 25.113 -3.924 -41.906 1.00 88.00 329 ALA A C 1
ATOM 2291 O O . ALA A 1 329 ? 25.876 -4.238 -42.832 1.00 88.00 329 ALA A O 1
ATOM 2292 N N . ILE A 1 330 ? 23.911 -4.492 -41.761 1.00 86.94 330 ILE A N 1
ATOM 2293 C CA . ILE A 1 330 ? 23.348 -5.459 -42.712 1.00 86.94 330 ILE A CA 1
ATOM 2294 C C . ILE A 1 330 ? 23.112 -4.792 -44.067 1.00 86.94 330 ILE A C 1
ATOM 2296 O O . ILE A 1 330 ? 23.474 -5.374 -45.085 1.00 86.94 330 ILE A O 1
ATOM 2300 N N . GLN A 1 331 ? 22.572 -3.574 -44.110 1.00 82.69 331 GLN A N 1
ATOM 2301 C CA . GLN A 1 331 ? 22.380 -2.846 -45.370 1.00 82.69 331 GLN A CA 1
ATOM 2302 C C . GLN A 1 331 ? 23.709 -2.450 -46.033 1.00 82.69 331 GLN A C 1
ATOM 2304 O O . GLN A 1 331 ? 23.809 -2.469 -47.260 1.00 82.69 331 GLN A O 1
ATOM 2309 N N . ALA A 1 332 ? 24.745 -2.160 -45.242 1.00 74.75 332 ALA A N 1
ATOM 2310 C CA . ALA A 1 332 ? 26.080 -1.840 -45.741 1.00 74.75 332 ALA A CA 1
ATOM 2311 C C . ALA A 1 332 ? 26.814 -3.061 -46.335 1.00 74.75 332 ALA A C 1
ATOM 2313 O O . ALA A 1 332 ? 27.556 -2.921 -47.306 1.00 74.75 332 ALA A O 1
ATOM 2314 N N . THR A 1 333 ? 26.604 -4.259 -45.777 1.00 67.50 333 THR A N 1
ATOM 2315 C CA . THR A 1 333 ? 27.335 -5.485 -46.169 1.00 67.50 333 THR A CA 1
ATOM 2316 C C . THR A 1 333 ? 26.531 -6.381 -47.118 1.00 67.50 333 THR A C 1
ATOM 2318 O O . THR A 1 333 ? 27.086 -7.025 -48.006 1.00 67.50 333 THR A O 1
ATOM 2321 N N . GLY A 1 334 ? 25.211 -6.416 -46.958 1.00 58.03 334 GLY A N 1
ATOM 2322 C CA . GLY A 1 334 ? 24.261 -7.220 -47.722 1.00 58.03 334 GLY A CA 1
ATOM 2323 C C . GLY A 1 334 ? 23.534 -6.395 -48.773 1.00 58.03 334 GLY A C 1
ATOM 2324 O O . GLY A 1 334 ? 22.304 -6.384 -48.794 1.00 58.03 334 GLY A O 1
ATOM 2325 N N . VAL A 1 335 ? 24.278 -5.689 -49.632 1.00 63.66 335 VAL A N 1
ATOM 2326 C CA . VAL A 1 335 ? 23.689 -4.886 -50.709 1.00 63.66 335 VAL A CA 1
ATOM 2327 C C . VAL A 1 335 ? 22.809 -5.798 -51.559 1.00 63.66 335 VAL A C 1
ATOM 2329 O O . VAL A 1 335 ? 23.303 -6.628 -52.325 1.00 63.66 335 VAL A O 1
ATOM 2332 N N . ALA A 1 336 ? 21.493 -5.618 -51.461 1.00 67.19 336 ALA A N 1
ATOM 2333 C CA . ALA A 1 336 ? 20.601 -5.984 -52.542 1.00 67.19 336 ALA A CA 1
ATOM 2334 C C . ALA A 1 336 ? 21.089 -5.200 -53.767 1.00 67.19 336 ALA A C 1
ATOM 2336 O O . ALA A 1 336 ? 20.824 -4.005 -53.901 1.00 67.19 336 ALA A O 1
ATOM 2337 N N . LEU A 1 337 ? 21.912 -5.835 -54.607 1.00 79.12 337 LEU A N 1
ATOM 2338 C CA . LEU A 1 337 ? 22.453 -5.193 -55.794 1.00 79.12 337 LEU A CA 1
ATOM 2339 C C . LEU A 1 337 ? 21.259 -4.787 -56.648 1.00 79.12 337 LEU A C 1
ATOM 2341 O O . LEU A 1 337 ? 20.490 -5.635 -57.103 1.00 79.12 337 LEU A O 1
ATOM 2345 N N . SER A 1 338 ? 21.083 -3.480 -56.833 1.00 83.88 338 SER A N 1
ATOM 2346 C CA . SER A 1 338 ? 20.023 -2.986 -57.700 1.00 83.88 338 SER A CA 1
ATOM 2347 C C . SER A 1 338 ? 20.179 -3.614 -59.087 1.00 83.88 338 SER A C 1
ATOM 2349 O O . SER A 1 338 ? 21.300 -3.898 -59.522 1.00 83.88 338 SER A O 1
ATOM 2351 N N . ALA A 1 339 ? 19.076 -3.788 -59.817 1.00 87.81 339 ALA A N 1
ATOM 2352 C CA . ALA A 1 339 ? 19.148 -4.263 -61.199 1.00 87.81 339 ALA A CA 1
ATOM 2353 C C . ALA A 1 339 ? 20.125 -3.414 -62.042 1.00 87.81 339 ALA A C 1
ATOM 2355 O O . ALA A 1 339 ? 20.844 -3.949 -62.881 1.00 87.81 339 ALA A O 1
ATOM 2356 N N . ALA A 1 340 ? 20.222 -2.108 -61.760 1.00 89.75 340 ALA A N 1
ATOM 2357 C CA . ALA A 1 340 ? 21.193 -1.218 -62.391 1.00 89.75 340 ALA A CA 1
ATOM 2358 C C . ALA A 1 340 ? 22.646 -1.591 -62.049 1.00 89.75 340 ALA A C 1
ATOM 2360 O O . ALA A 1 340 ? 23.476 -1.693 -62.947 1.00 89.75 340 ALA A O 1
ATOM 2361 N N . THR A 1 341 ? 22.959 -1.851 -60.778 1.00 90.44 341 THR A N 1
ATOM 2362 C CA . THR A 1 341 ? 24.303 -2.269 -60.349 1.00 90.44 341 THR A CA 1
ATOM 2363 C C . THR A 1 341 ? 24.681 -3.627 -60.939 1.00 90.44 341 THR A C 1
ATOM 2365 O O . THR A 1 341 ? 25.803 -3.790 -61.412 1.00 90.44 341 THR A O 1
ATOM 2368 N N . ILE A 1 342 ? 23.748 -4.586 -60.965 1.00 91.94 342 ILE A N 1
ATOM 2369 C CA . ILE A 1 342 ? 23.957 -5.906 -61.582 1.00 91.94 342 ILE A CA 1
ATOM 2370 C C . ILE A 1 342 ? 24.277 -5.753 -63.071 1.00 91.94 342 ILE A C 1
ATOM 2372 O O . ILE A 1 342 ? 25.245 -6.346 -63.547 1.00 91.94 342 ILE A O 1
ATOM 2376 N N . ASN A 1 343 ? 23.521 -4.921 -63.791 1.00 94.38 343 ASN A N 1
ATOM 2377 C CA . ASN A 1 343 ? 23.783 -4.645 -65.203 1.00 94.38 343 ASN A CA 1
ATOM 2378 C C . ASN A 1 343 ? 25.159 -3.999 -65.409 1.00 94.38 343 ASN A C 1
ATOM 2380 O O . ASN A 1 343 ? 25.909 -4.447 -66.269 1.00 94.38 343 ASN A O 1
ATOM 2384 N N . THR A 1 344 ? 25.548 -3.034 -64.571 1.00 94.44 344 THR A N 1
ATOM 2385 C CA . THR A 1 344 ? 26.887 -2.422 -64.621 1.00 94.44 344 THR A CA 1
ATOM 2386 C C . THR A 1 344 ? 28.002 -3.442 -64.387 1.00 94.44 344 THR A C 1
ATOM 2388 O O . THR A 1 344 ? 29.021 -3.403 -65.073 1.00 94.44 344 THR A O 1
ATOM 2391 N N . ILE A 1 345 ? 27.830 -4.373 -63.441 1.00 93.00 345 ILE A N 1
ATOM 2392 C CA . ILE A 1 345 ? 28.803 -5.449 -63.202 1.00 93.00 345 ILE A CA 1
ATOM 2393 C C . ILE A 1 345 ? 28.887 -6.365 -64.426 1.00 93.00 345 ILE A C 1
ATOM 2395 O O . ILE A 1 345 ? 29.989 -6.677 -64.876 1.00 93.00 345 ILE A O 1
ATOM 2399 N N . ALA A 1 346 ? 27.745 -6.772 -64.987 1.00 94.88 346 ALA A N 1
ATOM 2400 C CA . ALA A 1 346 ? 27.698 -7.616 -66.177 1.00 94.88 346 ALA A CA 1
ATOM 2401 C C . ALA A 1 346 ? 28.372 -6.940 -67.384 1.00 94.88 346 ALA A C 1
ATOM 2403 O O . ALA A 1 346 ? 29.221 -7.553 -68.035 1.00 94.88 346 ALA A O 1
ATOM 2404 N N . ASP A 1 347 ? 28.070 -5.667 -67.640 1.00 95.44 347 ASP A N 1
ATOM 2405 C CA . ASP A 1 347 ? 28.711 -4.891 -68.701 1.00 95.44 347 ASP A CA 1
ATOM 2406 C C . ASP A 1 347 ? 30.209 -4.714 -68.440 1.00 95.44 347 ASP A C 1
ATOM 2408 O O . ASP A 1 347 ? 31.016 -4.951 -69.333 1.00 95.44 347 ASP A O 1
ATOM 2412 N N . GLY A 1 348 ? 30.614 -4.417 -67.204 1.00 94.69 348 GLY A N 1
ATOM 2413 C CA . GLY A 1 348 ? 32.022 -4.286 -66.825 1.00 94.69 348 GLY A CA 1
ATOM 2414 C C . GLY A 1 348 ? 32.830 -5.585 -66.932 1.00 94.69 348 GLY A C 1
ATOM 2415 O O . GLY A 1 348 ? 34.047 -5.530 -67.118 1.00 94.69 348 GLY A O 1
ATOM 2416 N N . LEU A 1 349 ? 32.187 -6.753 -66.820 1.00 93.00 349 LEU A N 1
ATOM 2417 C CA . LEU A 1 349 ? 32.808 -8.055 -67.086 1.00 93.00 349 LEU A CA 1
ATOM 2418 C C . LEU A 1 349 ? 32.942 -8.316 -68.591 1.00 93.00 349 LEU A C 1
ATOM 2420 O O . LEU A 1 349 ? 33.995 -8.763 -69.043 1.00 93.00 349 LEU A O 1
ATOM 2424 N N . LEU A 1 350 ? 31.906 -8.008 -69.376 1.00 94.31 350 LEU A N 1
ATOM 2425 C CA . LEU A 1 350 ? 31.933 -8.156 -70.835 1.00 94.31 350 LEU A CA 1
ATOM 2426 C C . LEU A 1 350 ? 32.918 -7.186 -71.500 1.00 94.31 350 LEU A C 1
ATOM 2428 O O . LEU A 1 350 ? 33.566 -7.548 -72.484 1.00 94.31 350 LEU A O 1
ATOM 2432 N N . ASP A 1 351 ? 33.054 -5.987 -70.944 1.00 93.38 351 ASP A N 1
ATOM 2433 C CA . ASP A 1 351 ? 33.900 -4.903 -71.441 1.00 93.38 351 ASP A CA 1
ATOM 2434 C C . ASP A 1 351 ? 35.200 -4.751 -70.641 1.00 93.38 351 ASP A C 1
ATOM 2436 O O . ASP A 1 351 ? 35.893 -3.739 -70.741 1.00 93.38 351 ASP A O 1
ATOM 2440 N N . ARG A 1 352 ? 35.577 -5.785 -69.876 1.00 91.62 352 ARG A N 1
ATOM 2441 C CA . ARG A 1 352 ? 36.858 -5.819 -69.175 1.00 91.62 352 ARG A CA 1
ATOM 2442 C C . ARG A 1 352 ? 38.009 -5.753 -70.179 1.00 91.62 352 ARG A C 1
ATOM 2444 O O . ARG A 1 352 ? 38.203 -6.677 -70.972 1.00 91.62 352 ARG A O 1
ATOM 2451 N N . THR A 1 353 ? 38.790 -4.677 -70.107 1.00 87.00 353 THR A N 1
ATOM 2452 C CA . THR A 1 353 ? 40.056 -4.531 -70.836 1.00 87.00 353 THR A CA 1
ATOM 2453 C C . THR A 1 353 ? 40.975 -5.713 -70.537 1.00 87.00 353 THR A C 1
ATOM 2455 O O . THR A 1 353 ? 41.036 -6.167 -69.396 1.00 87.00 353 THR A O 1
ATOM 2458 N N . ASP A 1 354 ? 41.658 -6.222 -71.564 1.00 82.31 354 ASP A N 1
ATOM 2459 C CA . ASP A 1 354 ? 42.555 -7.388 -71.481 1.00 82.31 354 ASP A CA 1
ATOM 2460 C C . ASP A 1 354 ? 41.878 -8.693 -71.009 1.00 82.31 354 ASP A C 1
ATOM 2462 O O . ASP A 1 354 ? 42.546 -9.614 -70.549 1.00 82.31 354 ASP A O 1
ATOM 2466 N N . GLY A 1 355 ? 40.549 -8.805 -71.124 1.00 82.88 355 GLY A N 1
ATOM 2467 C CA . GLY A 1 355 ? 39.781 -9.900 -70.520 1.00 82.88 355 GLY A CA 1
ATOM 2468 C C . GLY A 1 355 ? 39.905 -11.283 -71.177 1.00 82.88 355 GLY A C 1
ATOM 2469 O O . GLY A 1 355 ? 39.367 -12.239 -70.626 1.00 82.88 355 GLY A O 1
ATOM 2470 N N . VAL A 1 356 ? 40.555 -11.408 -72.341 1.00 86.31 356 VAL A N 1
ATOM 2471 C CA . VAL A 1 356 ? 40.693 -12.694 -73.062 1.00 86.31 356 VAL A CA 1
ATOM 2472 C C . VAL A 1 356 ? 42.157 -13.033 -73.336 1.00 86.31 356 VAL A C 1
ATOM 2474 O O . VAL A 1 356 ? 42.638 -14.053 -72.865 1.00 86.31 356 VAL A O 1
ATOM 2477 N N . GLU A 1 357 ? 42.869 -12.173 -74.066 1.00 79.56 357 GLU A N 1
ATOM 2478 C CA . GLU A 1 357 ? 44.295 -12.331 -74.383 1.00 79.56 357 GLU A CA 1
ATOM 2479 C C . GLU A 1 357 ? 44.979 -10.965 -74.200 1.00 79.56 357 GLU A C 1
ATOM 2481 O O . GLU A 1 357 ? 44.841 -10.096 -75.073 1.00 79.56 357 GLU A O 1
ATOM 2486 N N . PRO A 1 358 ? 45.655 -10.725 -73.063 1.00 78.31 358 PRO A N 1
ATOM 2487 C CA . PRO A 1 358 ? 46.410 -9.499 -72.831 1.00 78.31 358 PRO A CA 1
ATOM 2488 C C . PRO A 1 358 ? 47.544 -9.400 -73.853 1.00 78.31 358 PRO A C 1
ATOM 2490 O O . PRO A 1 358 ? 48.380 -10.299 -73.961 1.00 78.31 358 PRO A O 1
ATOM 2493 N N . ALA A 1 359 ? 47.587 -8.324 -74.633 1.00 73.19 359 ALA A N 1
ATOM 2494 C CA . ALA A 1 359 ? 48.578 -8.218 -75.692 1.00 73.19 359 ALA A CA 1
ATOM 2495 C C . ALA A 1 359 ? 49.975 -7.891 -75.131 1.00 73.19 359 ALA A C 1
ATOM 2497 O O . ALA A 1 359 ? 50.172 -6.862 -74.493 1.00 73.19 359 ALA A O 1
ATOM 2498 N N . SER A 1 360 ? 50.981 -8.715 -75.448 1.00 62.47 360 SER A N 1
ATOM 2499 C CA . SER A 1 360 ? 52.402 -8.366 -75.252 1.00 62.47 360 SER A CA 1
ATOM 2500 C C . SER A 1 360 ? 52.983 -7.548 -76.419 1.00 62.47 360 SER A C 1
ATOM 2502 O O . SER A 1 360 ? 54.017 -6.903 -76.270 1.00 62.47 360 SER A O 1
ATOM 2504 N N . SER A 1 361 ? 52.306 -7.525 -77.574 1.00 55.69 361 SER A N 1
ATOM 2505 C CA . SER A 1 361 ? 52.471 -6.536 -78.654 1.00 55.69 361 SER A CA 1
ATOM 2506 C C . SER A 1 361 ? 51.270 -6.604 -79.615 1.00 55.69 361 SER A C 1
ATOM 2508 O O . SER A 1 361 ? 51.208 -7.442 -80.511 1.00 55.69 361 SER A O 1
ATOM 2510 N N . GLY A 1 362 ? 50.256 -5.760 -79.396 1.00 67.31 362 GLY A N 1
ATOM 2511 C CA . GLY A 1 362 ? 49.019 -5.731 -80.190 1.00 67.31 362 GLY A CA 1
ATOM 2512 C C . GLY A 1 362 ? 47.864 -5.019 -79.477 1.00 67.31 362 GLY A C 1
ATOM 2513 O O . GLY A 1 362 ? 48.027 -4.528 -78.365 1.00 67.31 362 GLY A O 1
ATOM 2514 N N . THR A 1 363 ? 46.692 -4.954 -80.117 1.00 78.56 363 THR A N 1
ATOM 2515 C CA . THR A 1 363 ? 45.462 -4.430 -79.498 1.00 78.56 363 THR A CA 1
ATOM 2516 C C . THR A 1 363 ? 44.777 -5.535 -78.697 1.00 78.56 363 THR A C 1
ATOM 2518 O O . THR A 1 363 ? 44.299 -6.515 -79.278 1.00 78.56 363 THR A O 1
ATOM 2521 N N . SER A 1 364 ? 44.726 -5.379 -77.377 1.00 83.56 364 SER A N 1
ATOM 2522 C CA . SER A 1 364 ? 43.938 -6.240 -76.496 1.00 83.56 364 SER A CA 1
ATOM 2523 C C . SER A 1 364 ? 42.439 -6.104 -76.747 1.00 83.56 364 SER A C 1
ATOM 2525 O O . SER A 1 364 ? 41.968 -5.058 -77.195 1.00 83.56 364 SER A O 1
ATOM 2527 N N . ARG A 1 365 ? 41.673 -7.154 -76.435 1.00 87.62 365 ARG A N 1
ATOM 2528 C CA . ARG A 1 365 ? 40.222 -7.205 -76.671 1.00 87.62 365 ARG A CA 1
ATOM 2529 C C . ARG A 1 365 ? 39.452 -7.527 -75.402 1.00 87.62 365 ARG A C 1
ATOM 2531 O O . ARG A 1 365 ? 39.899 -8.342 -74.595 1.00 87.62 365 ARG A O 1
ATOM 2538 N N . THR A 1 366 ? 38.267 -6.939 -75.271 1.00 93.06 366 THR A N 1
ATOM 2539 C CA . THR A 1 366 ? 37.284 -7.336 -74.257 1.00 93.06 366 THR A CA 1
ATOM 2540 C C . THR A 1 366 ? 36.607 -8.659 -74.630 1.00 93.06 366 THR A C 1
ATOM 2542 O O . THR A 1 366 ? 36.647 -9.089 -75.791 1.00 93.06 366 THR A O 1
ATOM 2545 N N . LEU A 1 367 ? 35.931 -9.303 -73.671 1.00 92.81 367 LEU A N 1
ATOM 2546 C CA . LEU A 1 367 ? 35.156 -10.522 -73.934 1.00 92.81 367 LEU A CA 1
ATOM 2547 C C . LEU A 1 367 ? 34.064 -10.268 -74.985 1.00 92.81 367 LEU A C 1
ATOM 2549 O O . LEU A 1 367 ? 33.875 -11.074 -75.898 1.00 92.81 367 LEU A O 1
ATOM 2553 N N . ARG A 1 368 ? 33.399 -9.108 -74.927 1.00 93.62 368 ARG A N 1
ATOM 2554 C CA . ARG A 1 368 ? 32.383 -8.700 -75.907 1.00 93.62 368 ARG A CA 1
ATOM 2555 C C . ARG A 1 368 ? 32.962 -8.577 -77.315 1.00 93.62 368 ARG A C 1
ATOM 2557 O O . ARG A 1 368 ? 32.362 -9.057 -78.276 1.00 93.62 368 ARG A O 1
ATOM 2564 N N . GLN A 1 369 ? 34.128 -7.953 -77.446 1.00 92.94 369 GLN A N 1
ATOM 2565 C CA . GLN A 1 369 ? 34.825 -7.798 -78.722 1.00 92.94 369 GLN A CA 1
ATOM 2566 C C . GLN A 1 369 ? 35.274 -9.149 -79.295 1.00 92.94 369 GLN A C 1
ATOM 2568 O O . GLN A 1 369 ? 35.057 -9.419 -80.478 1.00 92.94 369 GLN A O 1
ATOM 2573 N N . ALA A 1 370 ? 35.832 -10.030 -78.461 1.00 91.69 370 ALA A N 1
ATOM 2574 C CA . ALA A 1 370 ? 36.240 -11.371 -78.871 1.00 91.69 370 ALA A CA 1
ATOM 2575 C C . ALA A 1 370 ? 35.045 -12.213 -79.350 1.00 91.69 370 ALA A C 1
ATOM 2577 O O . ALA A 1 370 ? 35.096 -12.793 -80.436 1.00 91.69 370 ALA A O 1
ATOM 2578 N N . LEU A 1 371 ? 33.935 -12.210 -78.603 1.00 92.75 371 LEU A N 1
ATOM 2579 C CA . LEU A 1 371 ? 32.713 -12.930 -78.976 1.00 92.75 371 LEU A CA 1
ATOM 2580 C C . LEU A 1 371 ? 32.129 -12.443 -80.309 1.00 92.75 371 LEU A C 1
ATOM 2582 O O . LEU A 1 371 ? 31.675 -13.262 -81.106 1.00 92.75 371 LEU A O 1
ATOM 2586 N N . ARG A 1 372 ? 32.196 -11.137 -80.612 1.00 92.75 372 ARG A N 1
ATOM 2587 C CA . ARG A 1 372 ? 31.782 -10.606 -81.927 1.00 92.75 372 ARG A CA 1
ATOM 2588 C C . ARG A 1 372 ? 32.618 -11.174 -83.073 1.00 92.75 372 ARG A C 1
ATOM 2590 O O . ARG A 1 372 ? 32.066 -11.491 -84.127 1.00 92.75 372 ARG A O 1
ATOM 2597 N N . LEU A 1 373 ? 33.930 -11.300 -82.883 1.00 92.12 373 LEU A N 1
ATOM 2598 C CA . LEU A 1 373 ? 34.831 -11.849 -83.899 1.00 92.12 373 LEU A CA 1
ATOM 2599 C C . LEU A 1 373 ? 34.640 -13.360 -84.068 1.00 92.12 373 LEU A C 1
ATOM 2601 O O . LEU A 1 373 ? 34.596 -13.835 -85.201 1.00 92.12 373 LEU A O 1
ATOM 2605 N N . ILE A 1 374 ? 34.456 -14.100 -82.970 1.00 93.19 374 ILE A N 1
ATOM 2606 C CA . ILE A 1 374 ? 34.154 -15.541 -82.994 1.00 93.19 374 ILE A CA 1
ATOM 2607 C C . ILE A 1 374 ? 32.833 -15.796 -83.724 1.00 93.19 374 ILE A C 1
ATOM 2609 O O . ILE A 1 374 ? 32.765 -16.665 -84.596 1.00 93.19 374 ILE A O 1
ATOM 2613 N N . LEU A 1 375 ? 31.798 -15.007 -83.422 1.00 94.56 375 LEU A N 1
ATOM 2614 C CA . LEU A 1 375 ? 30.505 -15.104 -84.092 1.00 94.56 375 LEU A CA 1
ATOM 2615 C C . LEU A 1 375 ? 30.652 -14.878 -85.599 1.00 94.56 375 LEU A C 1
ATOM 2617 O O . LEU A 1 375 ? 30.176 -15.690 -86.387 1.00 94.56 375 LEU A O 1
ATOM 2621 N N . ALA A 1 376 ? 31.366 -13.827 -86.007 1.00 94.62 376 ALA A N 1
ATOM 2622 C CA . ALA A 1 376 ? 31.624 -13.575 -87.420 1.00 94.62 376 ALA A CA 1
ATOM 2623 C C . ALA A 1 376 ? 32.379 -14.736 -88.079 1.00 94.62 376 ALA A C 1
ATOM 2625 O O . ALA A 1 376 ? 31.955 -15.212 -89.122 1.00 94.62 376 ALA A O 1
ATOM 2626 N N . ALA A 1 377 ? 33.443 -15.248 -87.455 1.00 93.88 377 ALA A N 1
ATOM 2627 C CA . ALA A 1 377 ? 34.195 -16.386 -87.982 1.00 93.88 377 ALA A CA 1
ATOM 2628 C C . ALA A 1 377 ? 33.331 -17.645 -88.179 1.00 93.88 377 ALA A C 1
ATOM 2630 O O . ALA A 1 377 ? 33.600 -18.422 -89.090 1.00 93.88 377 ALA A O 1
ATOM 2631 N N . SER A 1 378 ? 32.315 -17.834 -87.332 1.00 94.62 378 SER A N 1
ATOM 2632 C CA . SER A 1 378 ? 31.507 -19.058 -87.284 1.00 94.62 378 SER A CA 1
ATOM 2633 C C . SER A 1 378 ? 30.286 -19.018 -88.200 1.00 94.62 378 SER A C 1
ATOM 2635 O O . SER A 1 378 ? 29.949 -20.027 -88.810 1.00 94.62 378 SER A O 1
ATOM 2637 N N . VAL A 1 379 ? 29.599 -17.873 -88.282 1.00 94.81 379 VAL A N 1
ATOM 2638 C CA . VAL A 1 379 ? 28.315 -17.756 -89.007 1.00 94.81 379 VAL A CA 1
ATOM 2639 C C . VAL A 1 379 ? 28.280 -16.598 -90.008 1.00 94.81 379 VAL A C 1
ATOM 2641 O O . VAL A 1 379 ? 27.248 -16.338 -90.626 1.00 94.81 379 VAL A O 1
ATOM 2644 N N . GLY A 1 380 ? 29.385 -15.868 -90.153 1.00 93.06 380 GLY A N 1
ATOM 2645 C CA . GLY A 1 380 ? 29.477 -14.702 -91.018 1.00 93.06 380 GLY A CA 1
ATOM 2646 C C . GLY A 1 380 ? 29.388 -15.039 -92.502 1.00 93.06 380 GLY A C 1
ATOM 2647 O O . GLY A 1 380 ? 29.838 -16.090 -92.959 1.00 93.06 380 GLY A O 1
ATOM 2648 N N . LYS A 1 381 ? 28.843 -14.104 -93.286 1.00 93.25 381 LYS A N 1
ATOM 2649 C CA . LYS A 1 381 ? 28.836 -14.216 -94.750 1.00 93.25 381 LYS A CA 1
ATOM 2650 C C . LYS A 1 381 ? 30.243 -14.010 -95.301 1.00 93.25 381 LYS A C 1
ATOM 2652 O O . LYS A 1 381 ? 30.938 -13.069 -94.913 1.00 93.25 381 LYS A O 1
ATOM 2657 N N . LEU A 1 382 ? 30.632 -14.864 -96.241 1.00 92.62 382 LEU A N 1
ATOM 2658 C CA . LEU A 1 382 ? 31.907 -14.768 -96.940 1.00 92.62 382 LEU A CA 1
ATOM 2659 C C . LEU A 1 382 ? 31.780 -13.854 -98.168 1.00 92.62 382 LEU A C 1
ATOM 2661 O O . LEU A 1 382 ? 30.855 -14.006 -98.962 1.00 92.62 382 LEU A O 1
ATOM 2665 N N . SER A 1 383 ? 32.723 -12.932 -98.348 1.00 91.56 383 SER A N 1
ATOM 2666 C CA . SER A 1 383 ? 32.814 -12.050 -99.516 1.00 91.56 383 SER A CA 1
ATOM 2667 C C . SER A 1 383 ? 34.260 -11.941 -100.005 1.00 91.56 383 SER A C 1
ATOM 2669 O O . SER A 1 383 ? 35.201 -12.069 -99.224 1.00 91.56 383 SER A O 1
ATOM 2671 N N . GLY A 1 384 ? 34.450 -11.735 -101.310 1.00 90.50 384 GLY A N 1
ATOM 2672 C CA . GLY A 1 384 ? 35.777 -11.567 -101.919 1.00 90.50 384 GLY A CA 1
ATOM 2673 C C . GLY A 1 384 ? 36.618 -12.844 -102.042 1.00 90.50 384 GLY A C 1
ATOM 2674 O O . GLY A 1 384 ? 37.744 -12.769 -102.514 1.00 90.50 384 GLY A O 1
ATOM 2675 N N . ALA A 1 385 ? 36.078 -14.019 -101.696 1.00 87.50 385 ALA A N 1
ATOM 2676 C CA . ALA A 1 385 ? 36.835 -15.274 -101.617 1.00 87.50 385 ALA A CA 1
ATOM 2677 C C . ALA A 1 385 ? 37.532 -15.725 -102.916 1.00 87.50 385 ALA A C 1
ATOM 2679 O O . ALA A 1 385 ? 38.473 -16.506 -102.857 1.00 87.50 385 ALA A O 1
ATOM 2680 N N . ALA A 1 386 ? 37.086 -15.236 -104.077 1.00 87.50 386 ALA A N 1
ATOM 2681 C CA . ALA A 1 386 ? 37.717 -15.501 -105.372 1.00 87.50 386 ALA A CA 1
ATOM 2682 C C . ALA A 1 386 ? 38.868 -14.528 -105.718 1.00 87.50 386 ALA A C 1
ATOM 2684 O O . ALA A 1 386 ? 39.481 -14.658 -106.774 1.00 87.50 386 ALA A O 1
ATOM 2685 N N . GLY A 1 387 ? 39.133 -13.526 -104.875 1.00 87.94 387 GLY A N 1
ATOM 2686 C CA . GLY A 1 387 ? 40.177 -12.518 -105.060 1.00 87.94 387 GLY A CA 1
ATOM 2687 C C . GLY A 1 387 ? 41.267 -12.578 -103.986 1.00 87.94 387 GLY A C 1
ATOM 2688 O O . GLY A 1 387 ? 41.291 -13.467 -103.143 1.00 87.94 387 GLY A O 1
ATOM 2689 N N . ALA A 1 388 ? 42.160 -11.583 -103.984 1.00 91.38 388 ALA A N 1
ATOM 2690 C CA . ALA A 1 388 ? 43.287 -11.502 -103.043 1.00 91.38 388 ALA A CA 1
ATOM 2691 C C . ALA A 1 388 ? 42.894 -11.128 -101.594 1.00 91.38 388 ALA A C 1
ATOM 2693 O O . ALA A 1 388 ? 43.758 -11.036 -100.722 1.00 91.38 388 ALA A O 1
ATOM 2694 N N . GLN A 1 389 ? 41.607 -10.876 -101.328 1.00 93.56 389 GLN A N 1
ATOM 2695 C CA . GLN A 1 389 ? 41.093 -10.538 -100.000 1.00 93.56 389 GLN A CA 1
ATOM 2696 C C . GLN A 1 389 ? 39.820 -11.311 -99.683 1.00 93.56 389 GLN A C 1
ATOM 2698 O O . GLN A 1 389 ? 38.809 -11.176 -100.368 1.00 93.56 389 GLN A O 1
ATOM 2703 N N . VAL A 1 390 ? 39.853 -12.043 -98.575 1.00 94.31 390 VAL A N 1
ATOM 2704 C CA . VAL A 1 390 ? 38.705 -12.766 -98.037 1.00 94.31 390 VAL A CA 1
ATOM 2705 C C . VAL A 1 390 ? 38.132 -11.979 -96.865 1.00 94.31 390 VAL A C 1
ATOM 2707 O O . VAL A 1 390 ? 38.818 -11.730 -95.874 1.00 94.31 390 VAL A O 1
ATOM 2710 N N . MET A 1 391 ? 36.864 -11.595 -96.965 1.00 94.94 391 MET A N 1
ATOM 2711 C CA . MET A 1 391 ? 36.146 -10.842 -95.939 1.00 94.94 391 MET A CA 1
ATOM 2712 C C . MET A 1 391 ? 35.058 -11.714 -95.318 1.00 94.94 391 MET A C 1
ATOM 2714 O O . MET A 1 391 ? 34.185 -12.217 -96.025 1.00 94.94 391 MET A O 1
ATOM 2718 N N . ILE A 1 392 ? 35.087 -11.858 -93.996 1.00 95.88 392 ILE A N 1
ATOM 2719 C CA . ILE A 1 392 ? 34.020 -12.478 -93.212 1.00 95.88 392 ILE A CA 1
ATOM 2720 C C . ILE A 1 392 ? 33.232 -11.366 -92.524 1.00 95.88 392 ILE A C 1
ATOM 2722 O O . ILE A 1 392 ? 33.780 -10.552 -91.767 1.00 95.88 392 ILE A O 1
ATOM 2726 N N . ARG A 1 393 ? 31.942 -11.308 -92.836 1.00 94.88 393 ARG A N 1
ATOM 2727 C CA . ARG A 1 393 ? 31.026 -10.241 -92.422 1.00 94.88 393 ARG A CA 1
ATOM 2728 C C . ARG A 1 393 ? 30.290 -10.617 -91.141 1.00 94.88 393 ARG A C 1
ATOM 2730 O O . ARG A 1 393 ? 30.247 -11.785 -90.766 1.00 94.88 393 ARG A O 1
ATOM 2737 N N . ASP A 1 394 ? 29.733 -9.637 -90.443 1.00 93.44 394 ASP A N 1
ATOM 2738 C CA . ASP A 1 394 ? 28.828 -9.916 -89.326 1.00 93.44 394 ASP A CA 1
ATOM 2739 C C . ASP A 1 394 ? 27.524 -10.588 -89.815 1.00 93.44 394 ASP A C 1
ATOM 2741 O O . ASP A 1 394 ? 27.191 -10.503 -91.001 1.00 93.44 394 ASP A O 1
ATOM 2745 N N . PRO A 1 395 ? 26.753 -11.239 -88.924 1.00 90.25 395 PRO A N 1
ATOM 2746 C CA . PRO A 1 395 ? 25.528 -11.944 -89.315 1.00 90.25 395 PRO A CA 1
ATOM 2747 C C . PRO A 1 395 ? 24.471 -11.035 -89.964 1.00 90.25 395 PRO A C 1
ATOM 2749 O O . PRO A 1 395 ? 23.703 -11.492 -90.807 1.00 90.25 395 PRO A O 1
ATOM 2752 N N . ASN A 1 396 ? 24.467 -9.744 -89.609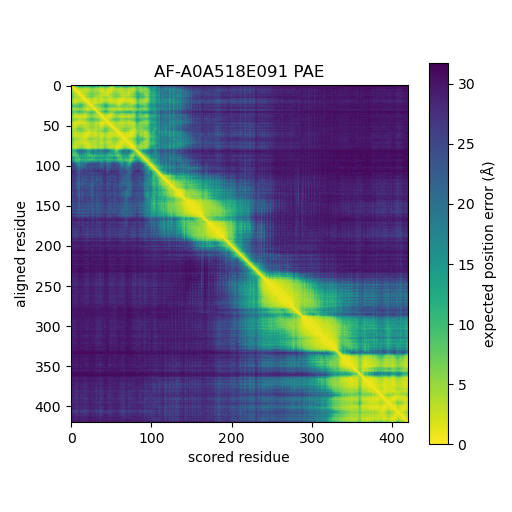 1.00 91.50 396 ASN A N 1
ATOM 2753 C CA . ASN A 1 396 ? 23.553 -8.748 -90.172 1.00 91.50 396 ASN A CA 1
ATOM 2754 C C . ASN A 1 396 ? 24.070 -8.123 -91.480 1.00 91.50 396 ASN A C 1
ATOM 2756 O O . ASN A 1 396 ? 23.394 -7.271 -92.048 1.00 91.50 396 ASN A O 1
ATOM 2760 N N . ASP A 1 397 ? 25.240 -8.544 -91.977 1.00 90.81 397 ASP A N 1
ATOM 2761 C CA . ASP A 1 397 ? 25.826 -8.107 -93.251 1.00 90.81 397 ASP A CA 1
ATOM 2762 C C . ASP A 1 397 ? 26.186 -6.606 -93.325 1.00 90.81 397 ASP A C 1
ATOM 2764 O O . ASP A 1 397 ? 26.276 -6.010 -94.400 1.00 90.81 397 ASP A O 1
ATOM 2768 N N . THR A 1 398 ? 26.429 -5.977 -92.177 1.00 92.44 398 THR A N 1
ATOM 2769 C CA . THR A 1 398 ? 26.663 -4.533 -92.034 1.00 92.44 398 THR A CA 1
ATOM 2770 C C . THR A 1 398 ? 28.142 -4.144 -91.995 1.00 92.44 398 THR A C 1
ATOM 2772 O O . THR A 1 398 ? 28.508 -3.065 -92.461 1.00 92.44 398 THR A O 1
ATOM 2775 N N . LYS A 1 399 ? 29.021 -5.006 -91.474 1.00 92.94 399 LYS A N 1
ATOM 2776 C CA . LYS A 1 399 ? 30.446 -4.726 -91.259 1.00 92.94 399 LYS A CA 1
ATOM 2777 C C . LYS A 1 399 ? 31.316 -5.922 -91.655 1.00 92.94 399 LYS A C 1
ATOM 2779 O O . LYS A 1 399 ? 31.010 -7.074 -91.359 1.00 92.94 399 LYS A O 1
ATOM 2784 N N . ASN A 1 400 ? 32.469 -5.635 -92.261 1.00 94.81 400 ASN A N 1
ATOM 2785 C CA . ASN A 1 400 ? 33.544 -6.617 -92.428 1.00 94.81 400 ASN A CA 1
ATOM 2786 C C . ASN A 1 400 ? 34.261 -6.797 -91.084 1.00 94.81 400 ASN A C 1
ATOM 2788 O O . ASN A 1 400 ? 34.925 -5.871 -90.622 1.00 94.81 400 ASN A O 1
ATOM 2792 N N . ARG A 1 401 ? 34.106 -7.963 -90.451 1.00 95.06 401 ARG A N 1
ATOM 2793 C CA . ARG A 1 401 ? 34.632 -8.250 -89.105 1.00 95.06 401 ARG A CA 1
ATOM 2794 C C . ARG A 1 401 ? 36.042 -8.813 -89.138 1.00 95.06 401 ARG A C 1
ATOM 2796 O O . ARG A 1 401 ? 36.868 -8.434 -88.314 1.00 95.06 401 ARG A O 1
ATOM 2803 N N . ILE A 1 402 ? 36.308 -9.693 -90.096 1.00 95.00 402 ILE A N 1
ATOM 2804 C CA . ILE A 1 402 ? 37.616 -10.306 -90.312 1.00 95.00 402 ILE A CA 1
ATOM 2805 C C . ILE A 1 402 ? 37.951 -10.130 -91.785 1.00 95.00 402 ILE A C 1
ATOM 2807 O O . ILE A 1 402 ? 37.214 -10.607 -92.646 1.00 95.00 402 ILE A O 1
ATOM 2811 N N . VAL A 1 403 ? 39.050 -9.446 -92.076 1.00 95.12 403 VAL A N 1
ATOM 2812 C CA . VAL A 1 403 ? 39.560 -9.268 -93.436 1.00 95.12 403 VAL A CA 1
ATOM 2813 C C . VAL A 1 403 ? 40.930 -9.911 -93.500 1.00 95.12 403 VAL A C 1
ATOM 2815 O O . VAL A 1 403 ? 41.824 -9.522 -92.754 1.00 95.12 403 VAL A O 1
ATOM 2818 N N . ALA A 1 404 ? 41.087 -10.910 -94.358 1.00 95.56 404 ALA A N 1
ATOM 2819 C CA . ALA A 1 404 ? 42.350 -11.597 -94.555 1.00 95.56 404 ALA A CA 1
ATOM 2820 C C . ALA A 1 404 ? 42.870 -11.353 -95.971 1.00 95.56 404 ALA A C 1
ATOM 2822 O O . ALA A 1 404 ? 42.165 -11.627 -96.944 1.00 95.56 404 ALA A O 1
ATOM 2823 N N . ALA A 1 405 ? 44.110 -10.881 -96.084 1.00 95.25 405 ALA A N 1
ATOM 2824 C CA . ALA A 1 405 ? 44.836 -10.963 -97.343 1.00 95.25 405 ALA A CA 1
ATOM 2825 C C . ALA A 1 405 ? 45.261 -12.417 -97.554 1.00 95.25 405 ALA A C 1
ATOM 2827 O O . ALA A 1 405 ? 45.742 -13.064 -96.616 1.00 95.25 405 ALA A O 1
ATOM 2828 N N . VAL A 1 406 ? 45.057 -12.931 -98.765 1.00 95.00 406 VAL A N 1
ATOM 2829 C CA . VAL A 1 406 ? 45.394 -14.316 -99.098 1.00 95.00 406 VAL A CA 1
ATOM 2830 C C . VAL A 1 406 ? 46.346 -14.399 -100.276 1.00 95.00 406 VAL A C 1
ATOM 2832 O O . VAL A 1 406 ? 46.322 -13.561 -101.178 1.00 95.00 406 VAL A O 1
ATOM 2835 N N . ASP A 1 407 ? 47.205 -15.412 -100.250 1.00 92.50 407 ASP A N 1
ATOM 2836 C CA . ASP A 1 407 ? 47.997 -15.793 -101.415 1.00 92.50 407 ASP A CA 1
ATOM 2837 C C . ASP A 1 407 ? 47.152 -16.589 -102.430 1.00 92.50 407 ASP A C 1
ATOM 2839 O O . ASP A 1 407 ? 45.963 -16.849 -102.231 1.00 92.50 407 ASP A O 1
ATOM 2843 N N . SER A 1 408 ? 47.770 -17.003 -103.537 1.00 89.56 408 SER A N 1
ATOM 2844 C CA . SER A 1 408 ? 47.112 -17.807 -104.576 1.00 89.56 408 SER A CA 1
ATOM 2845 C C . SER A 1 408 ? 46.652 -19.191 -104.103 1.00 89.56 408 SER A C 1
ATOM 2847 O O . SER A 1 408 ? 45.853 -19.825 -104.788 1.00 89.56 408 SER A O 1
ATOM 2849 N N . SER A 1 409 ? 47.146 -19.661 -102.955 1.00 89.12 409 SER A N 1
ATOM 2850 C CA . SER A 1 409 ? 46.744 -20.924 -102.329 1.00 89.12 409 SER A CA 1
ATOM 2851 C C . SER A 1 409 ? 45.650 -20.730 -101.271 1.00 89.12 409 SER A C 1
ATOM 2853 O O . SER A 1 409 ? 45.195 -21.706 -100.679 1.00 89.12 409 SER A O 1
ATOM 2855 N N . GLY A 1 410 ? 45.207 -19.491 -101.030 1.00 86.69 410 GLY A N 1
ATOM 2856 C CA . GLY A 1 410 ? 44.204 -19.163 -100.019 1.00 86.69 410 GLY A CA 1
ATOM 2857 C C . GLY A 1 410 ? 44.754 -19.066 -98.591 1.00 86.69 410 GLY A C 1
ATOM 2858 O O . GLY A 1 410 ? 43.967 -18.933 -97.651 1.00 86.69 410 GLY A O 1
ATOM 2859 N N . ASN A 1 411 ? 46.078 -19.110 -98.394 1.00 91.56 411 ASN A N 1
ATOM 2860 C CA . 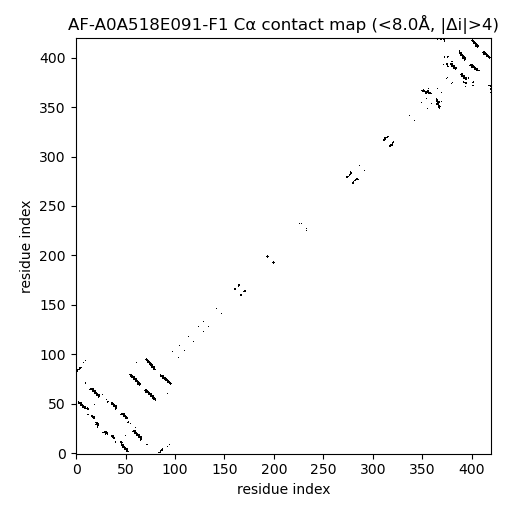ASN A 1 411 ? 46.677 -18.965 -97.067 1.00 91.56 411 ASN A CA 1
ATOM 2861 C C . ASN A 1 411 ? 46.580 -17.514 -96.602 1.00 91.56 411 ASN A C 1
ATOM 2863 O O . ASN A 1 411 ? 46.856 -16.593 -97.370 1.00 91.56 411 ASN A O 1
ATOM 2867 N N . ARG A 1 412 ? 46.245 -17.299 -95.326 1.00 93.38 412 ARG A N 1
ATOM 2868 C CA . ARG A 1 412 ? 46.151 -15.951 -94.748 1.00 93.38 412 ARG A CA 1
ATOM 2869 C C . ARG A 1 412 ? 47.549 -15.392 -94.480 1.00 93.38 412 ARG A C 1
ATOM 2871 O O . ARG A 1 412 ? 48.242 -15.888 -93.597 1.00 93.38 412 ARG A O 1
ATOM 2878 N N . THR A 1 413 ? 47.938 -14.351 -95.213 1.00 92.69 413 THR A N 1
ATOM 2879 C CA . THR A 1 413 ? 49.243 -13.677 -95.069 1.00 92.69 413 THR A CA 1
ATOM 2880 C C . THR A 1 413 ? 49.181 -12.472 -94.132 1.00 92.69 413 THR A C 1
ATOM 2882 O O . THR A 1 413 ? 50.185 -12.109 -93.524 1.00 92.69 413 THR A O 1
ATOM 2885 N N . SER A 1 414 ? 47.999 -11.879 -93.954 1.00 92.38 414 SER A N 1
ATOM 2886 C CA . SER A 1 414 ? 47.715 -10.891 -92.910 1.00 92.38 414 SER A CA 1
ATOM 2887 C C . SER A 1 414 ? 46.227 -10.885 -92.556 1.00 92.38 414 SER A C 1
ATOM 2889 O O . SER A 1 414 ? 45.387 -11.271 -93.372 1.00 92.38 414 SER A O 1
ATOM 2891 N N . VAL A 1 415 ? 45.892 -10.472 -91.328 1.00 91.88 415 VAL A N 1
ATOM 2892 C CA . VAL A 1 415 ? 44.504 -10.380 -90.851 1.00 91.88 415 VAL A CA 1
ATOM 2893 C C . VAL A 1 415 ? 44.271 -9.035 -90.176 1.00 91.88 415 VAL A C 1
ATOM 2895 O O . VAL A 1 415 ? 44.973 -8.666 -89.237 1.00 91.88 415 VAL A O 1
ATOM 2898 N N . THR A 1 416 ? 43.242 -8.326 -90.623 1.00 91.75 416 THR A N 1
ATOM 2899 C CA . THR A 1 416 ? 42.721 -7.121 -89.979 1.00 91.75 416 THR A CA 1
ATOM 2900 C C . THR A 1 416 ? 41.374 -7.439 -89.341 1.00 91.75 416 THR A C 1
ATOM 2902 O O . THR A 1 416 ? 40.498 -8.042 -89.967 1.00 91.75 416 THR A O 1
ATOM 2905 N N . LEU A 1 417 ? 41.215 -7.045 -88.079 1.00 91.75 417 LEU A N 1
ATOM 2906 C CA . LEU A 1 417 ? 40.035 -7.333 -87.267 1.00 91.75 417 LEU A CA 1
ATOM 2907 C C . LEU A 1 417 ? 39.301 -6.030 -86.952 1.00 91.75 417 LEU A C 1
ATOM 2909 O O . LEU A 1 417 ? 39.928 -5.051 -86.561 1.00 91.75 417 LEU A O 1
ATOM 2913 N N . ASN A 1 418 ? 37.978 -6.033 -87.114 1.00 91.50 418 ASN A N 1
ATOM 2914 C CA . ASN A 1 418 ? 37.105 -4.937 -86.704 1.00 91.50 418 ASN A CA 1
ATOM 2915 C C . ASN A 1 418 ? 36.207 -5.407 -85.556 1.00 91.50 418 ASN A C 1
ATOM 2917 O O . ASN A 1 418 ? 35.187 -6.070 -85.771 1.00 91.50 418 ASN A O 1
ATOM 2921 N N . ASP A 1 419 ? 36.601 -5.045 -84.343 1.00 84.25 419 ASP A N 1
ATOM 2922 C CA . ASP A 1 419 ? 35.981 -5.426 -83.073 1.00 84.25 419 ASP A CA 1
ATOM 2923 C C . ASP A 1 419 ? 34.858 -4.475 -82.601 1.00 84.25 419 ASP A C 1
ATOM 2925 O O . ASP A 1 419 ? 34.198 -4.751 -81.590 1.00 84.25 419 ASP A O 1
ATOM 2929 N N . SER A 1 420 ? 34.579 -3.407 -83.366 1.00 81.88 420 SER A N 1
ATOM 2930 C CA . SER A 1 420 ? 33.577 -2.372 -83.044 1.00 81.88 420 SER A CA 1
ATOM 2931 C C . SER A 1 420 ? 32.116 -2.730 -83.314 1.00 81.88 420 SER A C 1
ATOM 2933 O O . SER A 1 420 ? 31.745 -3.171 -84.436 1.00 81.88 420 SER A O 1
#